Protein AF-A0A2E1X7W5-F1 (afdb_monomer)

Mean predicted aligned error: 24.95 Å

Secondary structure (DSSP, 8-state):
-PPPP-PPP----HHHHHHHHHHHHHHHHHS-TTSSSSS---HHHHHHHHTT------------------------------------------------------S---------TTTHHHHHHHHHHHHHHHHHHHHHTTSS-HHHHHHHHHHHHHHHHHHHHHHHT---S---HHHHHHHHHHHHHHHHHHHHHHHHHHHHTTSS-HHHHHHHHHHHHHHHHHHHHTTTTSS--------HHHHHHHHHHHHHHHHHHHHHHHHHHHHTTSS-HHHHHHHHHHHHHHHHHHHHHT--HHHHHHHHHHHHHHHHHHHHHHHHHHHTTSS-HHHHHHHHHHHHHHHHHHHHHHHHHHHHTS--------HHHHHHHHHHHHHTTSS-HHHHHHHHHHHHHHHSSSHHHHHHHHHHHHHHTTSS-HHHHHHHHHHHHHHHHHHHHHHHHHHHHHHHHHHTT----------HHHHHHHHHHHHHHHHTTSS-HHHHHHHHHHHHHHHS----------HHHHHHHHHHHHHHHHTTSS-HHHHHHHHHHHHHTTT-

Radius of gyration: 40.87 Å; Cα contacts (8 Å, |Δi|>4): 148; chains: 1; bounding box: 85×97×122 Å

Structure (mmCIF, N/CA/C/O backbone):
data_AF-A0A2E1X7W5-F1
#
_entry.id   AF-A0A2E1X7W5-F1
#
loop_
_atom_site.group_PDB
_atom_site.id
_atom_site.type_symbol
_atom_site.label_atom_id
_atom_site.label_alt_id
_atom_site.label_comp_id
_atom_site.label_asym_id
_atom_site.label_entity_id
_atom_site.label_seq_id
_atom_site.pdbx_PDB_ins_code
_atom_site.Cartn_x
_atom_site.Cartn_y
_atom_site.Cartn_z
_atom_site.occupancy
_atom_site.B_iso_or_equiv
_atom_site.auth_seq_id
_atom_site.auth_comp_id
_atom_site.auth_asym_id
_atom_site.auth_atom_id
_atom_site.pdbx_PDB_model_num
ATOM 1 N N . MET A 1 1 ? 15.653 53.684 -25.436 1.00 36.00 1 MET A N 1
ATOM 2 C CA . MET A 1 1 ? 14.495 54.458 -24.941 1.00 36.00 1 MET A CA 1
ATOM 3 C C . MET A 1 1 ? 13.779 53.605 -23.906 1.00 36.00 1 MET A C 1
ATOM 5 O O . MET A 1 1 ? 13.506 52.448 -24.191 1.00 36.00 1 MET A O 1
ATOM 9 N N . LYS A 1 2 ? 13.634 54.139 -22.688 1.00 36.09 2 LYS A N 1
ATOM 10 C CA . LYS A 1 2 ? 13.093 53.491 -21.482 1.00 36.09 2 LYS A CA 1
ATOM 11 C C . LYS A 1 2 ? 11.567 53.636 -21.440 1.00 36.09 2 LYS A C 1
ATOM 13 O O . LYS A 1 2 ? 11.056 54.699 -21.775 1.00 36.09 2 LYS A O 1
ATOM 18 N N . SER A 1 3 ? 10.877 52.593 -20.995 1.00 31.56 3 SER A N 1
ATOM 19 C CA . SER A 1 3 ? 9.451 52.576 -20.649 1.00 31.56 3 SER A CA 1
ATOM 20 C C . SER A 1 3 ? 9.191 53.256 -19.292 1.00 31.56 3 SER A C 1
ATOM 22 O O . SER A 1 3 ? 9.978 53.029 -18.369 1.00 31.56 3 SER A O 1
ATOM 24 N N . PRO A 1 4 ? 8.113 54.050 -19.129 1.00 55.28 4 PRO A N 1
ATOM 25 C CA . PRO A 1 4 ? 7.748 54.625 -17.840 1.00 55.28 4 PRO A CA 1
ATOM 26 C C . PRO A 1 4 ? 6.721 53.762 -17.088 1.00 55.28 4 PRO A C 1
ATOM 28 O O . PRO A 1 4 ? 5.681 53.380 -17.618 1.00 55.28 4 PRO A O 1
ATOM 31 N N . THR A 1 5 ? 7.033 53.496 -15.825 1.00 50.72 5 THR A N 1
ATOM 32 C CA . THR A 1 5 ? 6.144 53.020 -14.757 1.00 50.72 5 THR A CA 1
ATOM 33 C C . THR A 1 5 ? 5.321 54.185 -14.196 1.00 50.72 5 THR A C 1
ATOM 35 O O . THR A 1 5 ? 5.893 55.240 -13.921 1.00 50.72 5 THR A O 1
ATOM 38 N N . LEU A 1 6 ? 4.016 53.995 -13.969 1.00 41.69 6 LEU A N 1
ATOM 39 C CA . LEU A 1 6 ? 3.164 54.935 -13.225 1.00 41.69 6 LEU A CA 1
ATOM 40 C C . LEU A 1 6 ? 2.808 54.363 -11.836 1.00 41.69 6 LEU A C 1
ATOM 42 O O . LEU A 1 6 ? 2.454 53.185 -11.758 1.00 41.69 6 LEU A O 1
ATOM 46 N N . PRO A 1 7 ? 2.892 55.166 -10.757 1.00 52.16 7 PRO A N 1
ATOM 47 C CA . PRO A 1 7 ? 2.520 54.771 -9.400 1.00 52.16 7 PRO A CA 1
ATOM 48 C C . PRO A 1 7 ? 1.020 54.988 -9.127 1.00 52.16 7 PRO A C 1
ATOM 50 O O . PRO A 1 7 ? 0.415 55.924 -9.646 1.00 52.16 7 PRO A O 1
ATOM 53 N N . LEU A 1 8 ? 0.431 54.130 -8.289 1.00 39.38 8 LEU A N 1
ATOM 54 C CA . LEU A 1 8 ? -0.919 54.300 -7.744 1.00 39.38 8 LEU A CA 1
ATOM 55 C C . LEU A 1 8 ? -0.864 55.248 -6.537 1.00 39.38 8 LEU A C 1
ATOM 57 O O . LEU A 1 8 ? -0.186 54.964 -5.552 1.00 39.38 8 LEU A O 1
ATOM 61 N N . ASP A 1 9 ? -1.570 56.370 -6.645 1.00 43.34 9 ASP A N 1
ATOM 62 C CA . ASP A 1 9 ? -1.715 57.395 -5.612 1.00 43.34 9 ASP A CA 1
ATOM 63 C C . ASP A 1 9 ? -2.905 57.054 -4.691 1.00 43.34 9 ASP A C 1
ATOM 65 O O . ASP A 1 9 ? -4.025 56.843 -5.157 1.00 43.34 9 ASP A O 1
ATOM 69 N N . LEU A 1 10 ? -2.657 56.984 -3.379 1.00 53.00 10 LEU A N 1
ATOM 70 C CA . LEU A 1 10 ? -3.618 56.651 -2.313 1.00 53.00 10 LEU A CA 1
ATOM 71 C C . LEU A 1 10 ? -4.340 57.900 -1.765 1.00 53.00 10 LEU A C 1
ATOM 73 O O . LEU A 1 10 ? -4.698 57.972 -0.591 1.00 53.00 10 LEU A O 1
ATOM 77 N N . SER A 1 11 ? -4.576 58.895 -2.616 1.00 50.50 11 SER A N 1
ATOM 78 C CA . SER A 1 11 ? -5.264 60.140 -2.267 1.00 50.50 11 SER A CA 1
ATOM 79 C C . SER A 1 11 ? -6.763 60.070 -2.590 1.00 50.50 11 SER A C 1
ATOM 81 O O . SER A 1 11 ? -7.286 60.809 -3.424 1.00 50.50 11 SER A O 1
ATOM 83 N N . THR A 1 12 ? -7.495 59.168 -1.932 1.00 63.03 12 THR A N 1
ATOM 84 C CA . THR A 1 12 ? -8.964 59.291 -1.870 1.00 63.03 12 THR A CA 1
ATOM 85 C C . THR A 1 12 ? -9.327 60.159 -0.665 1.00 63.03 12 THR A C 1
ATOM 87 O O . THR A 1 12 ? -8.940 59.821 0.455 1.00 63.03 12 THR A O 1
ATOM 90 N N . PRO A 1 13 ? -10.051 61.279 -0.843 1.00 72.38 13 PRO A N 1
ATOM 91 C CA . PRO A 1 13 ? -10.337 62.192 0.254 1.00 72.38 13 PRO A CA 1
ATOM 92 C C . PRO A 1 13 ? -11.199 61.503 1.329 1.00 72.38 13 PRO A C 1
ATOM 94 O O . PRO A 1 13 ? -12.165 60.815 0.985 1.00 72.38 13 PRO A O 1
ATOM 97 N N . PRO A 1 14 ? -10.931 61.731 2.631 1.00 73.12 14 PRO A N 1
ATOM 98 C CA . PRO A 1 14 ? -11.600 61.051 3.751 1.00 73.12 14 PRO A CA 1
ATOM 99 C C . PRO A 1 14 ? -13.125 61.238 3.772 1.00 73.12 14 PRO A C 1
ATOM 101 O O . PRO A 1 14 ? -13.841 60.467 4.402 1.00 73.12 14 PRO A O 1
ATOM 104 N N . ARG A 1 15 ? -13.639 62.228 3.032 1.00 64.19 15 ARG A N 1
ATOM 105 C CA . ARG A 1 15 ? -15.076 62.447 2.835 1.00 64.19 15 ARG A CA 1
ATOM 106 C C . ARG A 1 15 ? -15.753 61.330 2.043 1.00 64.19 15 ARG A C 1
ATOM 108 O O . ARG A 1 15 ? -16.848 60.938 2.412 1.00 64.19 15 ARG A O 1
ATOM 115 N N . VAL A 1 16 ? -15.095 60.779 1.022 1.00 73.19 16 VAL A N 1
ATOM 116 C CA . VAL A 1 16 ? -15.667 59.692 0.203 1.00 73.19 16 VAL A CA 1
ATOM 117 C C . VAL A 1 16 ? -15.750 58.403 1.018 1.00 73.19 16 VAL A C 1
ATOM 119 O O . VAL A 1 16 ? -16.723 57.661 0.921 1.00 73.19 16 VAL A O 1
ATOM 122 N N . PHE A 1 17 ? -14.766 58.169 1.889 1.00 71.44 17 PHE A N 1
ATOM 123 C CA . PHE A 1 17 ? -14.796 57.047 2.822 1.00 71.44 17 PHE A CA 1
ATOM 124 C C . PHE A 1 17 ? -15.880 57.224 3.897 1.00 71.44 17 PHE A C 1
ATOM 126 O O . PHE A 1 17 ? -16.627 56.290 4.175 1.00 71.44 17 PHE A O 1
ATOM 133 N N . ALA A 1 18 ? -16.027 58.433 4.448 1.00 73.25 18 ALA A N 1
ATOM 134 C CA . ALA A 1 18 ? -17.085 58.736 5.410 1.00 73.25 18 ALA A CA 1
ATOM 135 C C . ALA A 1 18 ? -18.492 58.600 4.796 1.00 73.25 18 ALA A C 1
ATOM 137 O O . ALA A 1 18 ? -19.366 58.017 5.429 1.00 73.25 18 ALA A O 1
ATOM 138 N N . GLU A 1 19 ? -18.707 59.063 3.561 1.00 71.75 19 GLU A N 1
ATOM 139 C CA . GLU A 1 19 ? -19.980 58.893 2.841 1.00 71.75 19 GLU A CA 1
ATOM 140 C C . GLU A 1 19 ? -20.270 57.423 2.508 1.00 71.75 19 GLU A C 1
ATOM 142 O O . GLU A 1 19 ? -21.413 56.982 2.632 1.00 71.75 19 GLU A O 1
ATOM 147 N N . ALA A 1 20 ? -19.246 56.636 2.158 1.00 73.31 20 ALA A N 1
ATOM 148 C CA . ALA A 1 20 ? -19.400 55.199 1.942 1.00 73.31 20 ALA A CA 1
ATOM 149 C C . ALA A 1 20 ? -19.819 54.470 3.231 1.00 73.31 20 ALA A C 1
ATOM 151 O O . ALA A 1 20 ? -20.735 53.648 3.196 1.00 73.31 20 ALA A O 1
ATOM 152 N N . LEU A 1 21 ? -19.212 54.809 4.375 1.00 76.38 21 LEU A N 1
ATOM 153 C CA . LEU A 1 21 ? -19.591 54.242 5.672 1.00 76.38 21 LEU A CA 1
ATOM 154 C C . LEU A 1 21 ? -21.008 54.654 6.093 1.00 76.38 21 LEU A C 1
ATOM 156 O O . LEU A 1 21 ? -21.777 53.808 6.540 1.00 76.38 21 LEU A O 1
ATOM 160 N N . LEU A 1 22 ? -21.393 55.915 5.881 1.00 76.62 22 LEU A N 1
ATOM 161 C CA . LEU A 1 22 ? -22.745 56.405 6.182 1.00 76.62 22 LEU A CA 1
ATOM 162 C C . LEU A 1 22 ? -23.814 55.735 5.304 1.00 76.62 22 LEU A C 1
ATOM 164 O O . LEU A 1 22 ? -24.904 55.419 5.780 1.00 76.62 22 LEU A O 1
ATOM 168 N N . SER A 1 23 ? -23.488 55.465 4.037 1.00 72.31 23 SER A N 1
ATOM 169 C CA . SER A 1 23 ? -24.359 54.722 3.122 1.00 72.31 23 SER A CA 1
ATOM 170 C C . SER A 1 23 ? -24.562 53.274 3.587 1.00 72.31 23 SER A C 1
ATOM 172 O O . SER A 1 23 ? -25.703 52.810 3.662 1.00 72.31 23 SER A O 1
ATOM 174 N N . ILE A 1 24 ? -23.484 52.593 4.002 1.00 71.62 24 ILE A N 1
ATOM 175 C CA . ILE A 1 24 ? -23.531 51.227 4.553 1.00 71.62 24 ILE A CA 1
ATOM 176 C C . ILE A 1 24 ? -24.349 51.177 5.854 1.00 71.62 24 ILE A C 1
ATOM 178 O O . ILE A 1 24 ? -25.180 50.280 6.014 1.00 71.62 24 ILE A O 1
ATOM 182 N N . GLU A 1 25 ? -24.182 52.156 6.747 1.00 72.56 25 GLU A N 1
ATOM 183 C CA . GLU A 1 25 ? -24.946 52.243 7.998 1.00 72.56 25 GLU A CA 1
ATOM 184 C C . GLU A 1 25 ? -26.446 52.457 7.719 1.00 72.56 25 GLU A C 1
ATOM 186 O O . GLU A 1 25 ? -27.294 51.810 8.334 1.00 72.56 25 GLU A O 1
ATOM 191 N N . SER A 1 26 ? -26.798 53.284 6.724 1.00 69.56 26 SER A N 1
ATOM 192 C CA . SER A 1 26 ? -28.202 53.503 6.343 1.00 69.56 26 SER A CA 1
ATOM 193 C C . SER A 1 26 ? -28.870 52.236 5.791 1.00 69.56 26 SER A C 1
ATOM 195 O O . SER A 1 26 ? -30.028 51.958 6.112 1.00 69.56 26 SER A O 1
ATOM 197 N N . ILE A 1 27 ? -28.125 51.418 5.036 1.00 68.81 27 ILE A N 1
ATOM 198 C CA . ILE A 1 27 ? -28.610 50.136 4.506 1.00 68.81 27 ILE A CA 1
ATOM 199 C C . ILE A 1 27 ? -28.819 49.138 5.653 1.00 68.81 27 ILE A C 1
ATOM 201 O O . ILE A 1 27 ? -29.809 48.402 5.654 1.00 68.81 27 ILE A O 1
ATOM 205 N N . ARG A 1 28 ? -27.937 49.151 6.661 1.00 67.56 28 ARG A N 1
ATOM 206 C CA . ARG A 1 28 ? -28.042 48.303 7.858 1.00 67.56 28 ARG A CA 1
ATOM 207 C C . ARG A 1 28 ? -29.250 48.663 8.726 1.00 67.56 28 ARG A C 1
ATOM 209 O O . ARG A 1 28 ? -29.911 47.767 9.234 1.00 67.56 28 ARG A O 1
ATOM 216 N N . VAL A 1 29 ? -29.560 49.953 8.865 1.00 65.50 29 VAL A N 1
ATOM 217 C CA . VAL A 1 29 ? -30.697 50.436 9.671 1.00 65.50 29 VAL A CA 1
ATOM 218 C C . VAL A 1 29 ? -32.043 50.236 8.958 1.00 65.50 29 VAL A C 1
ATOM 220 O O . VAL A 1 29 ? -33.053 50.009 9.618 1.00 65.50 29 VAL A O 1
ATOM 223 N N . GLN A 1 30 ? -32.084 50.277 7.620 1.00 56.00 30 GLN A N 1
ATOM 224 C CA . GLN A 1 30 ? -33.335 50.129 6.857 1.00 56.00 30 GLN A CA 1
ATOM 225 C C . GLN A 1 30 ? -33.723 48.680 6.531 1.00 56.00 30 GLN A C 1
ATOM 227 O O . GLN A 1 30 ? -34.889 48.419 6.236 1.00 56.00 30 GLN A O 1
ATOM 232 N N . THR A 1 31 ? -32.794 47.724 6.596 1.00 50.44 31 THR A N 1
ATOM 233 C CA . THR A 1 31 ? -33.099 46.309 6.336 1.00 50.44 31 THR A CA 1
ATOM 234 C C . THR A 1 31 ? -33.280 45.544 7.641 1.00 50.44 31 THR A C 1
ATOM 236 O O . THR A 1 31 ? -32.376 44.894 8.156 1.00 50.44 31 THR A O 1
ATOM 239 N N . SER A 1 32 ? -34.494 45.623 8.188 1.00 46.66 32 SER A N 1
ATOM 240 C CA . SER A 1 32 ? -34.919 44.795 9.313 1.00 46.66 32 SER A CA 1
ATOM 241 C C . SER A 1 32 ? -34.757 43.298 9.005 1.00 46.66 32 SER A C 1
ATOM 243 O O . SER A 1 32 ? -35.015 42.835 7.892 1.00 46.66 32 SER A O 1
ATOM 245 N N . GLU A 1 33 ? -34.321 42.579 10.042 1.00 48.91 33 GLU A N 1
ATOM 246 C CA . GLU A 1 33 ? -33.933 41.170 10.274 1.00 48.91 33 GLU A CA 1
ATOM 247 C C . GLU A 1 33 ? -34.622 40.014 9.500 1.00 48.91 33 GLU A C 1
ATOM 249 O O . GLU A 1 33 ? -34.323 38.845 9.738 1.00 48.91 33 GLU A O 1
ATOM 254 N N . SER A 1 34 ? -35.494 40.278 8.531 1.00 49.25 34 SER A N 1
ATOM 255 C CA . SER A 1 34 ? -36.293 39.266 7.827 1.00 49.25 34 SER A CA 1
ATOM 256 C C . SER A 1 34 ? -35.716 38.767 6.491 1.00 49.25 34 SER A C 1
ATOM 258 O O . SER A 1 34 ? -36.144 37.722 6.006 1.00 49.25 34 SER A O 1
ATOM 260 N N . ILE A 1 35 ? -34.726 39.446 5.893 1.00 47.62 35 ILE A N 1
ATOM 261 C CA . ILE A 1 35 ? -34.196 39.071 4.558 1.00 47.62 35 ILE A CA 1
ATOM 262 C C . ILE A 1 35 ? -32.876 38.272 4.638 1.00 47.62 35 ILE A C 1
ATOM 264 O O . ILE A 1 35 ? -32.520 37.554 3.702 1.00 47.62 35 ILE A O 1
ATOM 268 N N . LEU A 1 36 ? -32.165 38.302 5.772 1.00 49.06 36 LEU A N 1
ATOM 269 C CA . LEU A 1 36 ? -30.865 37.625 5.926 1.00 49.06 36 LEU A CA 1
ATOM 270 C C . LEU A 1 36 ? -30.945 36.175 6.436 1.00 49.06 36 LEU A C 1
ATOM 272 O O . LEU A 1 36 ? -29.942 35.457 6.357 1.00 49.06 36 LEU A O 1
ATOM 276 N N . SER A 1 37 ? -32.110 35.724 6.909 1.00 50.44 37 SER A N 1
ATOM 277 C CA . SER A 1 37 ? -32.320 34.364 7.433 1.00 50.44 37 SER A CA 1
ATOM 278 C C . SER A 1 37 ? -32.884 33.372 6.404 1.00 50.44 37 SER A C 1
ATOM 280 O O . SER A 1 37 ? -32.872 32.169 6.651 1.00 50.44 37 SER A O 1
ATOM 282 N N . ALA A 1 38 ? -33.328 33.830 5.225 1.00 48.75 38 ALA A N 1
ATOM 283 C CA . ALA A 1 38 ? -34.132 32.997 4.323 1.00 48.75 38 ALA A CA 1
ATOM 284 C C . ALA A 1 38 ? -33.378 32.308 3.166 1.00 48.75 38 ALA A C 1
ATOM 286 O O . ALA A 1 38 ? -33.965 31.467 2.487 1.00 48.75 38 ALA A O 1
ATOM 287 N N . GLN A 1 39 ? -32.099 32.598 2.901 1.00 50.03 39 GLN A N 1
ATOM 288 C CA . GLN A 1 39 ? -31.379 31.934 1.802 1.00 50.03 39 GLN A CA 1
ATOM 289 C C . GLN A 1 39 ? -29.927 31.610 2.158 1.00 50.03 39 GLN A C 1
ATOM 291 O O . GLN A 1 39 ? -29.062 32.482 2.214 1.00 50.03 39 GLN A O 1
ATOM 296 N N . GLY A 1 40 ? -29.676 30.315 2.376 1.00 54.12 40 GLY A N 1
ATOM 297 C CA . GLY A 1 40 ? -28.358 29.752 2.649 1.00 54.12 40 GLY A CA 1
ATOM 298 C C . GLY A 1 40 ? -27.321 30.090 1.573 1.00 54.12 40 GLY A C 1
ATOM 299 O O . GLY A 1 40 ? -27.610 30.121 0.377 1.00 54.12 40 GLY A O 1
ATOM 300 N N . GLY A 1 41 ? -26.103 30.350 2.037 1.00 79.06 41 GLY A N 1
ATOM 301 C CA . GLY A 1 41 ? -24.934 30.726 1.246 1.00 79.06 41 GLY A CA 1
ATOM 302 C C . GLY A 1 41 ? -23.896 31.396 2.145 1.00 79.06 41 GLY A C 1
ATOM 303 O O . GLY A 1 41 ? -24.259 32.033 3.146 1.00 79.06 41 GLY A O 1
ATOM 304 N N . SER A 1 42 ? -22.613 31.237 1.815 1.00 80.62 42 SER A N 1
ATOM 305 C CA . SER A 1 42 ? -21.521 31.861 2.572 1.00 80.62 42 SER A CA 1
ATOM 306 C C . SER A 1 42 ? -21.606 33.389 2.481 1.00 80.62 42 SER A C 1
ATOM 308 O O . SER A 1 42 ? -22.159 33.941 1.529 1.00 80.62 42 SER A O 1
ATOM 310 N N . LEU A 1 43 ? -21.072 34.093 3.480 1.00 66.81 43 LEU A N 1
ATOM 311 C CA . LEU A 1 43 ? -21.083 35.560 3.556 1.00 66.81 43 LEU A CA 1
ATOM 312 C C . LEU A 1 43 ? -20.511 36.211 2.279 1.00 66.81 43 LEU A C 1
ATOM 314 O O . LEU A 1 43 ? -21.109 37.133 1.728 1.00 66.81 43 LEU A O 1
ATOM 318 N N . MET A 1 44 ? -19.445 35.627 1.728 1.00 58.59 44 MET A N 1
ATOM 319 C CA . MET A 1 44 ? -18.862 35.979 0.426 1.00 58.59 44 MET A CA 1
ATOM 320 C C . MET A 1 44 ? -19.884 35.948 -0.721 1.00 58.59 44 MET A C 1
ATOM 322 O O . MET A 1 44 ? -19.966 36.892 -1.501 1.00 58.59 44 MET A O 1
ATOM 326 N N . GLN A 1 45 ? -20.718 34.906 -0.811 1.00 66.88 45 GLN A N 1
ATOM 327 C CA . GLN A 1 45 ? -21.741 34.797 -1.862 1.00 66.88 45 GLN A CA 1
ATOM 328 C C . GLN A 1 45 ? -22.847 35.849 -1.731 1.00 66.88 45 GLN A C 1
ATOM 330 O O . GLN A 1 45 ? -23.495 36.178 -2.726 1.00 66.88 45 GLN A O 1
ATOM 335 N N . ARG A 1 46 ? -23.076 36.379 -0.525 1.00 74.62 46 ARG A N 1
ATOM 336 C CA . ARG A 1 46 ? -24.025 37.479 -0.299 1.00 74.62 46 ARG A CA 1
ATOM 337 C C . ARG A 1 46 ? -23.404 38.812 -0.702 1.00 74.62 46 ARG A C 1
ATOM 339 O O . ARG A 1 46 ? -24.050 39.575 -1.411 1.00 74.62 46 ARG A O 1
ATOM 346 N N . ILE A 1 47 ? -22.135 39.033 -0.354 1.00 66.12 47 ILE A N 1
ATOM 347 C CA . ILE A 1 47 ? -21.368 40.227 -0.743 1.00 66.12 47 ILE A CA 1
ATOM 348 C C . ILE A 1 47 ? -21.262 40.329 -2.270 1.00 66.12 47 ILE A C 1
ATOM 350 O O . ILE A 1 47 ? -21.610 41.361 -2.836 1.00 66.12 47 ILE A O 1
ATOM 354 N N . PHE A 1 48 ? -20.907 39.243 -2.963 1.00 68.00 48 PHE A N 1
ATOM 355 C CA . PHE A 1 48 ? -20.848 39.233 -4.431 1.00 68.00 48 PHE A CA 1
ATOM 356 C C . PHE A 1 48 ? -22.196 39.520 -5.100 1.00 68.00 48 PHE A C 1
ATOM 358 O O . PHE A 1 48 ? -22.239 40.104 -6.182 1.00 68.00 48 PHE A O 1
ATOM 365 N N . ARG A 1 49 ? -23.303 39.141 -4.452 1.00 70.94 49 ARG A N 1
ATOM 366 C CA . ARG A 1 49 ? -24.657 39.396 -4.956 1.00 70.94 49 ARG A CA 1
ATOM 367 C C . ARG A 1 49 ? -25.074 40.855 -4.765 1.00 70.94 49 ARG A C 1
ATOM 369 O O . ARG A 1 49 ? -25.706 41.412 -5.653 1.00 70.94 49 ARG A O 1
ATOM 376 N N . ILE A 1 50 ? -24.687 41.468 -3.646 1.00 65.94 50 ILE A N 1
ATOM 377 C CA . ILE A 1 50 ? -24.914 42.895 -3.366 1.00 65.94 50 ILE A CA 1
ATOM 378 C C . ILE A 1 50 ? -24.084 43.774 -4.312 1.00 65.94 50 ILE A C 1
ATOM 380 O O . ILE A 1 50 ? -24.565 44.801 -4.775 1.00 65.94 50 ILE A O 1
ATOM 384 N N . LEU A 1 51 ? -22.872 43.339 -4.663 1.00 72.69 51 LEU A N 1
ATOM 385 C CA . LEU A 1 51 ? -21.974 44.083 -5.550 1.00 72.69 51 LEU A CA 1
ATOM 386 C C . LEU A 1 51 ? -22.329 43.982 -7.046 1.00 72.69 51 LEU A C 1
ATOM 388 O O . LEU A 1 51 ? -21.634 44.569 -7.870 1.00 72.69 51 LEU A O 1
ATOM 392 N N . GLY A 1 52 ? -23.390 43.259 -7.424 1.00 53.06 52 GLY A N 1
ATOM 393 C CA . GLY A 1 52 ? -23.897 43.241 -8.804 1.00 53.06 52 GLY A CA 1
ATOM 394 C C . GLY A 1 52 ? -22.935 42.656 -9.847 1.00 53.06 52 GLY A C 1
ATOM 395 O O . GLY A 1 52 ? -23.151 42.834 -11.045 1.00 53.06 52 GLY A O 1
ATOM 396 N N . ILE A 1 53 ? -21.888 41.941 -9.424 1.00 49.91 53 ILE A N 1
ATOM 397 C CA . ILE A 1 53 ? -20.909 41.332 -10.329 1.00 49.91 53 ILE A CA 1
ATOM 398 C C . ILE A 1 53 ? -21.536 40.064 -10.918 1.00 49.91 53 ILE A C 1
ATOM 400 O O . ILE A 1 53 ? -21.495 38.975 -10.343 1.00 49.91 53 ILE A O 1
ATOM 404 N N . SER A 1 54 ? -22.187 40.225 -12.068 1.00 39.91 54 SER A N 1
ATOM 405 C CA . SER A 1 54 ? -22.817 39.149 -12.825 1.00 39.91 54 SER A CA 1
ATOM 406 C C . SER A 1 54 ? -21.773 38.143 -13.314 1.00 39.91 54 SER A C 1
ATOM 408 O O . SER A 1 54 ? -21.032 38.401 -14.263 1.00 39.91 54 SER A O 1
ATOM 410 N N . GLN A 1 55 ? -21.748 36.965 -12.696 1.00 39.75 55 GLN A N 1
ATOM 411 C CA . GLN A 1 55 ? -20.993 35.813 -13.168 1.00 39.75 55 GLN A CA 1
ATOM 412 C C . GLN A 1 55 ? -21.736 35.191 -14.364 1.00 39.75 55 GLN A C 1
ATOM 414 O O . GLN A 1 55 ? -22.654 34.380 -14.211 1.00 39.75 55 GLN A O 1
ATOM 419 N N . GLN A 1 56 ? -21.354 35.590 -15.581 1.00 38.72 56 GLN A N 1
ATOM 420 C CA . GLN A 1 56 ? -21.562 34.759 -16.764 1.00 38.72 56 GLN A CA 1
ATOM 421 C C . GLN A 1 56 ? -20.746 33.482 -16.569 1.00 38.72 56 GLN A C 1
ATOM 423 O O . GLN A 1 56 ? -19.545 33.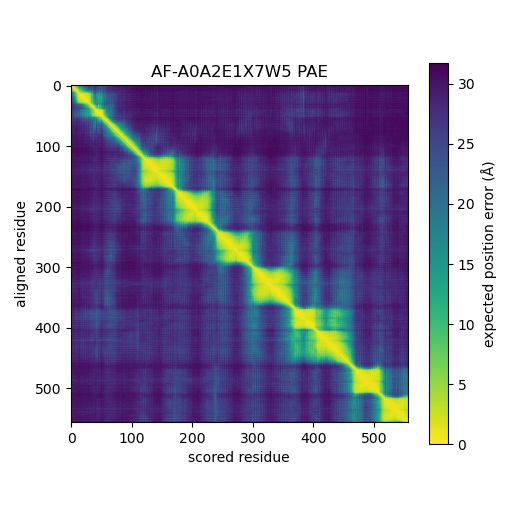498 -16.764 1.00 38.72 56 GLN A O 1
ATOM 428 N N . PHE A 1 57 ? -21.381 32.422 -16.081 1.00 30.84 57 PHE A N 1
ATOM 429 C CA . PHE A 1 57 ? -21.202 31.035 -16.521 1.00 30.84 57 PHE A CA 1
ATOM 430 C C . PHE A 1 57 ? -22.175 30.179 -15.706 1.00 30.84 57 PHE A C 1
ATOM 432 O O . PHE A 1 57 ? -21.843 29.540 -14.711 1.00 30.84 57 PHE A O 1
ATOM 439 N N . ARG A 1 58 ? -23.436 30.185 -16.148 1.00 30.89 58 ARG A N 1
ATOM 440 C CA . ARG A 1 58 ? -24.337 29.061 -15.907 1.00 30.89 58 ARG A CA 1
ATOM 441 C C . ARG A 1 58 ? -24.058 28.002 -16.965 1.00 30.89 58 ARG A C 1
ATOM 443 O O . ARG A 1 58 ? -24.197 28.270 -18.151 1.00 30.89 58 ARG A O 1
ATOM 450 N N . SER A 1 59 ? -23.750 26.796 -16.513 1.00 29.36 59 SER A N 1
ATOM 451 C CA . SER A 1 59 ? -24.425 25.527 -16.838 1.00 29.36 59 SER A CA 1
ATOM 452 C C . SER A 1 59 ? -23.385 24.408 -16.668 1.00 29.36 59 SER A C 1
ATOM 454 O O . SER A 1 59 ? -22.268 24.536 -17.138 1.00 29.36 59 SER A O 1
ATOM 456 N N . ARG A 1 60 ? -23.648 23.310 -15.963 1.00 32.81 60 ARG A N 1
ATOM 457 C CA . ARG A 1 60 ? -24.912 22.586 -15.872 1.00 32.81 60 ARG A CA 1
ATOM 458 C C . ARG A 1 60 ? -25.156 22.047 -14.464 1.00 32.81 60 ARG A C 1
ATOM 460 O O . ARG A 1 60 ? -24.320 21.382 -13.867 1.00 32.81 60 ARG A O 1
ATOM 467 N N . PHE A 1 61 ? -26.357 22.351 -13.992 1.00 29.38 61 PHE A N 1
ATOM 468 C CA . PHE A 1 61 ? -27.091 21.619 -12.974 1.00 29.38 61 PHE A CA 1
ATOM 469 C C . PHE A 1 61 ? -27.307 20.159 -13.393 1.00 29.38 61 PHE A C 1
ATOM 471 O O . PHE A 1 61 ? -27.697 19.919 -14.531 1.00 29.38 61 PHE A O 1
ATOM 478 N N . SER A 1 62 ? -27.232 19.245 -12.430 1.00 32.34 62 SER A N 1
ATOM 479 C CA . SER A 1 62 ? -28.372 18.402 -12.023 1.00 32.34 62 SER A CA 1
ATOM 480 C C . SER A 1 62 ? -27.985 17.725 -10.704 1.00 32.34 62 SER A C 1
ATOM 482 O O . SER A 1 62 ? -27.015 16.984 -10.646 1.00 32.34 62 SER A O 1
ATOM 484 N N . ALA A 1 63 ? -28.533 18.169 -9.575 1.00 33.03 63 ALA A N 1
ATOM 485 C CA . ALA A 1 63 ? -29.786 17.648 -9.028 1.00 33.03 63 ALA A CA 1
ATOM 486 C C . ALA A 1 63 ? -29.639 16.205 -8.513 1.00 33.03 63 ALA A C 1
ATOM 488 O O . ALA A 1 63 ? -29.847 15.253 -9.249 1.00 33.03 63 ALA A O 1
ATOM 489 N N . ASN A 1 64 ? -29.316 16.061 -7.226 1.00 29.67 64 ASN A N 1
ATOM 490 C CA . ASN A 1 64 ? -30.169 15.303 -6.317 1.00 29.67 64 ASN A CA 1
ATOM 491 C C . ASN A 1 64 ? -29.897 15.728 -4.874 1.00 29.67 64 ASN A C 1
ATOM 493 O O . ASN A 1 64 ? -28.762 15.898 -4.437 1.00 29.67 64 ASN A O 1
ATOM 497 N N . ARG A 1 65 ? -30.995 16.005 -4.183 1.00 32.16 65 ARG A N 1
ATOM 498 C CA . ARG A 1 65 ? -31.100 16.590 -2.853 1.00 32.16 65 ARG A CA 1
ATOM 499 C C . ARG A 1 65 ? -31.905 15.591 -2.018 1.00 32.16 65 ARG A C 1
ATOM 501 O O . ARG A 1 65 ? -32.780 14.931 -2.566 1.00 32.16 65 ARG A O 1
ATOM 508 N N . VAL A 1 66 ? -31.689 15.640 -0.704 1.00 33.69 66 VAL A N 1
ATOM 509 C CA . VAL A 1 66 ? -32.545 15.110 0.378 1.00 33.69 66 VAL A CA 1
ATOM 510 C C . VAL A 1 66 ? -32.337 13.633 0.740 1.00 33.69 66 VAL A C 1
ATOM 512 O O . VAL A 1 66 ? -32.818 12.758 0.038 1.00 33.69 66 VAL A O 1
ATOM 515 N N . PHE A 1 67 ? -31.688 13.373 1.885 1.00 28.64 67 PHE A N 1
ATOM 516 C CA . PHE A 1 67 ? -32.261 12.671 3.054 1.00 28.64 67 PHE A CA 1
ATOM 517 C C . PHE A 1 67 ? -31.177 12.446 4.128 1.00 28.64 67 PHE A C 1
ATOM 519 O O . PHE A 1 67 ? -30.172 11.819 3.829 1.00 28.64 67 PHE A O 1
ATOM 526 N N . SER A 1 68 ? -31.417 12.943 5.353 1.00 30.23 68 SER A N 1
ATOM 527 C CA . SER A 1 68 ? -30.990 12.399 6.668 1.00 30.23 68 SER A CA 1
ATOM 528 C C . SER A 1 68 ? -30.573 13.484 7.678 1.00 30.23 68 SER A C 1
ATOM 530 O O . SER A 1 68 ? -29.421 13.576 8.092 1.00 30.23 68 SER A O 1
ATOM 532 N N . CYS A 1 69 ? -31.542 14.286 8.122 1.00 29.69 69 CYS A N 1
ATOM 533 C CA . CYS A 1 69 ? -31.528 14.849 9.473 1.00 29.69 69 CYS A CA 1
ATOM 534 C C . CYS A 1 69 ? -32.526 14.035 10.295 1.00 29.69 69 CYS A C 1
ATOM 536 O O . CYS A 1 69 ? -33.713 14.297 10.178 1.00 29.69 69 CYS A O 1
ATOM 538 N N . PHE A 1 70 ? -32.077 13.041 11.059 1.00 30.33 70 PHE A N 1
ATOM 539 C CA . PHE A 1 70 ? -32.788 12.484 12.217 1.00 30.33 70 PHE A CA 1
ATOM 540 C C . PHE A 1 70 ? -31.789 11.625 13.005 1.00 30.33 70 PHE A C 1
ATOM 542 O O . PHE A 1 70 ? -31.003 10.910 12.394 1.00 30.33 70 PHE A O 1
ATOM 549 N N . PHE A 1 71 ? -31.862 11.701 14.337 1.00 30.08 71 PHE A N 1
ATOM 550 C CA . PHE A 1 71 ? -31.019 11.042 15.351 1.00 30.08 71 PHE A CA 1
ATOM 551 C C . PHE A 1 71 ? -29.699 11.747 15.694 1.00 30.08 71 PHE A C 1
ATOM 553 O O . PHE A 1 71 ? -28.675 11.504 15.077 1.00 30.08 71 PHE A O 1
ATOM 560 N N . PHE A 1 72 ? -29.725 12.607 16.717 1.00 30.66 72 PHE A N 1
ATOM 561 C CA . PHE A 1 72 ? -29.038 12.354 17.995 1.00 30.66 72 PHE A CA 1
ATOM 562 C C . PHE A 1 72 ? -29.352 13.500 18.964 1.00 30.66 72 PHE A C 1
ATOM 564 O O . PHE A 1 72 ? -28.738 14.561 18.946 1.00 30.66 72 PHE A O 1
ATOM 571 N N . GLY A 1 73 ? -30.355 13.274 19.805 1.00 26.83 73 GLY A N 1
ATOM 572 C CA . GLY A 1 73 ? -30.703 14.144 20.916 1.00 26.83 73 GLY A CA 1
ATOM 573 C C . GLY A 1 73 ? -31.366 13.305 21.989 1.00 26.83 73 GLY A C 1
ATOM 574 O O . GLY A 1 73 ? -32.586 13.224 21.987 1.00 26.83 73 GLY A O 1
ATOM 575 N N . LEU A 1 74 ? -30.565 12.639 22.832 1.00 27.45 74 LEU A N 1
ATOM 576 C CA . LEU A 1 74 ? -30.969 12.136 24.152 1.00 27.45 74 LEU A CA 1
ATOM 577 C C . LEU A 1 74 ? -29.765 11.521 24.903 1.00 27.45 74 LEU A C 1
ATOM 579 O O . LEU A 1 74 ? -29.526 10.333 24.740 1.00 27.45 74 LEU A O 1
ATOM 583 N N . LEU A 1 75 ? -29.006 12.297 25.696 1.00 28.52 75 LEU A N 1
ATOM 584 C CA . LEU A 1 75 ? -28.445 11.846 26.993 1.00 28.52 75 LEU A CA 1
ATOM 585 C C . LEU A 1 75 ? -27.701 12.982 27.741 1.00 28.52 75 LEU A C 1
ATOM 587 O O . LEU A 1 75 ? -26.482 12.985 27.871 1.00 28.52 75 LEU A O 1
ATOM 591 N N . VAL A 1 76 ? -28.444 13.957 28.265 1.00 30.66 76 VAL A N 1
ATOM 592 C CA . VAL A 1 76 ? -28.006 14.773 29.411 1.00 30.66 76 VAL A CA 1
ATOM 593 C C . VAL A 1 76 ? -29.131 14.701 30.428 1.00 30.66 76 VAL A C 1
ATOM 595 O O . VAL A 1 76 ? -30.158 15.341 30.234 1.00 30.66 76 VAL A O 1
ATOM 598 N N . ALA A 1 77 ? -28.956 13.861 31.446 1.00 29.41 77 ALA A N 1
ATOM 599 C CA . ALA A 1 77 ? -29.573 13.954 32.771 1.00 29.41 77 ALA A CA 1
ATOM 600 C C . ALA A 1 77 ? -29.289 12.651 33.527 1.00 29.41 77 ALA A C 1
ATOM 602 O O . ALA A 1 77 ? -29.982 11.666 33.301 1.00 29.41 77 ALA A O 1
ATOM 603 N N . LEU A 1 78 ? -28.263 12.648 34.386 1.00 31.11 78 LEU A N 1
ATOM 604 C CA . LEU A 1 78 ? -28.218 11.951 35.682 1.00 31.11 78 LEU A CA 1
ATOM 605 C C . LEU A 1 78 ? -26.788 12.014 36.232 1.00 31.11 78 LEU A C 1
ATOM 607 O O . LEU A 1 78 ? -25.946 11.213 35.845 1.00 31.11 78 LEU A O 1
ATOM 611 N N . LEU A 1 79 ? -26.544 12.993 37.107 1.00 32.88 79 LEU A N 1
ATOM 612 C CA . LEU A 1 79 ? -25.808 12.889 38.380 1.00 32.88 79 LEU A CA 1
ATOM 613 C C . LEU A 1 79 ? -25.317 14.281 38.790 1.00 32.88 79 LEU A C 1
ATOM 615 O O . LEU A 1 79 ? -24.171 14.666 38.583 1.00 32.88 79 LEU A O 1
ATOM 619 N N . GLY A 1 80 ? -26.238 15.043 39.377 1.00 31.27 80 GLY A N 1
ATOM 620 C CA . GLY A 1 80 ? -25.899 16.091 40.324 1.00 31.27 80 GLY A CA 1
ATOM 621 C C . GLY A 1 80 ? -26.245 15.587 41.718 1.00 31.27 80 GLY A C 1
ATOM 622 O O . GLY A 1 80 ? -27.421 15.399 42.015 1.00 31.27 80 GLY A O 1
ATOM 623 N N . THR A 1 81 ? -25.238 15.390 42.563 1.00 37.66 81 THR A N 1
ATOM 624 C CA . THR A 1 81 ? -25.386 15.443 44.021 1.00 37.66 81 THR A CA 1
ATOM 625 C C . THR A 1 81 ? -24.174 16.156 44.596 1.00 37.66 81 THR A C 1
ATOM 627 O O . THR A 1 81 ? -23.048 15.676 44.499 1.00 37.66 81 THR A O 1
ATOM 630 N N . GLN A 1 82 ? -24.442 17.328 45.168 1.00 37.66 82 GLN A N 1
ATOM 631 C CA . GLN A 1 82 ? -23.577 18.041 46.096 1.00 37.66 82 GLN A CA 1
ATOM 632 C C . GLN A 1 82 ? -23.396 17.205 47.372 1.00 37.66 82 GLN A C 1
ATOM 634 O O . GLN A 1 82 ? -24.362 16.614 47.851 1.00 37.66 82 GLN A O 1
ATOM 639 N N . SER A 1 83 ? -22.201 17.225 47.961 1.00 37.00 83 SER A N 1
ATOM 640 C CA . SER A 1 83 ? -22.027 16.983 49.395 1.00 37.00 83 SER A CA 1
ATOM 641 C C . SER A 1 83 ? -20.897 17.860 49.922 1.00 37.00 83 SER A C 1
ATOM 643 O O . SER A 1 83 ? -19.747 17.728 49.519 1.00 37.00 83 SER A O 1
ATOM 645 N N . SER A 1 84 ? -21.278 18.779 50.800 1.00 43.06 84 SER A N 1
ATOM 646 C CA . SER A 1 84 ? -20.454 19.638 51.648 1.00 43.06 84 SER A CA 1
ATOM 647 C C . SER A 1 84 ? -19.906 18.879 52.862 1.00 43.06 84 SER A C 1
ATOM 649 O O . SER A 1 84 ? -20.593 17.997 53.377 1.00 43.06 84 SER A O 1
ATOM 651 N N . GLY A 1 85 ? -18.750 19.297 53.382 1.00 33.09 85 GLY A N 1
ATOM 652 C CA . GLY A 1 85 ? -18.251 18.897 54.700 1.00 33.09 85 GLY A CA 1
ATOM 653 C C . GLY A 1 85 ? -16.900 19.537 55.023 1.00 33.09 85 GLY A C 1
ATOM 654 O O . GLY A 1 85 ? -15.893 19.163 54.436 1.00 33.09 85 GLY A O 1
ATOM 655 N N . ASP A 1 86 ? -16.926 20.515 55.928 1.00 35.03 86 ASP A N 1
ATOM 656 C CA . ASP A 1 86 ? -15.800 21.273 56.483 1.00 35.03 86 ASP A CA 1
ATOM 657 C C . ASP A 1 86 ? -14.991 20.510 57.554 1.00 35.03 86 ASP A C 1
ATOM 659 O O . ASP A 1 86 ? -15.519 19.615 58.213 1.00 35.03 86 ASP A O 1
ATOM 663 N N . ALA A 1 87 ? -13.780 21.040 57.808 1.00 35.59 87 ALA A N 1
ATOM 664 C CA . ALA A 1 87 ? -12.899 20.875 58.981 1.00 35.59 87 ALA A CA 1
ATOM 665 C C . ALA A 1 87 ? -12.190 19.502 59.109 1.00 35.59 87 ALA A C 1
ATOM 667 O O . ALA A 1 87 ? -12.711 18.478 58.708 1.00 35.59 87 ALA A O 1
ATOM 668 N N . GLU A 1 88 ? -10.963 19.374 59.618 1.00 34.03 88 GLU A N 1
ATOM 669 C CA . GLU A 1 88 ? -10.336 20.088 60.728 1.00 34.03 88 GLU A CA 1
ATOM 670 C C . GLU A 1 88 ? -8.804 19.900 60.691 1.00 34.03 88 GLU A C 1
ATOM 672 O O . GLU A 1 88 ? -8.278 18.910 60.182 1.00 34.03 88 GLU A O 1
ATOM 677 N N . ALA A 1 89 ? -8.088 20.880 61.234 1.00 36.59 89 ALA A N 1
ATOM 678 C CA . ALA A 1 89 ? -6.642 20.902 61.377 1.00 36.59 89 ALA A CA 1
ATOM 679 C C . ALA A 1 89 ? -6.136 19.919 62.449 1.00 36.59 89 ALA A C 1
ATOM 681 O O . ALA A 1 89 ? -6.732 19.799 63.514 1.00 36.59 89 ALA A O 1
ATOM 682 N N . ALA A 1 90 ? -4.951 19.340 62.238 1.00 34.88 90 ALA A N 1
ATOM 683 C CA . ALA A 1 90 ? -4.103 18.871 63.331 1.00 34.88 90 ALA A CA 1
ATOM 684 C C . ALA A 1 90 ? -2.626 19.064 62.971 1.00 34.88 90 ALA A C 1
ATOM 686 O O . ALA A 1 90 ? -2.043 18.340 62.168 1.00 34.88 90 ALA A O 1
ATOM 687 N N . ALA A 1 91 ? -2.041 20.089 63.583 1.00 35.22 91 ALA A N 1
ATOM 688 C CA . ALA A 1 91 ? -0.611 20.300 63.673 1.00 35.22 91 ALA A CA 1
ATOM 689 C C . ALA A 1 91 ? -0.005 19.334 64.702 1.00 35.22 91 ALA A C 1
ATOM 691 O O . ALA A 1 91 ? -0.517 19.236 65.816 1.00 35.22 91 ALA A O 1
ATOM 692 N N . VAL A 1 92 ? 1.124 18.702 64.372 1.00 34.44 92 VAL A N 1
ATOM 693 C CA . VAL A 1 92 ? 2.064 18.138 65.352 1.00 34.44 92 VAL A CA 1
ATOM 694 C C . VAL A 1 92 ? 3.486 18.433 64.871 1.00 34.44 92 VAL A C 1
ATOM 696 O O . VAL A 1 92 ? 3.905 17.979 63.810 1.00 34.44 92 VAL A O 1
ATOM 699 N N . SER A 1 93 ? 4.201 19.241 65.655 1.00 33.47 93 SER A N 1
ATOM 700 C CA . SER A 1 93 ? 5.635 19.543 65.522 1.00 33.47 93 SER A CA 1
ATOM 701 C C . SER A 1 93 ? 6.471 18.588 66.425 1.00 33.47 93 SER A C 1
ATOM 703 O O . SER A 1 93 ? 5.920 17.612 66.929 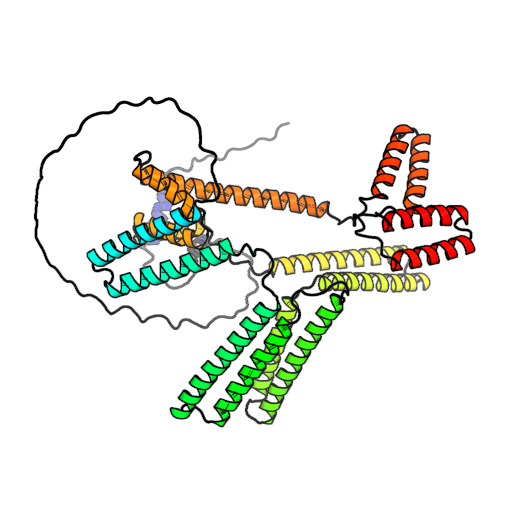1.00 33.47 93 SER A O 1
ATOM 705 N N . PRO A 1 94 ? 7.793 18.775 66.638 1.00 51.78 94 PRO A N 1
ATOM 706 C CA . PRO A 1 94 ? 8.815 17.818 66.213 1.00 51.78 94 PRO A CA 1
ATOM 707 C C . PRO A 1 94 ? 9.574 17.164 67.392 1.00 51.78 94 PRO A C 1
ATOM 709 O O . PRO A 1 94 ? 9.525 17.627 68.529 1.00 51.78 94 PRO A O 1
ATOM 712 N N . THR A 1 95 ? 10.348 16.114 67.122 1.00 37.06 95 THR A N 1
ATOM 713 C CA . THR A 1 95 ? 11.335 15.520 68.054 1.00 37.06 95 THR A CA 1
ATOM 714 C C . THR A 1 95 ? 12.613 15.246 67.249 1.00 37.06 95 THR A C 1
ATOM 716 O O . THR A 1 95 ? 12.558 14.559 66.240 1.00 37.06 95 THR A O 1
ATOM 719 N N . ILE A 1 96 ? 13.651 16.078 67.379 1.00 34.00 96 ILE A N 1
ATOM 720 C CA . ILE A 1 96 ? 14.827 15.980 68.276 1.00 34.00 96 ILE A CA 1
ATOM 721 C C . ILE A 1 96 ? 15.750 14.771 67.987 1.00 34.00 96 ILE A C 1
ATOM 723 O O . ILE A 1 96 ? 15.480 13.664 68.424 1.00 34.00 96 ILE A O 1
ATOM 727 N N . VAL A 1 97 ? 16.838 15.089 67.263 1.00 34.78 97 VAL A N 1
ATOM 728 C CA . VAL A 1 97 ? 18.286 14.792 67.445 1.00 34.78 97 VAL A CA 1
ATOM 729 C C . VAL A 1 97 ? 18.763 13.397 67.889 1.00 34.78 97 VAL A C 1
ATOM 731 O O . VAL A 1 97 ? 18.519 13.008 69.019 1.00 34.78 97 VAL A O 1
ATOM 734 N N . GLU A 1 98 ? 19.648 12.803 67.072 1.00 32.84 98 GLU A N 1
ATOM 735 C CA . GLU A 1 98 ? 20.944 12.165 67.436 1.00 32.84 98 GLU A CA 1
ATOM 736 C C . GLU A 1 98 ? 21.729 11.947 66.118 1.00 32.84 98 GLU A C 1
ATOM 738 O O . GLU A 1 98 ? 21.239 11.285 65.213 1.00 32.84 98 GLU A O 1
ATOM 743 N N . PHE A 1 99 ? 22.767 12.709 65.753 1.00 31.34 99 PHE A N 1
ATOM 744 C CA . PHE A 1 99 ? 24.168 12.762 66.213 1.00 31.34 99 PHE A CA 1
ATOM 745 C C . PHE A 1 99 ? 24.906 11.412 66.302 1.00 31.34 99 PHE A C 1
ATOM 747 O O . PHE A 1 99 ? 24.825 10.719 67.308 1.00 31.34 99 PHE A O 1
ATOM 754 N N . SER A 1 100 ? 25.722 11.113 65.281 1.00 37.22 100 SER A N 1
ATOM 755 C CA . SER A 1 100 ? 26.997 10.367 65.358 1.00 37.22 100 SER A CA 1
ATOM 756 C C . SER A 1 100 ? 27.794 10.657 64.073 1.00 37.22 100 SER A C 1
ATOM 758 O O . SER A 1 100 ? 27.311 10.399 62.980 1.00 37.22 100 SER A O 1
ATOM 760 N N . VAL A 1 101 ? 28.805 11.531 64.132 1.00 38.81 101 VAL A N 1
ATOM 761 C CA . VAL A 1 101 ? 30.250 11.230 64.264 1.00 38.81 101 VAL A CA 1
ATOM 762 C C . VAL A 1 101 ? 30.861 10.552 63.025 1.00 38.81 101 VAL A C 1
ATOM 764 O O . VAL A 1 101 ? 30.827 9.341 62.871 1.00 38.81 101 VAL A O 1
ATOM 767 N N . GLY A 1 102 ? 31.429 11.425 62.185 1.00 35.03 102 GLY A N 1
ATOM 768 C CA . GLY A 1 102 ? 32.682 11.353 61.423 1.00 35.03 102 GLY A CA 1
ATOM 769 C C . GLY A 1 102 ? 33.307 10.017 61.025 1.00 35.03 102 GLY A C 1
ATOM 770 O O . GLY A 1 102 ? 33.767 9.262 61.876 1.00 35.03 102 GLY A O 1
ATOM 771 N N . GLN A 1 103 ? 33.548 9.884 59.719 1.00 37.09 103 GLN A N 1
ATOM 772 C CA . GLN A 1 103 ? 34.807 9.350 59.205 1.00 37.09 103 GLN A CA 1
ATOM 773 C C . GLN A 1 103 ? 35.077 9.905 57.799 1.00 37.09 103 GLN A C 1
ATOM 775 O O . GLN A 1 103 ? 34.320 9.660 56.864 1.00 37.09 103 GLN A O 1
ATOM 780 N N . ASP A 1 104 ? 36.145 10.697 57.694 1.00 42.19 104 ASP A N 1
ATOM 781 C CA . ASP A 1 104 ? 36.731 11.173 56.444 1.00 42.19 104 ASP A CA 1
ATOM 782 C C . ASP A 1 104 ? 37.333 9.994 55.661 1.00 42.19 104 ASP A C 1
ATOM 784 O O . ASP A 1 104 ? 38.128 9.229 56.214 1.00 42.19 104 ASP A O 1
ATOM 788 N N . ALA A 1 105 ? 36.993 9.878 54.375 1.00 39.69 105 ALA A N 1
ATOM 789 C CA . ALA A 1 105 ? 37.726 9.068 53.405 1.00 39.69 105 ALA A CA 1
ATOM 790 C C . ALA A 1 105 ? 37.686 9.730 52.011 1.00 39.69 105 ALA A C 1
ATOM 792 O O . ALA A 1 105 ? 36.621 9.994 51.458 1.00 39.69 105 ALA A O 1
ATOM 793 N N . ASP A 1 106 ? 38.891 10.030 51.527 1.00 43.88 106 ASP A N 1
ATOM 794 C CA . ASP A 1 106 ? 39.370 10.463 50.206 1.00 43.88 106 ASP A CA 1
ATOM 795 C C . ASP A 1 106 ? 38.397 10.526 49.003 1.00 43.88 106 ASP A C 1
ATOM 797 O O . ASP A 1 106 ? 37.844 9.504 48.592 1.00 43.88 106 ASP A O 1
ATOM 801 N N . PRO A 1 107 ? 38.306 11.675 48.295 1.00 48.28 107 PRO A N 1
ATOM 802 C CA . PRO A 1 107 ? 37.679 11.763 46.982 1.00 48.28 107 PRO A CA 1
ATOM 803 C C . PRO A 1 107 ? 38.736 11.662 45.871 1.00 48.28 107 PRO A C 1
ATOM 805 O O . PRO A 1 107 ? 39.016 12.647 45.191 1.00 48.28 107 PRO A O 1
ATOM 808 N N . ASP A 1 108 ? 39.340 10.489 45.674 1.00 48.47 108 ASP A N 1
ATOM 809 C CA . ASP A 1 108 ? 40.091 10.224 44.437 1.00 48.47 108 ASP A CA 1
ATOM 810 C C . ASP A 1 108 ? 40.096 8.732 44.071 1.00 48.47 108 ASP A C 1
ATOM 812 O O . ASP A 1 108 ? 41.033 7.981 44.329 1.00 48.47 108 ASP A O 1
ATOM 816 N N . SER A 1 109 ? 38.993 8.273 43.479 1.00 46.06 109 SER A N 1
ATOM 817 C CA . SER A 1 109 ? 38.956 7.030 42.702 1.00 46.06 109 SER A CA 1
ATOM 818 C C . SER A 1 109 ? 37.920 7.153 41.591 1.00 46.06 109 SER A C 1
ATOM 820 O O . SER A 1 109 ? 36.809 6.635 41.630 1.00 46.06 109 SER A O 1
ATOM 822 N N . ASN A 1 110 ? 38.310 7.880 40.548 1.00 48.44 110 ASN A N 1
ATOM 823 C CA . ASN A 1 110 ? 37.641 7.839 39.258 1.00 48.44 110 ASN A CA 1
ATOM 824 C C . ASN A 1 110 ? 38.019 6.519 38.557 1.00 48.44 110 ASN A C 1
ATOM 826 O O . ASN A 1 110 ? 38.862 6.489 37.662 1.00 48.44 110 ASN A O 1
ATOM 830 N N . GLN A 1 111 ? 37.439 5.412 39.016 1.00 41.28 111 GLN A N 1
ATOM 831 C CA . GLN A 1 111 ? 37.445 4.130 38.319 1.00 41.28 111 GLN A CA 1
ATOM 832 C C . GLN A 1 111 ? 36.005 3.631 38.272 1.00 41.28 111 GLN A C 1
ATOM 834 O O . GLN A 1 111 ? 35.415 3.280 39.288 1.00 41.28 111 GLN A O 1
ATOM 839 N N . ARG A 1 112 ? 35.426 3.660 37.067 1.00 41.25 112 ARG A N 1
ATOM 840 C CA . ARG A 1 112 ? 34.204 2.916 36.762 1.00 41.25 112 ARG A CA 1
ATOM 841 C C . ARG A 1 112 ? 34.486 1.436 37.043 1.00 41.25 112 ARG A C 1
ATOM 843 O O . ARG A 1 112 ? 35.440 0.934 36.442 1.00 41.25 112 ARG A O 1
ATOM 850 N N . PRO A 1 113 ? 33.689 0.749 37.876 1.00 40.19 113 PRO A N 1
ATOM 851 C CA . PRO A 1 113 ? 33.658 -0.699 37.838 1.00 40.19 113 PRO A CA 1
ATOM 852 C C . PRO A 1 113 ? 33.075 -1.092 36.483 1.00 40.19 113 PRO A C 1
ATOM 854 O O . PRO A 1 113 ? 32.085 -0.517 36.018 1.00 40.19 113 PRO A O 1
ATOM 857 N N . VAL A 1 114 ? 33.776 -1.988 35.811 1.00 52.53 114 VAL A N 1
ATOM 858 C CA . VAL A 1 114 ? 33.322 -2.669 34.609 1.00 52.53 114 VAL A CA 1
ATOM 859 C C . VAL A 1 114 ? 33.089 -4.095 35.080 1.00 52.53 114 VAL A C 1
ATOM 861 O O . VAL A 1 114 ? 33.989 -4.905 34.952 1.00 52.53 114 VAL A O 1
ATOM 864 N N . ASP A 1 115 ? 31.935 -4.339 35.686 1.00 43.06 115 ASP A N 1
ATOM 865 C CA . ASP A 1 115 ? 31.482 -5.633 36.208 1.00 43.06 115 ASP A CA 1
ATOM 866 C C . ASP A 1 115 ? 29.959 -5.631 35.985 1.00 43.06 115 ASP A C 1
ATOM 868 O O . ASP A 1 115 ? 29.347 -4.561 36.025 1.00 43.06 115 ASP A O 1
ATOM 872 N N . ASP A 1 116 ? 29.218 -6.705 35.788 1.00 44.06 116 ASP A N 1
ATOM 873 C CA . ASP A 1 116 ? 29.375 -8.083 35.324 1.00 44.06 116 ASP A CA 1
ATOM 874 C C . ASP A 1 116 ? 27.897 -8.538 35.166 1.00 44.06 116 ASP A C 1
ATOM 876 O O . ASP A 1 116 ? 26.980 -7.874 35.658 1.00 44.06 116 ASP A O 1
ATOM 880 N N . ASP A 1 117 ? 27.620 -9.617 34.444 1.00 49.31 117 ASP A N 1
ATOM 881 C CA . ASP A 1 117 ? 26.276 -10.058 34.022 1.00 49.31 117 ASP A CA 1
ATOM 882 C C . ASP A 1 117 ? 25.297 -10.524 35.152 1.00 49.31 117 ASP A C 1
ATOM 884 O O . ASP A 1 117 ? 24.426 -11.356 34.903 1.00 49.31 117 ASP A O 1
ATOM 888 N N . ASP A 1 118 ? 25.366 -9.980 36.377 1.00 52.72 118 ASP A N 1
ATOM 889 C CA . ASP A 1 118 ? 24.654 -10.484 37.574 1.00 52.72 118 ASP A CA 1
ATOM 890 C C . ASP A 1 118 ? 23.448 -9.631 38.072 1.00 52.72 118 ASP A C 1
ATOM 892 O O . ASP A 1 118 ? 22.780 -10.004 39.035 1.00 52.72 118 ASP A O 1
ATOM 896 N N . ASP A 1 119 ? 23.065 -8.530 37.412 1.00 57.81 119 ASP A N 1
ATOM 897 C CA . ASP A 1 119 ? 22.106 -7.552 37.991 1.00 57.81 119 ASP A CA 1
ATOM 898 C C . ASP A 1 119 ? 20.603 -7.781 37.688 1.00 57.81 119 ASP A C 1
ATOM 900 O O . ASP A 1 119 ? 19.747 -6.951 38.032 1.00 57.81 119 ASP A O 1
ATOM 904 N N . VAL A 1 120 ? 20.217 -8.872 37.014 1.00 60.22 120 VAL A N 1
ATOM 905 C CA . VAL A 1 120 ? 18.798 -9.085 36.643 1.00 60.22 120 VAL A CA 1
ATOM 906 C C . VAL A 1 120 ? 17.919 -9.301 37.882 1.00 60.22 120 VAL A C 1
ATOM 908 O O . VAL A 1 120 ? 16.781 -8.819 37.921 1.00 60.22 120 VAL A O 1
ATOM 911 N N . ASP A 1 121 ? 18.452 -9.970 38.903 1.00 69.69 121 ASP A N 1
ATOM 912 C CA . ASP A 1 121 ? 17.724 -10.266 40.139 1.00 69.69 121 ASP A CA 1
ATOM 913 C C . ASP A 1 121 ? 17.520 -9.019 41.010 1.00 69.69 121 ASP A C 1
ATOM 915 O O . ASP A 1 121 ? 16.403 -8.774 41.484 1.00 69.69 121 ASP A O 1
ATOM 919 N N . ASP A 1 122 ? 18.529 -8.154 41.089 1.00 77.88 122 ASP A N 1
ATOM 920 C CA . ASP A 1 122 ? 18.467 -6.893 41.833 1.00 77.88 122 ASP A CA 1
ATOM 921 C C . ASP A 1 122 ? 17.459 -5.904 41.220 1.00 77.88 122 ASP A C 1
ATOM 923 O O . ASP A 1 122 ? 16.760 -5.170 41.930 1.00 77.88 122 ASP A O 1
ATOM 927 N N . GLU A 1 123 ? 17.316 -5.893 39.891 1.00 78.06 123 GLU A N 1
ATOM 928 C CA . GLU A 1 123 ? 16.331 -5.051 39.202 1.00 78.06 123 GLU A CA 1
ATOM 929 C C . GLU A 1 123 ? 14.889 -5.559 39.390 1.00 78.06 123 GLU A C 1
ATOM 931 O O . GLU A 1 123 ? 13.946 -4.763 39.499 1.00 78.06 123 GLU A O 1
ATOM 936 N N . VAL A 1 124 ? 14.684 -6.880 39.432 1.00 81.50 124 VAL A N 1
ATOM 937 C CA . VAL A 1 124 ? 13.365 -7.481 39.693 1.00 81.50 124 VAL A CA 1
ATOM 938 C C . VAL A 1 124 ? 12.919 -7.197 41.126 1.00 81.50 124 VAL A C 1
ATOM 940 O O . VAL A 1 124 ? 11.760 -6.818 41.341 1.00 81.50 124 VAL A O 1
ATOM 943 N N . GLU A 1 125 ? 13.827 -7.315 42.095 1.00 84.06 125 GLU A N 1
ATOM 944 C CA . GLU A 1 125 ? 13.533 -7.032 43.498 1.00 84.06 125 GLU A CA 1
ATOM 945 C C . GLU A 1 125 ? 13.204 -5.549 43.724 1.00 84.06 125 GLU A C 1
ATOM 947 O O . GLU A 1 125 ? 12.183 -5.231 44.346 1.00 84.06 125 GLU A O 1
ATOM 952 N N . ARG A 1 126 ? 13.972 -4.633 43.120 1.00 86.44 126 ARG A N 1
ATOM 953 C CA . ARG A 1 126 ? 13.718 -3.184 43.200 1.00 86.44 126 ARG A CA 1
ATOM 954 C C . ARG A 1 126 ? 12.331 -2.808 42.675 1.00 86.44 126 ARG A C 1
ATOM 956 O O . ARG A 1 126 ? 11.590 -2.073 43.329 1.00 86.44 126 ARG A O 1
ATOM 963 N N . ARG A 1 127 ? 11.921 -3.371 41.533 1.00 84.81 127 ARG A N 1
ATOM 964 C CA . ARG A 1 127 ? 10.588 -3.123 40.948 1.00 84.81 127 ARG A CA 1
ATOM 965 C C . ARG A 1 127 ? 9.449 -3.659 41.806 1.00 84.81 127 ARG A C 1
ATOM 967 O O . ARG A 1 127 ? 8.380 -3.048 41.848 1.00 84.81 127 ARG A O 1
ATOM 974 N N . LEU A 1 128 ? 9.650 -4.792 42.477 1.00 89.75 128 LEU A N 1
ATOM 975 C CA . LEU A 1 128 ? 8.660 -5.340 43.401 1.00 89.75 128 LEU A CA 1
ATOM 976 C C . LEU A 1 128 ? 8.521 -4.482 44.656 1.00 89.75 128 LEU A C 1
ATOM 978 O O . LEU A 1 128 ? 7.394 -4.257 45.099 1.00 89.75 128 LEU A O 1
ATOM 982 N N . GLN A 1 129 ? 9.628 -3.969 45.193 1.00 89.06 129 GLN A N 1
ATOM 983 C CA . GLN A 1 129 ? 9.609 -3.060 46.338 1.00 89.06 129 GLN A CA 1
ATOM 984 C C . GLN A 1 129 ? 8.897 -1.746 45.994 1.00 89.06 129 GLN A C 1
ATOM 986 O O . GLN A 1 129 ? 7.969 -1.357 46.701 1.00 89.06 129 GLN A O 1
ATOM 991 N N . GLU A 1 130 ? 9.223 -1.122 44.858 1.00 92.25 130 GLU A N 1
ATOM 992 C CA . GLU A 1 130 ? 8.542 0.098 44.400 1.00 92.25 130 GLU A CA 1
ATOM 993 C C . GLU A 1 130 ? 7.036 -0.106 44.191 1.00 92.25 130 GLU A C 1
ATOM 995 O O . GLU A 1 130 ? 6.219 0.742 44.562 1.00 92.25 130 GLU A O 1
ATOM 1000 N N . ALA A 1 131 ? 6.648 -1.231 43.585 1.00 91.19 131 ALA A N 1
ATOM 1001 C CA . ALA A 1 131 ? 5.243 -1.561 43.388 1.00 91.19 131 ALA A CA 1
ATOM 1002 C C . ALA A 1 131 ? 4.528 -1.836 44.715 1.00 91.19 131 ALA A C 1
ATOM 1004 O O . ALA A 1 131 ? 3.375 -1.432 44.868 1.00 91.19 131 ALA A O 1
ATOM 1005 N N . SER A 1 132 ? 5.208 -2.471 45.675 1.00 91.69 132 SER A N 1
ATOM 1006 C CA . SER A 1 132 ? 4.682 -2.688 47.024 1.00 91.69 132 SER A CA 1
ATOM 1007 C C . SER A 1 132 ? 4.401 -1.361 47.715 1.00 91.69 132 SER A C 1
ATOM 1009 O O . SER A 1 132 ? 3.283 -1.156 48.178 1.00 91.69 132 SER A O 1
ATOM 1011 N N . SER A 1 133 ? 5.349 -0.420 47.691 1.00 93.56 133 SER A N 1
ATOM 1012 C CA . SER A 1 133 ? 5.167 0.904 48.295 1.00 93.56 133 SER A CA 1
ATOM 1013 C C . SER A 1 133 ? 4.006 1.678 47.664 1.00 93.56 133 SER A C 1
ATOM 1015 O O . SER A 1 133 ? 3.180 2.236 48.379 1.00 93.56 133 SER A O 1
ATOM 1017 N N . LYS A 1 134 ? 3.872 1.650 46.331 1.00 93.50 134 LYS A N 1
ATOM 1018 C CA . LYS A 1 134 ? 2.753 2.308 45.626 1.00 93.50 134 LYS A CA 1
ATOM 1019 C C . LYS A 1 134 ? 1.400 1.665 45.937 1.00 93.50 134 LYS A C 1
ATOM 1021 O O . LYS A 1 134 ? 0.379 2.347 45.987 1.00 93.50 134 LYS A O 1
ATOM 1026 N N . ILE A 1 135 ? 1.371 0.347 46.124 1.00 93.56 135 ILE A N 1
ATOM 1027 C CA . ILE A 1 135 ? 0.155 -0.384 46.493 1.00 93.56 135 ILE A CA 1
ATOM 1028 C C . ILE A 1 135 ? -0.225 -0.095 47.946 1.00 93.56 135 ILE A C 1
ATOM 1030 O O . ILE A 1 135 ? -1.400 0.127 48.220 1.00 93.56 135 ILE A O 1
ATOM 1034 N N . GLU A 1 136 ? 0.741 -0.031 48.859 1.00 91.75 136 GLU A N 1
ATOM 1035 C CA . GLU A 1 136 ? 0.514 0.363 50.252 1.00 91.75 136 GLU A CA 1
ATOM 1036 C C . GLU A 1 136 ? 0.007 1.801 50.365 1.00 91.75 136 GLU A C 1
ATOM 1038 O O . GLU A 1 136 ? -0.959 2.046 51.086 1.00 91.75 136 GLU A O 1
ATOM 1043 N N . GLU A 1 137 ? 0.574 2.730 49.596 1.00 93.81 137 GLU A N 1
ATOM 1044 C CA . GLU A 1 137 ? 0.092 4.110 49.512 1.00 93.81 137 GLU A CA 1
ATOM 1045 C C . GLU A 1 137 ? -1.353 4.168 48.991 1.00 93.81 137 GLU A C 1
ATOM 1047 O O . GLU A 1 137 ? -2.202 4.848 49.567 1.00 93.81 137 GLU A O 1
ATOM 1052 N N . ALA A 1 138 ? -1.678 3.384 47.960 1.00 90.31 138 ALA A N 1
ATOM 1053 C CA . ALA A 1 138 ? -3.035 3.299 47.428 1.00 90.31 138 ALA A CA 1
ATOM 1054 C C . ALA A 1 138 ? -4.030 2.642 48.408 1.00 90.31 138 ALA A C 1
ATOM 1056 O O . ALA A 1 138 ? -5.209 3.003 48.407 1.00 90.31 138 ALA A O 1
ATOM 1057 N N . ILE A 1 139 ? -3.580 1.708 49.256 1.00 93.31 139 ILE A N 1
ATOM 1058 C CA . ILE A 1 139 ? -4.390 1.140 50.347 1.00 93.31 139 ILE A CA 1
ATOM 1059 C C . ILE A 1 139 ? -4.608 2.190 51.442 1.00 93.31 139 ILE A C 1
ATOM 1061 O O . ILE A 1 139 ? -5.735 2.364 51.903 1.00 93.31 139 ILE A O 1
ATOM 1065 N N . ALA A 1 140 ? -3.558 2.916 51.835 1.00 92.06 140 ALA A N 1
ATOM 1066 C CA . ALA A 1 140 ? -3.627 3.972 52.845 1.00 92.06 140 ALA A CA 1
ATOM 1067 C C . ALA A 1 140 ? -4.536 5.131 52.405 1.00 92.06 140 ALA A C 1
ATOM 1069 O O . ALA A 1 140 ? -5.293 5.667 53.212 1.00 92.06 140 ALA A O 1
ATOM 1070 N N . ALA A 1 141 ? -4.526 5.460 51.112 1.00 92.50 141 ALA A N 1
ATOM 1071 C CA . ALA A 1 141 ? -5.430 6.427 50.498 1.00 92.50 141 ALA A CA 1
ATOM 1072 C C . ALA A 1 141 ? -6.868 5.897 50.310 1.00 92.50 141 ALA A C 1
ATOM 1074 O O . ALA A 1 141 ? -7.741 6.639 49.863 1.00 92.50 141 ALA A O 1
ATOM 1075 N N . GLY A 1 142 ? -7.129 4.616 50.601 1.00 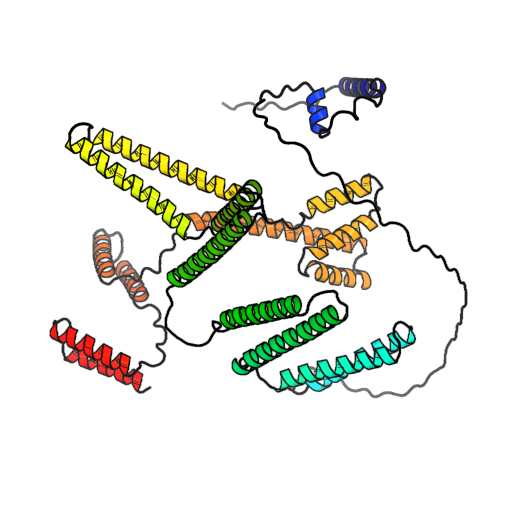90.69 142 GLY A N 1
ATOM 1076 C CA . GLY A 1 142 ? -8.430 3.973 50.398 1.00 90.69 142 GLY A CA 1
ATOM 1077 C C . GLY A 1 142 ? -8.822 3.790 48.926 1.00 90.69 142 GLY A C 1
ATOM 1078 O O . GLY A 1 142 ? -9.974 3.469 48.637 1.00 90.69 142 GLY A O 1
ATOM 1079 N N . ALA A 1 143 ? -7.887 3.983 47.991 1.00 92.81 143 ALA A N 1
ATOM 1080 C CA . ALA A 1 143 ? -8.120 3.842 46.554 1.00 92.81 143 ALA A CA 1
ATOM 1081 C C . ALA A 1 143 ? -8.271 2.373 46.128 1.00 92.81 143 ALA A C 1
ATOM 1083 O O . ALA A 1 143 ? -8.929 2.077 45.129 1.00 92.81 143 ALA A O 1
ATOM 1084 N N . ILE A 1 144 ? -7.665 1.451 46.881 1.00 91.31 144 ILE A N 1
ATOM 1085 C CA . ILE A 1 144 ? -7.805 0.003 46.709 1.00 91.31 144 ILE A CA 1
ATOM 1086 C C . ILE A 1 144 ? -7.916 -0.695 48.063 1.00 91.31 144 ILE A C 1
ATOM 1088 O O . ILE A 1 144 ? -7.417 -0.217 49.079 1.00 91.31 144 ILE A O 1
ATOM 1092 N N . THR A 1 145 ? -8.551 -1.863 48.076 1.00 95.06 145 THR A N 1
ATOM 1093 C CA . THR A 1 145 ? -8.587 -2.719 49.269 1.00 95.06 145 THR A CA 1
ATOM 1094 C C . THR A 1 145 ? -7.273 -3.487 49.441 1.00 95.06 145 THR A C 1
ATOM 1096 O O . THR A 1 145 ? -6.541 -3.727 48.478 1.00 95.06 145 THR A O 1
ATOM 1099 N N . ALA A 1 146 ? -6.984 -3.936 50.666 1.00 90.19 146 ALA A N 1
ATOM 1100 C CA . ALA A 1 146 ? -5.796 -4.744 50.950 1.00 90.19 146 ALA A CA 1
ATOM 1101 C C . ALA A 1 146 ? -5.764 -6.068 50.159 1.00 90.19 146 ALA A C 1
ATOM 1103 O O . ALA A 1 146 ? -4.691 -6.549 49.801 1.00 90.19 146 ALA A O 1
ATOM 1104 N N . GLU A 1 147 ? -6.930 -6.642 49.860 1.00 89.56 147 GLU A N 1
ATOM 1105 C CA . GLU A 1 147 ? -7.060 -7.857 49.050 1.00 89.56 147 GLU A CA 1
ATOM 1106 C C . GLU A 1 147 ? -6.696 -7.592 47.581 1.00 89.56 147 GLU A C 1
ATOM 1108 O O . GLU A 1 147 ? -5.861 -8.294 47.015 1.00 89.56 147 GLU A O 1
ATOM 1113 N N . GLN A 1 148 ? -7.197 -6.493 47.009 1.00 88.12 148 GLN A N 1
ATOM 1114 C CA . GLN A 1 148 ? -6.830 -6.052 45.658 1.00 88.12 148 GLN A CA 1
ATOM 1115 C C . GLN A 1 148 ? -5.347 -5.680 45.542 1.00 88.12 148 GLN A C 1
ATOM 1117 O O . GLN A 1 148 ? -4.729 -5.900 44.502 1.00 88.12 148 GLN A O 1
ATOM 1122 N N . GLY A 1 149 ? -4.757 -5.116 46.599 1.00 93.94 149 GLY A N 1
ATOM 1123 C CA . GLY A 1 149 ? -3.323 -4.836 46.643 1.00 93.94 149 GLY A CA 1
ATOM 1124 C C . GLY A 1 149 ? -2.474 -6.107 46.584 1.00 93.94 149 GLY A C 1
ATOM 1125 O O . GLY A 1 149 ? -1.514 -6.170 45.816 1.00 93.94 149 GLY A O 1
ATOM 1126 N N . ARG A 1 150 ? -2.864 -7.149 47.331 1.00 88.38 150 ARG A N 1
ATOM 1127 C CA . ARG A 1 150 ? -2.191 -8.459 47.313 1.00 88.38 150 ARG A CA 1
ATOM 1128 C C . ARG A 1 150 ? -2.286 -9.131 45.947 1.00 88.38 150 ARG A C 1
ATOM 1130 O O . ARG A 1 150 ? -1.265 -9.573 45.433 1.00 88.38 150 ARG A O 1
ATOM 1137 N N . GLU A 1 151 ? -3.470 -9.131 45.338 1.00 91.94 151 GLU A N 1
ATOM 1138 C CA . GLU A 1 151 ? -3.686 -9.704 44.004 1.00 91.94 151 GLU A CA 1
ATOM 1139 C C . GLU A 1 151 ? -2.822 -9.004 42.939 1.00 91.94 151 GLU A C 1
ATOM 1141 O O . GLU A 1 151 ? -2.199 -9.653 42.099 1.00 91.94 151 GLU A O 1
ATOM 1146 N N . ARG A 1 152 ? -2.703 -7.670 43.009 1.00 89.50 152 ARG A N 1
ATOM 1147 C CA . ARG A 1 152 ? -1.851 -6.890 42.095 1.00 89.50 152 ARG A CA 1
ATOM 1148 C C . ARG A 1 152 ? -0.360 -7.168 42.285 1.00 89.50 152 ARG A C 1
ATOM 1150 O O . ARG A 1 152 ? 0.360 -7.260 41.291 1.00 89.50 152 ARG A O 1
ATOM 1157 N N . LEU A 1 153 ? 0.101 -7.318 43.528 1.00 91.19 153 LEU A N 1
ATOM 1158 C CA . LEU A 1 153 ? 1.487 -7.692 43.832 1.00 91.19 153 LEU A CA 1
ATOM 1159 C C . LEU A 1 153 ? 1.814 -9.109 43.352 1.00 91.19 153 LEU A C 1
ATOM 1161 O O . LEU A 1 153 ? 2.881 -9.337 42.788 1.00 91.19 153 LEU A O 1
ATOM 1165 N N . GLU A 1 154 ? 0.899 -10.056 43.540 1.00 89.75 154 GLU A N 1
ATOM 1166 C CA . GLU A 1 154 ? 1.070 -11.439 43.098 1.00 89.75 154 GLU A CA 1
ATOM 1167 C C . GLU A 1 154 ? 1.072 -11.553 41.567 1.00 89.75 154 GLU A C 1
ATOM 1169 O O . GLU A 1 154 ? 1.954 -12.195 40.991 1.00 89.75 154 GLU A O 1
ATOM 1174 N N . ALA A 1 155 ? 0.166 -10.843 40.889 1.00 89.44 155 ALA A N 1
ATOM 1175 C CA . ALA A 1 155 ? 0.153 -10.754 39.431 1.00 89.44 155 ALA A CA 1
ATOM 1176 C C . ALA A 1 155 ? 1.451 -10.139 38.878 1.00 89.44 155 ALA A C 1
ATOM 1178 O O . ALA A 1 155 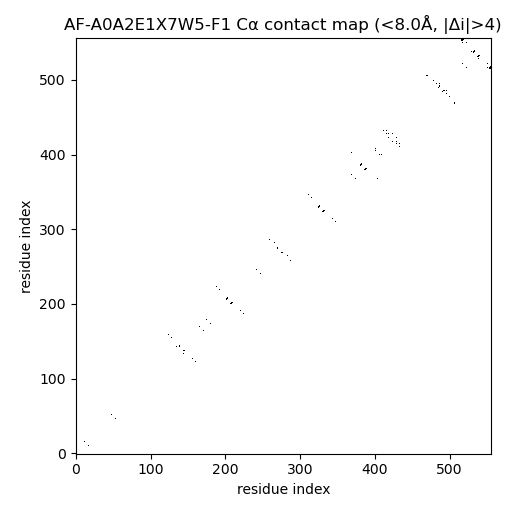? 1.982 -10.604 37.866 1.00 89.44 155 ALA A O 1
ATOM 1179 N N . LEU A 1 156 ? 1.991 -9.118 39.553 1.00 88.25 156 LEU A N 1
ATOM 1180 C CA . LEU A 1 156 ? 3.263 -8.510 39.175 1.00 88.25 156 LEU A CA 1
ATOM 1181 C C . LEU A 1 156 ? 4.440 -9.474 39.378 1.00 88.25 156 LEU A C 1
ATOM 1183 O O . LEU A 1 156 ? 5.266 -9.600 38.475 1.00 88.25 156 LEU A O 1
ATOM 1187 N N . ARG A 1 157 ? 4.490 -10.197 40.507 1.00 88.00 157 ARG A N 1
ATOM 1188 C CA . ARG A 1 157 ? 5.500 -11.242 40.761 1.00 88.00 157 ARG A CA 1
ATOM 1189 C C . ARG A 1 157 ? 5.481 -12.314 39.680 1.00 88.00 157 ARG A C 1
ATOM 1191 O O . ARG A 1 157 ? 6.532 -12.636 39.138 1.00 88.00 157 ARG A O 1
ATOM 1198 N N . LYS A 1 158 ? 4.296 -12.810 39.314 1.00 89.56 158 LYS A N 1
ATOM 1199 C CA . LYS A 1 158 ? 4.147 -13.821 38.262 1.00 89.56 158 LYS A CA 1
ATOM 1200 C C . LYS A 1 158 ? 4.656 -13.323 36.906 1.00 89.56 158 LYS A C 1
ATOM 1202 O O . LYS A 1 158 ? 5.391 -14.030 36.231 1.00 89.56 158 LYS A O 1
ATOM 1207 N N . ARG A 1 159 ? 4.325 -12.085 36.531 1.00 84.94 159 ARG A N 1
ATOM 1208 C CA . ARG A 1 159 ? 4.780 -11.485 35.267 1.00 84.94 159 ARG A CA 1
ATOM 1209 C C . ARG A 1 159 ? 6.295 -11.274 35.225 1.00 84.94 159 ARG A C 1
ATOM 1211 O O . ARG A 1 159 ? 6.899 -11.383 34.161 1.00 84.94 159 ARG A O 1
ATOM 1218 N N . LEU A 1 160 ? 6.899 -10.917 36.358 1.00 84.69 160 LEU A N 1
ATOM 1219 C CA . LEU A 1 160 ? 8.349 -10.760 36.456 1.00 84.69 160 LEU A CA 1
ATOM 1220 C C . LEU A 1 160 ? 9.063 -12.117 36.412 1.00 84.69 160 LEU A C 1
ATOM 1222 O O . LEU A 1 160 ? 10.082 -12.206 35.738 1.00 84.69 160 LEU A O 1
ATOM 1226 N N . ALA A 1 161 ? 8.488 -13.164 37.014 1.00 82.19 161 ALA A N 1
ATOM 1227 C CA . ALA A 1 161 ? 8.977 -14.537 36.884 1.00 82.19 161 ALA A CA 1
ATOM 1228 C C . ALA A 1 161 ? 8.910 -15.036 35.429 1.00 82.19 161 ALA A C 1
ATOM 1230 O O . ALA A 1 161 ? 9.926 -15.442 34.893 1.00 82.19 161 ALA A O 1
ATOM 1231 N N . GLU A 1 162 ? 7.780 -14.869 34.730 1.00 78.12 162 GLU A N 1
ATOM 1232 C CA . GLU A 1 162 ? 7.657 -15.250 33.307 1.00 78.12 162 GLU A CA 1
ATOM 1233 C C . GLU A 1 162 ? 8.653 -14.504 32.401 1.00 78.12 162 GLU A C 1
ATOM 1235 O O . GLU A 1 162 ? 9.128 -15.030 31.395 1.00 78.12 162 GLU A O 1
ATOM 1240 N N . ARG A 1 163 ? 8.973 -13.249 32.741 1.00 77.81 163 ARG A N 1
ATOM 1241 C CA . ARG A 1 163 ? 9.985 -12.471 32.022 1.00 77.81 163 ARG A CA 1
ATOM 1242 C C . ARG A 1 163 ? 11.400 -12.960 32.330 1.00 77.81 163 ARG A C 1
ATOM 1244 O O . ARG A 1 163 ? 12.222 -12.940 31.419 1.00 77.81 163 ARG A O 1
ATOM 1251 N N . LYS A 1 164 ? 11.670 -13.350 33.579 1.00 75.88 164 LYS A N 1
ATOM 1252 C CA . LYS A 1 164 ? 12.941 -13.940 34.004 1.00 75.88 164 LYS A CA 1
ATOM 1253 C C . LYS A 1 164 ? 13.152 -15.287 33.314 1.00 75.88 164 LYS A C 1
ATOM 1255 O O . LYS A 1 164 ? 14.161 -15.437 32.645 1.00 75.88 164 LYS A O 1
ATOM 1260 N N . ASP A 1 165 ? 12.155 -16.168 33.331 1.00 71.69 165 ASP A N 1
ATOM 1261 C CA . ASP A 1 165 ? 12.198 -17.466 32.647 1.00 71.69 165 ASP A CA 1
ATOM 1262 C C . ASP A 1 165 ? 12.484 -17.302 31.144 1.00 71.69 165 ASP A C 1
ATOM 1264 O O . ASP A 1 165 ? 13.278 -18.041 30.578 1.00 71.69 165 ASP A O 1
ATOM 1268 N N . ARG A 1 166 ? 11.897 -16.283 30.499 1.00 63.81 166 ARG A N 1
ATOM 1269 C CA . ARG A 1 166 ? 12.143 -15.958 29.082 1.00 63.81 166 ARG A CA 1
ATOM 1270 C C . ARG A 1 166 ? 13.523 -15.347 28.812 1.00 63.81 166 ARG A C 1
ATOM 1272 O O . ARG A 1 166 ? 14.004 -15.416 27.687 1.00 63.81 166 ARG A O 1
ATOM 1279 N N . ALA A 1 167 ? 14.116 -14.680 29.798 1.00 64.31 167 ALA A N 1
ATOM 1280 C CA . ALA A 1 167 ? 15.456 -14.111 29.685 1.00 64.31 167 ALA A CA 1
ATOM 1281 C C . ALA A 1 167 ? 16.537 -15.169 29.964 1.00 64.31 167 ALA A C 1
ATOM 1283 O O . ALA A 1 167 ? 17.560 -15.177 29.290 1.00 64.31 167 ALA A O 1
ATOM 1284 N N . GLU A 1 168 ? 16.286 -16.074 30.914 1.00 62.72 168 GLU A N 1
ATOM 1285 C CA . GLU A 1 168 ? 17.169 -17.191 31.264 1.00 62.72 168 GLU A CA 1
ATOM 1286 C C . GLU A 1 168 ? 17.115 -18.332 30.247 1.00 62.72 168 GLU A C 1
ATOM 1288 O O . GLU A 1 168 ? 18.115 -19.025 30.071 1.00 62.72 168 GLU A O 1
ATOM 1293 N N . SER A 1 169 ? 15.985 -18.528 29.555 1.00 58.72 169 SER A N 1
ATOM 1294 C CA . SER A 1 169 ? 15.881 -19.594 28.557 1.00 58.72 169 SER A CA 1
ATOM 1295 C C . SER A 1 169 ? 16.740 -19.346 27.318 1.00 58.72 169 SER A C 1
ATOM 1297 O O . SER A 1 169 ? 16.974 -20.287 26.577 1.00 58.72 169 SER A O 1
ATOM 1299 N N . GLY A 1 170 ? 17.247 -18.127 27.084 1.00 51.12 170 GLY A N 1
ATOM 1300 C CA . GLY A 1 170 ? 18.170 -17.840 25.975 1.00 51.12 170 GLY A CA 1
ATOM 1301 C C . GLY A 1 170 ? 17.613 -18.126 24.571 1.00 51.12 170 GLY A C 1
ATOM 1302 O O . GLY A 1 170 ? 18.342 -18.001 23.593 1.00 51.12 170 GLY A O 1
ATOM 1303 N N . ASP A 1 171 ? 16.330 -18.474 24.467 1.00 46.25 171 ASP A N 1
ATOM 1304 C CA . ASP A 1 171 ? 15.667 -18.886 23.236 1.00 46.25 171 ASP A CA 1
ATOM 1305 C C . ASP A 1 171 ? 15.157 -17.645 22.479 1.00 46.25 171 ASP A C 1
ATOM 1307 O O . ASP A 1 171 ? 13.966 -17.319 22.476 1.00 46.25 171 ASP A O 1
ATOM 1311 N N . ASP A 1 172 ? 16.090 -16.927 21.849 1.00 49.69 172 ASP A N 1
ATOM 1312 C CA . ASP A 1 172 ? 15.828 -16.141 20.629 1.00 49.69 172 ASP A CA 1
ATOM 1313 C C . ASP A 1 172 ? 16.105 -16.995 19.372 1.00 49.69 172 ASP A C 1
ATOM 1315 O O . ASP A 1 172 ? 16.408 -16.482 18.299 1.00 49.69 172 ASP A O 1
ATOM 1319 N N . ASP A 1 173 ? 15.996 -18.318 19.514 1.00 45.44 173 ASP A N 1
ATOM 1320 C CA . ASP A 1 173 ? 15.889 -19.272 18.419 1.00 45.44 173 ASP A CA 1
ATOM 1321 C C . ASP A 1 173 ? 14.411 -19.671 18.301 1.00 45.44 173 ASP A C 1
ATOM 1323 O O . ASP A 1 173 ? 13.745 -19.965 19.293 1.00 45.44 173 ASP A O 1
ATOM 1327 N N . GLY A 1 174 ? 13.877 -19.586 17.082 1.00 53.12 174 GLY A N 1
ATOM 1328 C CA . GLY A 1 174 ? 12.448 -19.644 16.770 1.00 53.12 174 GLY A CA 1
ATOM 1329 C C . GLY A 1 174 ? 11.643 -20.680 17.562 1.00 53.12 174 GLY A C 1
ATOM 1330 O O . GLY A 1 174 ? 11.990 -21.855 17.623 1.00 53.12 174 GLY A O 1
ATOM 1331 N N . GLU A 1 175 ? 10.524 -20.219 18.128 1.00 54.12 175 GLU A N 1
ATOM 1332 C CA . GLU A 1 175 ? 9.503 -21.049 18.773 1.00 54.12 175 GLU A CA 1
ATOM 1333 C C . GLU A 1 175 ? 9.173 -22.247 17.859 1.00 54.12 175 GLU A C 1
ATOM 1335 O O . GLU A 1 175 ? 8.732 -22.025 16.729 1.00 54.12 175 GLU A O 1
ATOM 1340 N N . ASP A 1 176 ? 9.417 -23.486 18.323 1.00 61.84 176 ASP A N 1
ATOM 1341 C CA . ASP A 1 176 ? 9.223 -24.717 17.535 1.00 61.84 176 ASP A CA 1
ATOM 1342 C C . ASP A 1 176 ? 7.858 -24.651 16.822 1.00 61.84 176 ASP A C 1
ATOM 1344 O O . ASP A 1 176 ? 6.816 -24.558 17.495 1.00 61.84 176 ASP A O 1
ATOM 1348 N N . PRO A 1 177 ? 7.824 -24.673 15.474 1.00 59.25 177 PRO A N 1
ATOM 1349 C CA . PRO A 1 177 ? 6.587 -24.598 14.708 1.00 59.25 177 PRO A CA 1
ATOM 1350 C C . PRO A 1 177 ? 5.539 -25.610 15.187 1.00 59.25 177 PRO A C 1
ATOM 1352 O O . PRO A 1 177 ? 4.341 -25.304 15.209 1.00 59.25 177 PRO A O 1
ATOM 1355 N N . ALA A 1 178 ? 5.962 -26.785 15.669 1.00 63.38 178 ALA A N 1
ATOM 1356 C CA . ALA A 1 178 ? 5.070 -27.800 16.214 1.00 63.38 178 ALA A CA 1
ATOM 1357 C C . ALA A 1 178 ? 4.348 -27.340 17.494 1.00 63.38 178 ALA A C 1
ATOM 1359 O O . ALA A 1 178 ? 3.166 -27.657 17.683 1.00 63.38 178 ALA A O 1
ATOM 1360 N N . ASP A 1 179 ? 5.009 -26.565 18.352 1.00 68.88 179 ASP A N 1
ATOM 1361 C CA . ASP A 1 179 ? 4.433 -26.034 19.589 1.00 68.88 179 ASP A CA 1
ATOM 1362 C C . ASP A 1 179 ? 3.529 -24.825 19.326 1.00 68.88 179 ASP A C 1
ATOM 1364 O O . ASP A 1 179 ? 2.461 -24.701 19.941 1.00 68.88 179 ASP A O 1
ATOM 1368 N N . VAL A 1 180 ? 3.863 -23.992 18.335 1.00 64.38 180 VAL A N 1
ATOM 1369 C CA . VAL A 1 180 ? 2.975 -22.923 17.845 1.00 64.38 180 VAL A CA 1
ATOM 1370 C C . VAL A 1 180 ? 1.686 -23.515 17.270 1.00 64.38 180 VAL A C 1
ATOM 1372 O O . VAL A 1 180 ? 0.581 -23.047 17.579 1.00 64.38 180 VAL A O 1
ATOM 1375 N N . ILE A 1 181 ? 1.799 -24.573 16.463 1.00 70.44 181 ILE A N 1
ATOM 1376 C CA . ILE A 1 181 ? 0.654 -25.290 15.895 1.00 70.44 181 ILE A CA 1
ATOM 1377 C C . ILE A 1 181 ? -0.171 -25.940 17.012 1.00 70.44 181 ILE A C 1
ATOM 1379 O O . ILE A 1 181 ? -1.395 -25.784 17.029 1.00 70.44 181 ILE A O 1
ATOM 1383 N N . ARG A 1 182 ? 0.468 -26.602 17.986 1.00 75.69 182 ARG A N 1
ATOM 1384 C CA . ARG A 1 182 ? -0.220 -27.229 19.127 1.00 75.69 182 ARG A CA 1
ATOM 1385 C C . ARG A 1 182 ? -1.010 -26.206 19.942 1.00 75.69 182 ARG A C 1
ATOM 1387 O O . ARG A 1 182 ? -2.202 -26.409 20.174 1.00 75.69 182 ARG A O 1
ATOM 1394 N N . ARG A 1 183 ? -0.404 -25.061 20.273 1.00 73.94 183 ARG A N 1
ATOM 1395 C CA . ARG A 1 183 ? -1.055 -23.968 21.015 1.00 73.94 183 ARG A CA 1
ATOM 1396 C C . ARG A 1 183 ? -2.244 -23.383 20.249 1.00 73.94 183 ARG A C 1
ATOM 1398 O O . ARG A 1 183 ? -3.300 -23.139 20.833 1.00 73.94 183 ARG A O 1
ATOM 1405 N N . ARG A 1 184 ? -2.116 -23.205 18.928 1.00 72.06 184 ARG A N 1
ATOM 1406 C CA . ARG A 1 184 ? -3.218 -22.742 18.062 1.00 72.06 184 ARG A CA 1
ATOM 1407 C C . ARG A 1 184 ? -4.367 -23.750 17.995 1.00 72.06 184 ARG A C 1
ATOM 1409 O O . ARG A 1 184 ? -5.530 -23.344 18.012 1.00 72.06 184 ARG A O 1
ATOM 1416 N N . VAL A 1 185 ? -4.064 -25.047 17.933 1.00 75.69 185 VAL A N 1
ATOM 1417 C CA . VAL A 1 185 ? -5.070 -26.123 17.938 1.00 75.69 185 VAL A CA 1
ATOM 1418 C C . VAL A 1 185 ? -5.795 -26.187 19.283 1.00 75.69 185 VAL A C 1
ATOM 1420 O O . VAL A 1 185 ? -7.024 -26.262 19.313 1.00 75.69 185 VAL A O 1
ATOM 1423 N N . GLU A 1 186 ? -5.071 -26.087 20.395 1.00 77.19 186 GLU A N 1
ATOM 1424 C CA . GLU A 1 186 ? -5.659 -26.040 21.737 1.00 77.19 186 GLU A CA 1
ATOM 1425 C C . GLU A 1 186 ? -6.555 -24.810 21.935 1.00 77.19 186 GLU A C 1
ATOM 1427 O O . GLU A 1 186 ? -7.660 -24.925 22.471 1.00 77.19 186 GLU A O 1
ATOM 1432 N N . GLU A 1 187 ? -6.140 -23.638 21.446 1.00 77.81 187 GLU A N 1
ATOM 1433 C CA . GLU A 1 187 ? -6.957 -22.423 21.503 1.00 77.81 187 GLU A CA 1
ATOM 1434 C C . GLU A 1 187 ? -8.225 -22.540 20.638 1.00 77.81 187 GLU A C 1
ATOM 1436 O O . GLU A 1 187 ? -9.312 -22.119 21.047 1.00 77.81 187 GLU A O 1
ATOM 1441 N N . ALA A 1 188 ? -8.120 -23.146 19.452 1.00 73.31 188 ALA A N 1
ATOM 1442 C CA . ALA A 1 188 ? -9.273 -23.416 18.599 1.00 73.31 188 ALA A CA 1
ATOM 1443 C C . ALA A 1 188 ? -10.266 -24.373 19.278 1.00 73.31 188 ALA A C 1
ATOM 1445 O O . ALA A 1 188 ? -11.469 -24.100 19.272 1.00 73.31 188 ALA A O 1
ATOM 1446 N N . ASN A 1 189 ? -9.776 -25.437 19.919 1.00 80.38 189 ASN A N 1
ATOM 1447 C CA . ASN A 1 189 ? -10.612 -26.379 20.664 1.00 80.38 189 ASN A CA 1
ATOM 1448 C C . ASN A 1 189 ? -11.311 -25.703 21.850 1.00 80.38 189 ASN A C 1
ATOM 1450 O O . ASN A 1 189 ? -12.523 -25.847 22.003 1.00 80.38 189 ASN A O 1
ATOM 1454 N N . ARG A 1 190 ? -10.598 -24.861 22.609 1.00 84.19 190 ARG A N 1
ATOM 1455 C CA . ARG A 1 190 ? -11.181 -24.081 23.713 1.00 84.19 190 ARG A CA 1
ATOM 1456 C C . ARG A 1 190 ? -12.329 -23.182 23.242 1.00 84.19 190 ARG A C 1
ATOM 1458 O O . ARG A 1 190 ? -13.386 -23.140 23.865 1.00 84.19 190 ARG A O 1
ATOM 1465 N N . ARG A 1 191 ? -12.168 -22.512 22.096 1.00 79.38 191 ARG A N 1
ATOM 1466 C CA . ARG A 1 191 ? -13.223 -21.669 21.499 1.00 79.38 191 ARG A CA 1
ATOM 1467 C C . ARG A 1 191 ? -14.449 -22.476 21.069 1.00 79.38 191 ARG A C 1
ATOM 1469 O O . ARG A 1 191 ? -15.569 -21.980 21.179 1.00 79.38 191 ARG A O 1
ATOM 1476 N N . VAL A 1 192 ? -14.255 -23.703 20.582 1.00 84.69 192 VAL A N 1
ATOM 1477 C CA . VAL A 1 192 ? -15.363 -24.611 20.239 1.00 84.69 192 VAL A CA 1
ATOM 1478 C C . VAL A 1 192 ? -16.100 -25.067 21.495 1.00 84.69 192 VAL A C 1
ATOM 1480 O O . VAL A 1 192 ? -17.328 -25.074 21.495 1.00 84.69 192 VAL A O 1
ATOM 1483 N N . GLU A 1 193 ? -15.385 -25.399 22.568 1.00 85.25 193 GLU A N 1
ATOM 1484 C CA . GLU A 1 193 ? -15.986 -25.805 23.844 1.00 85.25 193 GLU A CA 1
ATOM 1485 C C . GLU A 1 193 ? -16.782 -24.669 24.497 1.00 85.25 193 GLU A C 1
ATOM 1487 O O . GLU A 1 193 ? -17.921 -24.869 24.925 1.00 85.25 193 GLU A O 1
ATOM 1492 N N . GLU A 1 194 ? -16.235 -23.452 24.515 1.00 88.44 194 GLU A N 1
ATOM 1493 C CA . GLU A 1 194 ? -16.943 -22.270 25.017 1.00 88.44 194 GLU A CA 1
ATOM 1494 C C . GLU A 1 194 ? -18.198 -21.958 24.195 1.00 88.44 194 GLU A C 1
ATOM 1496 O O . GLU A 1 194 ? -19.244 -21.613 24.750 1.00 88.44 194 GLU A O 1
ATOM 1501 N N . ALA A 1 195 ? -18.117 -22.090 22.870 1.00 86.75 195 ALA A N 1
ATOM 1502 C CA . ALA A 1 195 ? -19.272 -21.922 22.000 1.00 86.75 195 ALA A CA 1
ATOM 1503 C C . ALA A 1 195 ? -20.315 -23.027 22.214 1.00 86.75 195 ALA A C 1
ATOM 1505 O O . ALA A 1 195 ? -21.505 -22.717 22.231 1.00 86.75 195 ALA A O 1
ATOM 1506 N N . SER A 1 196 ? -19.890 -24.279 22.433 1.00 88.56 196 SER A N 1
ATOM 1507 C CA . SER A 1 196 ? -20.785 -25.393 22.779 1.00 88.56 196 SER A CA 1
ATOM 1508 C C . SER A 1 196 ? -21.572 -25.081 24.036 1.00 88.56 196 SER A C 1
ATOM 1510 O O . SER A 1 196 ? -22.797 -25.144 24.021 1.00 88.56 196 SER A O 1
ATOM 1512 N N . ARG A 1 197 ? -20.885 -24.630 25.090 1.00 91.25 197 ARG A N 1
ATOM 1513 C CA . ARG A 1 197 ? -21.520 -24.287 26.363 1.00 91.25 197 ARG A CA 1
ATOM 1514 C C . ARG A 1 197 ? -22.553 -23.173 26.206 1.00 91.25 197 ARG A C 1
ATOM 1516 O O . ARG A 1 197 ? -23.675 -23.308 26.674 1.00 91.25 197 ARG A O 1
ATOM 1523 N N . LYS A 1 198 ? -22.218 -22.108 25.472 1.00 90.50 198 LYS A N 1
ATOM 1524 C CA . LYS A 1 198 ? -23.149 -20.995 25.202 1.00 90.50 198 LYS A CA 1
ATOM 1525 C C . LYS A 1 198 ? -24.350 -21.421 24.355 1.00 90.50 198 LYS A C 1
ATOM 1527 O O . LYS A 1 198 ? -25.447 -20.898 24.532 1.00 90.50 198 LYS A O 1
ATOM 1532 N N . ILE A 1 199 ? -24.152 -22.348 23.419 1.00 90.50 199 ILE A N 1
ATOM 1533 C CA . ILE A 1 199 ? -25.233 -22.912 22.606 1.00 90.50 199 ILE A CA 1
ATOM 1534 C C . ILE A 1 199 ? -26.139 -23.792 23.472 1.00 90.50 199 ILE A C 1
ATOM 1536 O O . ILE A 1 199 ? -27.355 -23.658 23.395 1.00 90.50 199 ILE A O 1
ATOM 1540 N N . GLU A 1 200 ? -25.572 -24.637 24.331 1.00 89.50 200 GLU A N 1
ATOM 1541 C CA . GLU A 1 200 ? -26.317 -25.472 25.278 1.00 89.50 200 GLU A CA 1
ATOM 1542 C C . GLU A 1 200 ? -27.118 -24.630 26.277 1.00 89.50 200 GLU A C 1
ATOM 1544 O O . GLU A 1 200 ? -28.300 -24.895 26.483 1.00 89.50 200 GLU A O 1
ATOM 1549 N N . GLU A 1 201 ? -26.526 -23.565 26.822 1.00 91.19 201 GLU A N 1
ATOM 1550 C CA . GLU A 1 201 ? -27.219 -22.593 27.675 1.00 91.19 201 GLU A CA 1
ATOM 1551 C C . GLU A 1 201 ? -28.383 -21.922 26.936 1.00 91.19 201 GLU A C 1
ATOM 1553 O O . GLU A 1 201 ? -29.477 -21.786 27.483 1.00 91.19 201 GLU A O 1
ATOM 1558 N N . ALA A 1 202 ? -28.190 -21.547 25.670 1.00 86.88 202 ALA A N 1
ATOM 1559 C CA . ALA A 1 202 ? -29.242 -20.935 24.870 1.00 86.88 202 ALA A CA 1
ATOM 1560 C C . ALA A 1 202 ? -30.352 -21.924 24.469 1.00 86.88 202 ALA A C 1
ATOM 1562 O O . ALA A 1 202 ? -31.511 -21.520 24.362 1.00 86.88 202 ALA A O 1
ATOM 1563 N N . ILE A 1 203 ? -30.032 -23.210 24.281 1.00 90.94 203 ILE A N 1
ATOM 1564 C CA . ILE A 1 203 ? -31.027 -24.277 24.092 1.00 90.94 203 ILE A CA 1
ATOM 1565 C C . ILE A 1 203 ? -31.814 -24.487 25.389 1.00 90.94 203 ILE A C 1
ATOM 1567 O O . ILE A 1 203 ? -33.042 -24.544 25.356 1.00 90.94 203 ILE A O 1
ATOM 1571 N N . ALA A 1 204 ? -31.129 -24.552 26.534 1.00 88.75 204 ALA A N 1
ATOM 1572 C CA . ALA A 1 204 ? -31.757 -24.706 27.845 1.00 88.75 204 ALA A CA 1
ATOM 1573 C C . ALA A 1 204 ? -32.670 -23.517 28.192 1.00 88.75 204 ALA A C 1
ATOM 1575 O O . ALA A 1 204 ? -33.740 -23.704 28.765 1.00 88.75 204 ALA A O 1
ATOM 1576 N N . ALA A 1 205 ? -32.287 -22.305 27.782 1.00 91.00 205 ALA A N 1
ATOM 1577 C CA . ALA A 1 205 ? -33.101 -21.099 27.906 1.00 91.00 205 ALA A CA 1
ATOM 1578 C C . ALA A 1 205 ? -34.249 -21.011 26.876 1.00 91.00 205 ALA A C 1
ATOM 1580 O O . ALA A 1 205 ? -35.023 -20.056 26.909 1.00 91.00 205 ALA A O 1
ATOM 1581 N N . GLY A 1 206 ? -34.356 -21.964 25.940 1.00 87.31 206 GLY A N 1
ATOM 1582 C CA . GLY A 1 206 ? -35.358 -21.956 24.869 1.00 87.31 206 GLY A CA 1
ATOM 1583 C C . GLY A 1 206 ? -35.147 -20.863 23.813 1.00 87.31 206 GLY A C 1
ATOM 1584 O O . GLY A 1 206 ? -36.038 -20.612 23.007 1.00 87.31 206 GLY A O 1
ATOM 1585 N N . ALA A 1 207 ? -33.981 -20.209 23.799 1.00 89.00 207 ALA A N 1
ATOM 1586 C CA . ALA A 1 207 ? -33.640 -19.151 22.849 1.00 89.00 207 ALA A CA 1
ATOM 1587 C C . ALA A 1 207 ? -33.281 -19.691 21.451 1.00 89.00 207 ALA A C 1
ATOM 1589 O O . ALA A 1 207 ? -33.268 -18.932 20.481 1.00 89.00 207 ALA A O 1
ATOM 1590 N N . MET A 1 208 ? -32.978 -20.988 21.336 1.00 89.00 208 MET A N 1
ATOM 1591 C CA . MET A 1 208 ? -32.781 -21.687 20.063 1.00 89.00 208 MET A CA 1
ATOM 1592 C C . MET A 1 208 ? -33.131 -23.174 20.180 1.00 89.00 208 MET A C 1
ATOM 1594 O O . MET A 1 208 ? -33.135 -23.735 21.275 1.00 89.00 208 MET A O 1
ATOM 1598 N N . THR A 1 209 ? -33.398 -23.831 19.049 1.00 92.44 209 THR A N 1
ATOM 1599 C CA . THR A 1 209 ? -33.620 -25.285 19.020 1.00 92.44 209 THR A CA 1
ATOM 1600 C C . THR A 1 209 ? -32.297 -26.058 19.030 1.00 92.44 209 THR A C 1
ATOM 1602 O O . THR A 1 209 ? -31.246 -25.540 18.647 1.00 92.44 209 THR A O 1
ATOM 1605 N N . ALA A 1 210 ? -32.338 -27.335 19.424 1.00 86.44 210 ALA A N 1
ATOM 1606 C CA . ALA A 1 210 ? -31.160 -28.206 19.397 1.00 86.44 210 ALA A CA 1
ATOM 1607 C C . ALA A 1 210 ? -30.568 -28.373 17.984 1.00 86.44 210 ALA A C 1
ATOM 1609 O O . ALA A 1 210 ? -29.362 -28.548 17.831 1.00 86.44 210 ALA A O 1
ATOM 1610 N N . GLU A 1 211 ? -31.409 -28.293 16.954 1.00 85.81 211 GLU A N 1
ATOM 1611 C CA . GLU A 1 211 ? -30.999 -28.370 15.551 1.00 85.81 211 GLU A CA 1
ATOM 1612 C C . GLU A 1 211 ? -30.251 -27.101 15.117 1.00 85.81 211 GLU A C 1
ATOM 1614 O O . GLU A 1 211 ? -29.143 -27.190 14.591 1.00 85.81 211 GLU A O 1
ATOM 1619 N N . GLN A 1 212 ? -30.768 -25.922 15.480 1.00 84.44 212 GLN A N 1
ATOM 1620 C CA . GLN A 1 212 ? -30.094 -24.637 15.253 1.00 84.44 212 GLN A CA 1
ATOM 1621 C C . GLN A 1 212 ? -28.761 -24.536 16.008 1.00 84.44 212 GLN A C 1
ATOM 1623 O O . GLN A 1 212 ? -27.795 -23.954 15.511 1.00 84.44 212 GLN A O 1
ATOM 1628 N N . GLY A 1 213 ? -28.691 -25.106 17.213 1.00 90.31 213 GLY A N 1
ATOM 1629 C CA . GLY A 1 213 ? -27.451 -25.180 17.980 1.00 90.31 213 GLY A CA 1
ATOM 1630 C C . GLY A 1 213 ? -26.389 -26.047 17.302 1.00 90.31 213 GLY A C 1
ATOM 1631 O O . GLY A 1 213 ? -25.236 -25.629 17.189 1.00 90.31 213 GLY A O 1
ATOM 1632 N N . ARG A 1 214 ? -26.780 -27.221 16.788 1.00 85.50 214 ARG A N 1
ATOM 1633 C CA . ARG A 1 214 ? -25.883 -28.119 16.040 1.00 85.50 214 ARG A CA 1
ATOM 1634 C C . ARG A 1 214 ? -25.344 -27.457 14.777 1.00 85.50 214 ARG A C 1
ATOM 1636 O O . ARG A 1 214 ? -24.134 -27.470 14.572 1.00 85.50 214 ARG A O 1
ATOM 1643 N N . GLU A 1 215 ? -26.208 -26.807 14.002 1.00 88.12 215 GLU A N 1
ATOM 1644 C CA . GLU A 1 215 ? -25.818 -26.107 12.774 1.00 88.12 215 GLU A CA 1
ATOM 1645 C C . GLU A 1 215 ? -24.806 -24.981 13.053 1.00 88.12 215 GLU A C 1
ATOM 1647 O O . GLU A 1 215 ? -23.797 -24.841 12.358 1.00 88.12 215 GLU A O 1
ATOM 1652 N N . ARG A 1 216 ? -25.009 -24.204 14.127 1.00 83.81 216 ARG A N 1
ATOM 1653 C CA . ARG A 1 216 ? -24.075 -23.136 14.530 1.00 83.81 216 ARG A CA 1
ATOM 1654 C C . ARG A 1 216 ? -22.716 -23.670 14.971 1.00 83.81 216 ARG A C 1
ATOM 1656 O O . ARG A 1 216 ? -21.693 -23.052 14.672 1.00 83.81 216 ARG A O 1
ATOM 1663 N N . LEU A 1 217 ? -22.697 -24.799 15.672 1.00 87.75 217 LEU A N 1
ATOM 1664 C CA . LEU A 1 217 ? -21.470 -25.427 16.156 1.00 87.75 217 LEU A CA 1
ATOM 1665 C C . LEU A 1 217 ? -20.687 -26.081 15.010 1.00 87.75 217 LEU A C 1
ATOM 1667 O O . LEU A 1 217 ? -19.463 -25.967 14.946 1.00 87.75 217 LEU A O 1
ATOM 1671 N N . GLU A 1 218 ? -21.388 -26.691 14.057 1.00 86.25 218 GLU A N 1
ATOM 1672 C CA . GLU A 1 218 ? -20.804 -27.236 12.832 1.00 86.25 218 GLU A CA 1
ATOM 1673 C C . GLU A 1 218 ? -20.238 -26.131 11.930 1.00 86.25 218 GLU A C 1
ATOM 1675 O O . GLU A 1 218 ? -19.094 -26.222 11.481 1.00 86.25 218 GLU A O 1
ATOM 1680 N N . ALA A 1 219 ? -20.971 -25.028 11.750 1.00 83.44 219 ALA A N 1
ATOM 1681 C CA . ALA A 1 219 ? -20.481 -23.862 11.021 1.00 83.44 219 ALA A CA 1
ATOM 1682 C C . ALA A 1 219 ? -19.229 -23.248 11.674 1.00 83.44 219 ALA A C 1
ATOM 1684 O O . ALA A 1 219 ? -18.317 -22.801 10.973 1.00 83.44 219 ALA A O 1
ATOM 1685 N N . LEU A 1 220 ? -19.156 -23.239 13.010 1.00 82.06 220 LEU A N 1
ATOM 1686 C CA . LEU A 1 220 ? -17.975 -22.784 13.743 1.00 82.06 220 LEU A CA 1
ATOM 1687 C C . LEU A 1 220 ? -16.783 -23.730 13.545 1.00 82.06 220 LEU A C 1
ATOM 1689 O O . LEU A 1 220 ? -15.686 -23.258 13.247 1.00 82.06 220 LEU A O 1
ATOM 1693 N N . ARG A 1 221 ? -16.995 -25.048 13.656 1.00 83.44 221 ARG A N 1
ATOM 1694 C CA . ARG A 1 221 ? -15.956 -26.060 13.401 1.00 83.44 221 ARG A CA 1
ATOM 1695 C C . ARG A 1 221 ? -15.416 -25.966 11.978 1.00 83.44 221 ARG A C 1
ATOM 1697 O O . ARG A 1 221 ? -14.204 -25.972 11.800 1.00 83.44 221 ARG A O 1
ATOM 1704 N N . LYS A 1 222 ? -16.292 -25.788 10.985 1.00 83.19 222 LYS A N 1
ATOM 1705 C CA . LYS A 1 222 ? -15.896 -25.606 9.583 1.00 83.19 222 LYS A CA 1
ATOM 1706 C C . LYS A 1 222 ? -15.053 -24.346 9.380 1.00 83.19 222 LYS A C 1
ATOM 1708 O O . LYS A 1 222 ? -13.992 -24.422 8.785 1.00 83.19 222 LYS A O 1
ATOM 1713 N N . ARG A 1 223 ? -15.450 -23.206 9.958 1.00 77.00 223 ARG A N 1
ATOM 1714 C CA . ARG A 1 223 ? -14.657 -21.960 9.886 1.00 77.00 223 ARG A CA 1
ATOM 1715 C C . ARG A 1 223 ? -13.279 -22.082 10.533 1.00 77.00 223 ARG A C 1
ATOM 1717 O O . ARG A 1 223 ? -12.344 -21.420 10.095 1.00 77.00 223 ARG A O 1
ATOM 1724 N N . LEU A 1 224 ? -13.163 -22.866 11.603 1.00 76.94 224 LEU A N 1
ATOM 1725 C CA . LEU A 1 224 ? -11.883 -23.110 12.266 1.00 76.94 224 LEU A CA 1
ATOM 1726 C C . LEU A 1 224 ? -11.010 -24.095 11.477 1.00 76.94 224 LEU A C 1
ATOM 1728 O O . LEU A 1 224 ? -9.799 -23.905 11.455 1.00 76.94 224 LEU A O 1
ATOM 1732 N N . ALA A 1 225 ? -11.610 -25.069 10.786 1.00 71.75 225 ALA A N 1
ATOM 1733 C CA . ALA A 1 225 ? -10.915 -25.942 9.839 1.00 71.75 225 ALA A CA 1
ATOM 1734 C C . ALA A 1 225 ? -10.415 -25.164 8.608 1.00 71.75 225 ALA A C 1
ATOM 1736 O O . ALA A 1 225 ? -9.227 -25.197 8.322 1.00 71.75 225 ALA A O 1
ATOM 1737 N N . ASP A 1 226 ? -11.261 -24.335 7.986 1.00 67.56 226 ASP A N 1
ATOM 1738 C CA . ASP A 1 226 ? -10.868 -23.485 6.848 1.00 67.56 226 ASP A CA 1
ATOM 1739 C C . ASP A 1 226 ? -9.736 -22.502 7.227 1.00 67.56 226 ASP A C 1
ATOM 1741 O O . ASP A 1 226 ? -8.929 -22.094 6.396 1.00 67.56 226 ASP A O 1
ATOM 1745 N N . ARG A 1 227 ? -9.659 -22.097 8.504 1.00 58.50 227 ARG A N 1
ATOM 1746 C CA . ARG A 1 227 ? -8.571 -21.259 9.032 1.00 58.50 227 ARG A CA 1
ATOM 1747 C C . ARG A 1 227 ? -7.287 -22.049 9.298 1.00 58.50 227 ARG A C 1
ATOM 1749 O O . ARG A 1 227 ? -6.213 -21.458 9.237 1.00 58.50 227 ARG A O 1
ATOM 1756 N N . LYS A 1 228 ? -7.401 -23.342 9.612 1.00 54.50 228 LYS A N 1
ATOM 1757 C CA . LYS A 1 228 ? -6.270 -24.261 9.778 1.00 54.50 228 LYS A CA 1
ATOM 1758 C C . LYS A 1 228 ? -5.570 -24.484 8.435 1.00 54.50 228 LYS A C 1
ATOM 1760 O O . LYS A 1 228 ? -4.355 -24.350 8.383 1.00 54.50 228 LYS A O 1
ATOM 1765 N N . ASP A 1 229 ? -6.338 -24.655 7.360 1.00 53.97 229 ASP A N 1
ATOM 1766 C CA . ASP A 1 229 ? -5.811 -24.829 5.996 1.00 53.97 229 ASP A CA 1
ATOM 1767 C C . ASP A 1 229 ? -5.120 -23.557 5.458 1.00 53.97 229 ASP A C 1
ATOM 1769 O O . ASP A 1 229 ? -4.224 -23.623 4.624 1.00 53.97 229 ASP A O 1
ATOM 1773 N N . LEU A 1 230 ? -5.491 -22.376 5.969 1.00 45.81 230 LEU A N 1
ATOM 1774 C CA . LEU A 1 230 ? -4.814 -21.103 5.675 1.00 45.81 230 LEU A CA 1
ATOM 1775 C C . LEU A 1 230 ? -3.549 -20.867 6.520 1.00 45.81 230 LEU A C 1
ATOM 1777 O O . LEU A 1 230 ? -2.826 -19.904 6.271 1.00 45.81 230 LEU A O 1
ATOM 1781 N N . GLY A 1 231 ? -3.322 -21.682 7.553 1.00 43.66 231 GLY A N 1
ATOM 1782 C CA . GLY A 1 231 ? -2.171 -21.592 8.453 1.00 43.66 231 GLY A CA 1
ATOM 1783 C C . GLY A 1 231 ? -1.042 -22.569 8.128 1.00 43.66 231 GLY A C 1
ATOM 1784 O O . GLY A 1 231 ? 0.025 -22.435 8.713 1.00 43.66 231 GLY A O 1
ATOM 1785 N N . GLU A 1 232 ? -1.267 -23.517 7.215 1.00 38.84 232 GLU A N 1
ATOM 1786 C CA . GLU A 1 232 ? -0.292 -24.532 6.777 1.00 38.84 232 GLU A CA 1
ATOM 1787 C C . GLU A 1 232 ? 0.555 -24.063 5.574 1.00 38.84 232 GLU A C 1
ATOM 1789 O O . GLU A 1 232 ? 1.347 -24.818 5.032 1.00 38.84 232 GLU A O 1
ATOM 1794 N N . SER A 1 233 ? 0.416 -22.798 5.154 1.00 42.38 233 SER A N 1
ATOM 1795 C CA . SER A 1 233 ? 1.255 -22.176 4.115 1.00 42.38 233 SER A CA 1
ATOM 1796 C C . SER A 1 233 ? 2.242 -21.146 4.678 1.00 42.38 233 SER A C 1
ATOM 1798 O O . SER A 1 233 ? 2.625 -20.215 3.969 1.00 42.38 233 SER A O 1
ATOM 1800 N N . GLY A 1 234 ? 2.547 -21.226 5.973 1.00 43.22 234 GLY A N 1
ATOM 1801 C CA . GLY A 1 234 ? 3.469 -20.324 6.650 1.00 43.22 234 GLY A CA 1
ATOM 1802 C C . GLY A 1 234 ? 4.787 -21.021 6.939 1.00 43.22 234 GLY A C 1
ATOM 1803 O O . GLY A 1 234 ? 4.886 -21.692 7.956 1.00 43.22 234 GLY A O 1
ATOM 1804 N N . ASP A 1 235 ? 5.749 -20.786 6.051 1.00 46.59 235 ASP A N 1
ATOM 1805 C CA . ASP A 1 235 ? 7.177 -20.696 6.363 1.00 46.59 235 ASP A CA 1
ATOM 1806 C C . ASP A 1 235 ? 7.910 -21.957 6.835 1.00 46.59 235 ASP A C 1
ATOM 1808 O O . ASP A 1 235 ? 8.722 -21.867 7.744 1.00 46.59 235 ASP A O 1
ATOM 1812 N N . ASP A 1 236 ? 7.734 -23.081 6.137 1.00 39.56 236 ASP A N 1
ATOM 1813 C CA . ASP A 1 236 ? 8.765 -24.122 6.096 1.00 39.56 236 ASP A CA 1
ATOM 1814 C C . ASP A 1 236 ? 8.929 -24.651 4.657 1.00 39.56 236 ASP A C 1
ATOM 1816 O O . ASP A 1 236 ? 7.950 -24.970 3.981 1.00 39.56 236 ASP A O 1
ATOM 1820 N N . ASP A 1 237 ? 10.190 -24.767 4.240 1.00 38.81 237 ASP A N 1
ATOM 1821 C CA . ASP A 1 237 ? 10.717 -25.547 3.109 1.00 38.81 237 ASP A CA 1
ATOM 1822 C C . ASP A 1 237 ? 10.792 -24.882 1.708 1.00 38.81 237 ASP A C 1
ATOM 1824 O O . ASP A 1 237 ? 9.902 -24.932 0.859 1.00 38.81 237 ASP A O 1
ATOM 1828 N N . ASP A 1 238 ? 11.945 -24.256 1.464 1.00 39.72 238 ASP A N 1
ATOM 1829 C CA . ASP A 1 238 ? 12.882 -24.631 0.403 1.00 39.72 238 ASP A CA 1
ATOM 1830 C C . ASP A 1 238 ? 12.324 -24.887 -1.017 1.00 39.72 238 ASP A C 1
ATOM 1832 O O . ASP A 1 238 ? 11.951 -25.985 -1.422 1.00 39.72 238 ASP A O 1
ATOM 1836 N N . GLY A 1 239 ? 12.477 -23.879 -1.882 1.00 42.12 239 GLY A N 1
ATOM 1837 C CA . GLY A 1 239 ? 13.084 -24.145 -3.191 1.00 42.12 239 GLY A CA 1
ATOM 1838 C C . GLY A 1 239 ? 12.235 -24.793 -4.293 1.00 42.12 239 GLY A C 1
ATOM 1839 O O . GLY A 1 239 ? 12.808 -25.400 -5.196 1.00 42.12 239 GLY A O 1
ATOM 1840 N N . ALA A 1 240 ? 10.917 -24.600 -4.328 1.00 43.12 240 ALA A N 1
ATOM 1841 C CA . ALA A 1 240 ? 10.138 -24.800 -5.555 1.00 43.12 240 ALA A CA 1
ATOM 1842 C C . ALA A 1 240 ? 9.138 -23.654 -5.744 1.00 43.12 240 ALA A C 1
ATOM 1844 O O . ALA A 1 240 ? 8.049 -23.654 -5.182 1.00 43.12 240 ALA A O 1
ATOM 1845 N N . GLY A 1 241 ? 9.530 -22.644 -6.525 1.00 44.16 241 GLY A N 1
ATOM 1846 C CA . GLY A 1 241 ? 8.689 -21.484 -6.801 1.00 44.16 241 GLY A CA 1
ATOM 1847 C C . GLY A 1 241 ? 7.364 -21.880 -7.454 1.00 44.16 241 GLY A C 1
ATOM 1848 O O . GLY A 1 241 ? 7.335 -22.198 -8.642 1.00 44.16 241 GLY A O 1
ATOM 1849 N N . GLU A 1 242 ? 6.264 -21.810 -6.700 1.00 48.78 242 GLU A N 1
ATOM 1850 C CA . GLU A 1 242 ? 4.952 -21.614 -7.311 1.00 48.78 242 GLU A CA 1
ATOM 1851 C C . GLU A 1 242 ? 4.984 -20.261 -8.032 1.00 48.78 242 GLU A C 1
ATOM 1853 O O . GLU A 1 242 ? 5.309 -19.230 -7.435 1.00 48.78 242 GLU A O 1
ATOM 1858 N N . ASP A 1 243 ? 4.682 -20.267 -9.333 1.00 55.53 243 ASP A N 1
ATOM 1859 C CA . ASP A 1 243 ? 4.600 -19.050 -10.134 1.00 55.53 243 ASP A CA 1
ATOM 1860 C C . ASP A 1 243 ? 3.595 -18.096 -9.460 1.00 55.53 243 ASP A C 1
ATOM 1862 O O . ASP A 1 243 ? 2.433 -18.472 -9.253 1.00 55.53 243 ASP A O 1
ATOM 1866 N N . PRO A 1 244 ? 3.990 -16.857 -9.112 1.00 52.94 244 PRO A N 1
ATOM 1867 C CA . PRO A 1 244 ? 3.077 -15.859 -8.564 1.00 52.94 244 PRO A CA 1
ATOM 1868 C C . PRO A 1 244 ? 1.791 -15.698 -9.393 1.00 52.94 244 PRO A C 1
ATOM 1870 O O . PRO A 1 244 ? 0.732 -15.395 -8.836 1.00 52.94 244 PRO A O 1
ATOM 1873 N N . ALA A 1 245 ? 1.847 -15.953 -10.706 1.00 51.81 245 ALA A N 1
ATOM 1874 C CA . ALA A 1 245 ? 0.684 -15.954 -11.585 1.00 51.81 245 ALA A CA 1
ATOM 1875 C C . ALA A 1 245 ? -0.328 -17.067 -11.259 1.00 51.81 245 ALA A C 1
ATOM 1877 O O . ALA A 1 245 ? -1.534 -16.844 -11.387 1.00 51.81 245 ALA A O 1
ATOM 1878 N N . ASP A 1 246 ? 0.123 -18.236 -10.807 1.00 61.78 246 ASP A N 1
ATOM 1879 C CA . ASP A 1 246 ? -0.742 -19.361 -10.443 1.00 61.78 246 ASP A CA 1
ATOM 1880 C C . ASP A 1 246 ? -1.388 -19.155 -9.068 1.00 61.78 246 ASP A C 1
ATOM 1882 O O . ASP A 1 246 ? -2.571 -19.455 -8.894 1.00 61.78 246 ASP A O 1
ATOM 1886 N N . VAL A 1 247 ? -0.681 -18.527 -8.122 1.00 55.81 247 VAL A N 1
ATOM 1887 C CA . VAL A 1 247 ? -1.261 -18.103 -6.832 1.00 55.81 247 VAL A CA 1
ATOM 1888 C C . VAL A 1 247 ? -2.356 -17.053 -7.048 1.00 55.81 247 VAL A C 1
ATOM 1890 O O . VAL A 1 247 ? -3.432 -17.117 -6.442 1.00 55.81 247 VAL A O 1
ATOM 1893 N N . ILE A 1 248 ? -2.120 -16.095 -7.950 1.00 56.75 248 ILE A N 1
ATOM 1894 C CA . ILE A 1 248 ? -3.114 -15.083 -8.329 1.00 56.75 248 ILE A CA 1
ATOM 1895 C C . ILE A 1 248 ? -4.290 -15.736 -9.064 1.00 56.75 248 ILE A C 1
ATOM 1897 O O . ILE A 1 248 ? -5.441 -15.440 -8.738 1.00 56.75 248 ILE A O 1
ATOM 1901 N N . ARG A 1 249 ? -4.036 -16.664 -9.996 1.00 67.19 249 ARG A N 1
ATOM 1902 C CA . ARG A 1 249 ? -5.085 -17.403 -10.716 1.00 67.19 249 ARG A CA 1
ATOM 1903 C C . ARG A 1 249 ? -5.975 -18.187 -9.754 1.00 67.19 249 ARG A C 1
ATOM 1905 O O . ARG A 1 249 ? -7.191 -18.047 -9.826 1.00 67.19 249 ARG A O 1
ATOM 1912 N N . ARG A 1 250 ? -5.382 -18.894 -8.788 1.00 67.06 250 ARG A N 1
ATOM 1913 C CA . ARG A 1 250 ? -6.094 -19.641 -7.738 1.00 67.06 250 ARG A CA 1
ATOM 1914 C C . ARG A 1 250 ? -6.976 -18.719 -6.889 1.00 67.06 250 ARG A C 1
ATOM 1916 O O . ARG A 1 250 ? -8.138 -19.032 -6.645 1.00 67.06 250 ARG A O 1
ATOM 1923 N N . ARG A 1 251 ? -6.474 -17.537 -6.503 1.00 57.66 251 ARG A N 1
ATOM 1924 C CA . ARG A 1 251 ? -7.261 -16.527 -5.763 1.00 57.66 251 ARG A CA 1
ATOM 1925 C C . ARG A 1 251 ? -8.411 -15.941 -6.584 1.00 57.66 251 ARG A C 1
ATOM 1927 O O . ARG A 1 251 ? -9.487 -15.706 -6.036 1.00 57.66 251 ARG A O 1
ATOM 1934 N N . VAL A 1 252 ? -8.205 -15.704 -7.879 1.00 59.75 252 VAL A N 1
ATOM 1935 C CA . VAL A 1 252 ? -9.248 -15.204 -8.791 1.00 59.75 252 VAL A CA 1
ATOM 1936 C C . VAL A 1 252 ? -10.318 -16.270 -9.033 1.00 59.75 252 VAL A C 1
ATOM 1938 O O . VAL A 1 252 ? -11.508 -15.967 -8.971 1.00 59.75 252 VAL A O 1
ATOM 1941 N N . GLU A 1 253 ? -9.921 -17.523 -9.241 1.00 67.50 253 GLU A N 1
ATOM 1942 C CA . GLU A 1 253 ? -10.837 -18.658 -9.381 1.00 67.50 253 GLU A CA 1
ATOM 1943 C C . GLU A 1 253 ? -11.652 -18.891 -8.105 1.00 67.50 253 GLU A C 1
ATOM 1945 O O . GLU A 1 253 ? -12.866 -19.085 -8.171 1.00 67.50 253 GLU A O 1
ATOM 1950 N N . GLU A 1 254 ? -11.032 -18.784 -6.928 1.00 68.38 254 GLU A N 1
ATOM 1951 C CA . GLU A 1 254 ? -11.738 -18.921 -5.655 1.00 68.38 254 GLU A CA 1
ATOM 1952 C C . GLU A 1 254 ? -12.718 -17.764 -5.406 1.00 68.38 254 GLU A C 1
ATOM 1954 O O . GLU A 1 254 ? -13.840 -17.977 -4.933 1.00 68.38 254 GLU A O 1
ATOM 1959 N N . ALA A 1 255 ? -12.334 -16.536 -5.764 1.00 62.12 255 ALA A N 1
ATOM 1960 C CA . ALA A 1 255 ? -13.232 -15.390 -5.725 1.00 62.12 255 ALA A CA 1
ATOM 1961 C C . ALA A 1 255 ? -14.433 -15.595 -6.662 1.00 62.12 255 ALA A C 1
ATOM 1963 O O . ALA A 1 255 ? -15.570 -15.400 -6.233 1.00 62.12 255 ALA A O 1
ATOM 1964 N N . ASN A 1 256 ? -14.207 -16.066 -7.891 1.00 71.31 256 ASN A N 1
ATOM 1965 C CA . ASN A 1 256 ? -15.276 -16.368 -8.846 1.00 71.31 256 ASN A CA 1
ATOM 1966 C C . ASN A 1 256 ? -16.199 -17.486 -8.340 1.00 71.31 256 ASN A C 1
ATOM 1968 O O . ASN A 1 256 ? -17.418 -17.335 -8.398 1.00 71.31 256 ASN A O 1
ATOM 1972 N N . ARG A 1 257 ? -15.655 -18.543 -7.725 1.00 78.94 257 ARG A N 1
ATOM 1973 C CA . ARG A 1 257 ? -16.454 -19.623 -7.121 1.00 78.94 257 ARG A CA 1
ATOM 1974 C C . ARG A 1 257 ? -17.378 -19.108 -6.015 1.00 78.94 257 ARG A C 1
ATOM 1976 O O . ARG A 1 257 ? -18.560 -19.439 -5.981 1.00 78.94 257 ARG A O 1
ATOM 1983 N N . ARG A 1 258 ? -16.873 -18.240 -5.131 1.00 72.69 258 ARG A N 1
ATOM 1984 C CA . ARG A 1 258 ? -17.681 -17.616 -4.060 1.00 72.69 258 ARG A CA 1
ATOM 1985 C C . ARG A 1 258 ? -18.798 -16.733 -4.624 1.00 72.69 258 ARG A C 1
ATOM 1987 O O . ARG A 1 258 ? -19.868 -16.629 -4.024 1.00 72.69 258 ARG A O 1
ATOM 1994 N N . VAL A 1 259 ? -18.561 -16.106 -5.773 1.00 74.69 259 VAL A N 1
ATOM 1995 C CA . VAL A 1 259 ? -19.553 -15.287 -6.479 1.00 74.69 259 VAL A CA 1
ATOM 1996 C C . VAL A 1 259 ? -20.622 -16.149 -7.126 1.00 74.69 259 VAL A C 1
ATOM 1998 O O . VAL A 1 259 ? -21.804 -15.841 -6.988 1.00 74.69 259 VAL A O 1
ATOM 2001 N N . GLU A 1 260 ? -20.239 -17.232 -7.792 1.00 79.00 260 GLU A N 1
ATOM 2002 C CA . GLU A 1 260 ? -21.177 -18.188 -8.379 1.00 79.00 260 GLU A CA 1
ATOM 2003 C C . GLU A 1 260 ? -22.063 -18.823 -7.303 1.00 79.00 260 GLU A C 1
ATOM 2005 O O . GLU A 1 260 ? -23.282 -18.868 -7.458 1.00 79.00 260 GLU A O 1
ATOM 2010 N N . GLU A 1 261 ? -21.488 -19.203 -6.160 1.00 83.19 261 GLU A N 1
ATOM 2011 C CA . GLU A 1 261 ? -22.246 -19.713 -5.014 1.00 83.19 261 GLU A CA 1
ATOM 2012 C C . GLU A 1 261 ? -23.220 -18.673 -4.441 1.00 83.19 261 GLU A C 1
ATOM 2014 O O . GLU A 1 261 ? -24.376 -18.994 -4.164 1.00 83.19 261 GLU A O 1
ATOM 2019 N N . ALA A 1 262 ? -22.789 -17.419 -4.278 1.00 80.62 262 ALA A N 1
ATOM 2020 C CA . ALA A 1 262 ? -23.663 -16.344 -3.809 1.00 80.62 262 ALA A CA 1
ATOM 2021 C C . ALA A 1 262 ? -24.788 -16.040 -4.811 1.00 80.62 262 ALA A C 1
ATOM 2023 O O . ALA A 1 262 ? -25.923 -15.793 -4.407 1.00 80.62 262 ALA A O 1
ATOM 2024 N N . SER A 1 263 ? -24.489 -16.108 -6.108 1.00 82.75 263 SER A N 1
ATOM 2025 C CA . SER A 1 263 ? -25.466 -15.920 -7.183 1.00 82.75 263 SER A CA 1
ATOM 2026 C C . SER A 1 263 ? -26.507 -17.034 -7.180 1.00 82.75 263 SER A C 1
ATOM 2028 O O . SER A 1 263 ? -27.703 -16.761 -7.260 1.00 82.75 263 SER A O 1
ATOM 2030 N N . ARG A 1 264 ? -26.053 -18.282 -7.012 1.00 89.81 264 ARG A N 1
ATOM 2031 C CA . ARG A 1 264 ? -26.915 -19.460 -6.919 1.00 89.81 264 ARG A CA 1
ATOM 2032 C C . ARG A 1 264 ? -27.843 -19.379 -5.711 1.00 89.81 264 ARG A C 1
ATOM 2034 O O . ARG A 1 264 ? -29.036 -19.575 -5.876 1.00 89.81 264 ARG A O 1
ATOM 2041 N N . ARG A 1 265 ? -27.339 -18.978 -4.539 1.00 86.50 265 ARG A N 1
ATOM 2042 C CA . ARG A 1 265 ? -28.170 -18.774 -3.336 1.00 86.50 265 ARG A CA 1
ATOM 2043 C C . ARG A 1 265 ? -29.224 -17.683 -3.514 1.00 86.50 265 ARG A C 1
ATOM 2045 O O . ARG A 1 265 ? -30.322 -17.808 -2.988 1.00 86.50 265 ARG A O 1
ATOM 2052 N N . ILE A 1 266 ? -28.904 -16.605 -4.235 1.00 87.88 266 ILE A N 1
ATOM 2053 C CA . ILE A 1 266 ? -29.894 -15.561 -4.535 1.00 87.88 266 ILE A CA 1
ATOM 2054 C C . ILE A 1 266 ? -30.964 -16.106 -5.487 1.00 87.88 266 ILE A C 1
ATOM 2056 O O . ILE A 1 266 ? -32.136 -15.822 -5.277 1.00 87.88 266 ILE A O 1
ATOM 2060 N N . GLN A 1 267 ? -30.582 -16.911 -6.481 1.00 85.06 267 GLN A N 1
ATOM 2061 C CA . GLN A 1 267 ? -31.532 -17.536 -7.399 1.00 85.06 267 GLN A CA 1
ATOM 2062 C C . GLN A 1 267 ? -32.426 -18.566 -6.695 1.00 85.06 267 GLN A C 1
ATOM 2064 O O . GLN A 1 267 ? -33.639 -18.509 -6.839 1.00 85.06 267 GLN A O 1
ATOM 2069 N N . GLU A 1 268 ? -31.849 -19.430 -5.860 1.00 90.00 268 GLU A N 1
ATOM 2070 C CA . GLU A 1 268 ? -32.587 -20.394 -5.035 1.00 90.00 268 GLU A CA 1
ATOM 2071 C C . GLU A 1 268 ? -33.599 -19.684 -4.114 1.00 90.00 268 GLU A C 1
ATOM 2073 O O . GLU A 1 268 ? -34.728 -20.143 -3.973 1.00 90.00 268 GLU A O 1
ATOM 2078 N N . ALA A 1 269 ? -33.244 -18.523 -3.550 1.00 86.25 269 ALA A N 1
ATOM 2079 C CA . ALA A 1 269 ? -34.150 -17.719 -2.725 1.00 86.25 269 ALA A CA 1
ATOM 2080 C C . ALA A 1 269 ? -35.277 -17.030 -3.527 1.00 86.25 269 ALA A C 1
ATOM 2082 O O . ALA A 1 269 ? -36.352 -16.783 -2.977 1.00 86.25 269 ALA A O 1
ATOM 2083 N N . ILE A 1 270 ? -35.052 -16.723 -4.812 1.00 88.56 270 ILE A N 1
ATOM 2084 C CA . ILE A 1 270 ? -36.106 -16.248 -5.728 1.00 88.56 270 ILE A CA 1
ATOM 2085 C C . ILE A 1 270 ? -37.057 -17.402 -6.050 1.00 88.56 270 ILE A C 1
ATOM 2087 O O . ILE A 1 270 ? -38.272 -17.246 -5.939 1.00 88.56 270 ILE A O 1
ATOM 2091 N N . ASP A 1 271 ? -36.507 -18.567 -6.398 1.00 87.12 271 ASP A N 1
ATOM 2092 C CA . ASP A 1 271 ? -37.279 -19.752 -6.780 1.00 87.12 271 ASP A CA 1
ATOM 2093 C C . ASP A 1 271 ? -38.103 -20.295 -5.594 1.00 87.12 271 ASP A C 1
ATOM 2095 O O . ASP A 1 271 ? -39.227 -20.765 -5.775 1.00 87.12 271 ASP A O 1
ATOM 2099 N N . ALA A 1 272 ? -37.585 -20.168 -4.367 1.00 88.25 272 ALA A N 1
ATOM 2100 C CA . ALA A 1 272 ? -38.292 -20.485 -3.124 1.00 88.25 272 ALA A CA 1
ATOM 2101 C C . ALA A 1 272 ? -39.331 -19.423 -2.708 1.00 88.25 272 ALA A C 1
ATOM 2103 O O . ALA A 1 272 ? -40.096 -19.645 -1.768 1.00 88.25 272 ALA A O 1
ATOM 2104 N N . GLY A 1 273 ? -39.371 -18.266 -3.379 1.00 87.25 273 GLY A N 1
ATOM 2105 C CA . GLY A 1 273 ? -40.265 -17.155 -3.048 1.00 87.25 273 GLY A CA 1
ATOM 2106 C C . GLY A 1 273 ? -39.907 -16.409 -1.756 1.00 87.25 273 GLY A C 1
ATOM 2107 O O . GLY A 1 273 ? -40.701 -15.597 -1.283 1.00 87.25 273 GLY A O 1
ATOM 2108 N N . GLU A 1 274 ? -38.725 -16.654 -1.183 1.00 90.31 274 GLU A N 1
ATOM 2109 C CA . GLU A 1 274 ? -38.220 -15.948 0.006 1.00 90.31 274 GLU A CA 1
ATOM 2110 C C . GLU A 1 274 ? -37.845 -14.493 -0.306 1.00 90.31 274 GLU A C 1
ATOM 2112 O O . GLU A 1 274 ? -37.811 -13.631 0.576 1.00 90.31 274 GLU A O 1
ATOM 2117 N N . VAL A 1 275 ? -37.540 -14.219 -1.574 1.00 87.75 275 VAL A N 1
ATOM 2118 C CA . VAL A 1 275 ? -37.149 -12.911 -2.092 1.00 87.75 275 VAL A CA 1
ATOM 2119 C C . VAL A 1 275 ? -37.886 -12.683 -3.407 1.00 87.75 275 VAL A C 1
ATOM 2121 O O . VAL A 1 275 ? -37.987 -13.586 -4.234 1.00 87.75 275 VAL A O 1
ATOM 2124 N N . THR A 1 276 ? -38.402 -11.474 -3.633 1.00 88.12 276 THR A N 1
ATOM 2125 C CA . THR A 1 276 ? -39.041 -11.162 -4.920 1.00 88.12 276 THR A CA 1
ATOM 2126 C C . THR A 1 276 ? -37.999 -11.119 -6.041 1.00 88.12 276 THR A C 1
ATOM 2128 O O . THR A 1 276 ? -36.831 -10.814 -5.796 1.00 88.12 276 THR A O 1
ATOM 2131 N N . GLU A 1 277 ? -38.401 -11.357 -7.294 1.00 81.38 277 GLU A N 1
ATOM 2132 C CA . GLU A 1 277 ? -37.481 -11.239 -8.439 1.00 81.38 277 GLU A CA 1
ATOM 2133 C C . GLU A 1 277 ? -36.758 -9.885 -8.478 1.00 81.38 277 GLU A C 1
ATOM 2135 O O . GLU A 1 277 ? -35.583 -9.810 -8.828 1.00 81.38 277 GLU A O 1
ATOM 2140 N N . GLU A 1 278 ? -37.449 -8.808 -8.104 1.00 78.44 278 GLU A N 1
ATOM 2141 C CA . GLU A 1 278 ? -36.900 -7.454 -8.093 1.00 78.44 278 GLU A CA 1
ATOM 2142 C C . GLU A 1 278 ? -35.823 -7.284 -7.010 1.00 78.44 278 GLU A C 1
ATOM 2144 O O . GLU A 1 278 ? -34.725 -6.805 -7.293 1.00 78.44 278 GLU A O 1
ATOM 2149 N N . GLN A 1 279 ? -36.074 -7.795 -5.803 1.00 79.50 279 GLN A N 1
ATOM 2150 C CA . GLN A 1 279 ? -35.093 -7.811 -4.716 1.00 79.50 279 GLN A CA 1
ATOM 2151 C C . GLN A 1 279 ? -33.911 -8.747 -5.014 1.00 79.50 279 GLN A C 1
ATOM 2153 O O . GLN A 1 279 ? -32.771 -8.466 -4.641 1.00 79.50 279 GLN A O 1
ATOM 2158 N N . GLY A 1 280 ? -34.159 -9.861 -5.702 1.00 87.50 280 GLY A N 1
ATOM 2159 C CA . GLY A 1 280 ? -33.125 -10.784 -6.152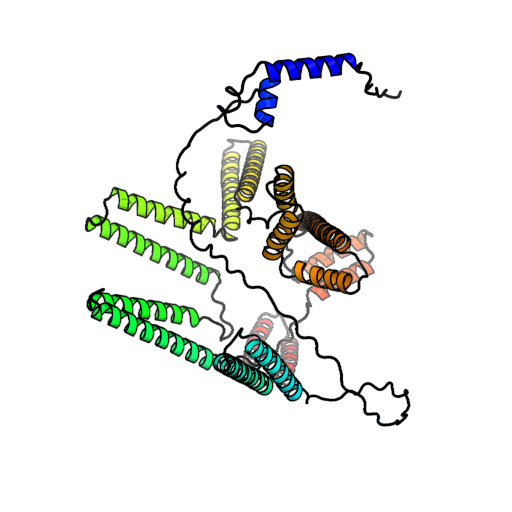 1.00 87.50 280 GLY A CA 1
ATOM 2160 C C . GLY A 1 280 ? -32.202 -10.150 -7.196 1.00 87.50 280 GLY A C 1
ATOM 2161 O O . GLY A 1 280 ? -30.976 -10.223 -7.071 1.00 87.50 280 GLY A O 1
ATOM 2162 N N . ARG A 1 281 ? -32.776 -9.438 -8.175 1.00 78.31 281 ARG A N 1
ATOM 2163 C CA . ARG A 1 281 ? -32.027 -8.659 -9.176 1.00 78.31 281 ARG A CA 1
ATOM 2164 C C . ARG A 1 281 ? -31.191 -7.558 -8.526 1.00 78.31 281 ARG A C 1
ATOM 2166 O O . ARG A 1 281 ? -30.015 -7.433 -8.859 1.00 78.31 281 ARG A O 1
ATOM 2173 N N . GLU A 1 282 ? -31.746 -6.827 -7.561 1.00 84.62 282 GLU A N 1
ATOM 2174 C CA . GLU A 1 282 ? -31.017 -5.789 -6.822 1.00 84.62 282 GLU A CA 1
ATOM 2175 C C . GLU A 1 282 ? -29.830 -6.372 -6.036 1.00 84.62 282 GLU A C 1
ATOM 2177 O O . GLU A 1 282 ? -28.720 -5.835 -6.072 1.00 84.62 282 GLU A O 1
ATOM 2182 N N . ARG A 1 283 ? -30.015 -7.526 -5.379 1.00 83.94 283 ARG A N 1
ATOM 2183 C CA . ARG A 1 283 ? -28.942 -8.222 -4.649 1.00 83.94 283 ARG A CA 1
ATOM 2184 C C . ARG A 1 283 ? -27.840 -8.735 -5.576 1.00 83.94 283 ARG A C 1
ATOM 2186 O O . ARG A 1 283 ? -26.663 -8.606 -5.235 1.00 83.94 283 ARG A O 1
ATOM 2193 N N . LEU A 1 284 ? -28.194 -9.265 -6.748 1.00 82.19 284 LEU A N 1
ATOM 2194 C CA . LEU A 1 284 ? -27.228 -9.682 -7.771 1.00 82.19 284 LEU A CA 1
ATOM 2195 C C . LEU A 1 284 ? -26.471 -8.490 -8.365 1.00 82.19 284 LEU A C 1
ATOM 2197 O O . LEU A 1 284 ? -25.264 -8.572 -8.587 1.00 82.19 284 LEU A O 1
ATOM 2201 N N . GLU A 1 285 ? -27.144 -7.364 -8.598 1.00 78.12 285 GLU A N 1
ATOM 2202 C CA . GLU A 1 285 ? -26.502 -6.147 -9.096 1.00 78.12 285 GLU A CA 1
ATOM 2203 C C . GLU A 1 285 ? -25.565 -5.532 -8.047 1.00 78.12 285 GLU A C 1
ATOM 2205 O O . GLU A 1 285 ? -24.444 -5.136 -8.370 1.00 78.12 285 GLU A O 1
ATOM 2210 N N . ALA A 1 286 ? -25.968 -5.518 -6.776 1.00 79.00 286 ALA A N 1
ATOM 2211 C CA . ALA A 1 286 ? -25.120 -5.089 -5.669 1.00 79.00 286 ALA A CA 1
ATOM 2212 C C . ALA A 1 286 ? -23.891 -5.998 -5.504 1.00 79.00 286 ALA A C 1
ATOM 2214 O O . ALA A 1 286 ? -22.786 -5.502 -5.264 1.00 79.00 286 ALA A O 1
ATOM 2215 N N . LEU A 1 287 ? -24.057 -7.315 -5.674 1.00 80.19 287 LEU A N 1
ATOM 2216 C CA . LEU A 1 287 ? -22.955 -8.278 -5.693 1.00 80.19 287 LEU A CA 1
ATOM 2217 C C . LEU A 1 287 ? -21.992 -7.971 -6.852 1.00 80.19 287 LEU A C 1
ATOM 2219 O O . LEU A 1 287 ? -20.796 -7.809 -6.619 1.00 80.19 287 LEU A O 1
ATOM 2223 N N . ARG A 1 288 ? -22.509 -7.775 -8.073 1.00 72.75 288 ARG A N 1
ATOM 2224 C CA . ARG A 1 288 ? -21.711 -7.387 -9.253 1.00 72.75 288 ARG A CA 1
ATOM 2225 C C . ARG A 1 288 ? -20.974 -6.060 -9.059 1.00 72.75 288 ARG A C 1
ATOM 2227 O O . ARG A 1 288 ? -19.791 -5.981 -9.372 1.00 72.75 288 ARG A O 1
ATOM 2234 N N . LYS A 1 289 ? -21.616 -5.035 -8.488 1.00 72.31 289 LYS A N 1
ATOM 2235 C CA . LYS A 1 289 ? -20.983 -3.734 -8.193 1.00 72.31 289 LYS A CA 1
ATOM 2236 C C . LYS A 1 289 ? -19.882 -3.840 -7.140 1.00 72.31 289 LYS A C 1
ATOM 2238 O O . LYS A 1 289 ? -18.852 -3.186 -7.272 1.00 72.31 289 LYS A O 1
ATOM 2243 N N . ARG A 1 290 ? -20.055 -4.676 -6.111 1.00 66.81 290 ARG A N 1
ATOM 2244 C CA . ARG A 1 290 ? -19.000 -4.939 -5.115 1.00 66.81 290 ARG A CA 1
ATOM 2245 C C . ARG A 1 290 ? -17.785 -5.623 -5.735 1.00 66.81 290 ARG A C 1
ATOM 2247 O O . ARG A 1 290 ? -16.670 -5.332 -5.319 1.00 66.81 290 ARG A O 1
ATOM 2254 N N . LEU A 1 291 ? -17.997 -6.478 -6.731 1.00 62.91 291 LEU A N 1
ATOM 2255 C CA . LEU A 1 291 ? -16.925 -7.154 -7.463 1.00 62.91 291 LEU A CA 1
ATOM 2256 C C . LEU A 1 291 ? -16.222 -6.228 -8.448 1.00 62.91 291 LEU A C 1
ATOM 2258 O O . LEU A 1 291 ? -14.998 -6.222 -8.483 1.00 62.91 291 LEU A O 1
ATOM 2262 N N . ALA A 1 292 ? -16.967 -5.389 -9.170 1.00 56.03 292 ALA A N 1
ATOM 2263 C CA . ALA A 1 292 ? -16.387 -4.333 -9.995 1.00 56.03 292 ALA A CA 1
ATOM 2264 C C . ALA A 1 292 ? -15.543 -3.373 -9.138 1.00 56.03 292 ALA A C 1
ATOM 2266 O O . ALA A 1 292 ? -14.392 -3.114 -9.460 1.00 56.03 292 ALA A O 1
ATOM 2267 N N . GLY A 1 293 ? -16.046 -2.960 -7.970 1.00 45.91 293 GLY A N 1
ATOM 2268 C CA . GLY A 1 293 ? -15.294 -2.125 -7.030 1.00 45.91 293 GLY A CA 1
ATOM 2269 C C . GLY A 1 293 ? -14.115 -2.834 -6.344 1.00 45.91 293 GLY A C 1
ATOM 2270 O O . GLY A 1 293 ? -13.153 -2.178 -5.955 1.00 45.91 293 GLY A O 1
ATOM 2271 N N . ALA A 1 294 ? -14.155 -4.161 -6.180 1.00 41.38 294 ALA A N 1
ATOM 2272 C CA . ALA A 1 294 ? -13.019 -4.949 -5.691 1.00 41.38 294 ALA A CA 1
ATOM 2273 C C . ALA A 1 294 ? -11.951 -5.144 -6.782 1.00 41.38 294 ALA A C 1
ATOM 2275 O O . ALA A 1 294 ? -10.765 -5.067 -6.479 1.00 41.38 294 ALA A O 1
ATOM 2276 N N . SER A 1 295 ? -12.371 -5.300 -8.041 1.00 39.34 295 SER A N 1
ATOM 2277 C CA . SER A 1 295 ? -11.512 -5.309 -9.229 1.00 39.34 295 SER A CA 1
ATOM 2278 C C . SER A 1 295 ? -10.869 -3.940 -9.481 1.00 39.34 295 SER A C 1
ATOM 2280 O O . SER A 1 295 ? -9.701 -3.881 -9.831 1.00 39.34 295 SER A O 1
ATOM 2282 N N . GLU A 1 296 ? -11.580 -2.835 -9.243 1.00 40.38 296 GLU A N 1
ATOM 2283 C CA . GLU A 1 296 ? -11.037 -1.468 -9.338 1.00 40.38 296 GLU A CA 1
ATOM 2284 C C . GLU A 1 296 ? -10.066 -1.135 -8.190 1.00 40.38 296 GLU A C 1
ATOM 2286 O O . GLU A 1 296 ? -9.119 -0.368 -8.374 1.00 40.38 296 GLU A O 1
ATOM 2291 N N . ARG A 1 297 ? -10.265 -1.723 -6.999 1.00 39.91 297 ARG A N 1
ATOM 2292 C CA . ARG A 1 297 ? -9.310 -1.639 -5.874 1.00 39.91 297 ARG A CA 1
ATOM 2293 C C . ARG A 1 297 ? -8.091 -2.535 -6.068 1.00 39.91 297 ARG A C 1
ATOM 2295 O O . ARG A 1 297 ? -7.030 -2.218 -5.539 1.00 39.91 297 ARG A O 1
ATOM 2302 N N . ALA A 1 298 ? -8.234 -3.613 -6.829 1.00 38.16 298 ALA A N 1
ATOM 2303 C CA . ALA A 1 298 ? -7.153 -4.480 -7.270 1.00 38.16 298 ALA A CA 1
ATOM 2304 C C . ALA A 1 298 ? -6.612 -4.026 -8.635 1.00 38.16 298 ALA A C 1
ATOM 2306 O O . ALA A 1 298 ? -6.472 -4.839 -9.541 1.00 38.16 298 ALA A O 1
ATOM 2307 N N . ALA A 1 299 ? -6.297 -2.734 -8.783 1.00 44.50 299 ALA A N 1
ATOM 2308 C CA . ALA A 1 299 ? -5.535 -2.252 -9.931 1.00 44.50 299 ALA A CA 1
ATOM 2309 C C . ALA A 1 299 ? -4.110 -2.834 -9.860 1.00 44.50 299 ALA A C 1
ATOM 2311 O O . ALA A 1 299 ? -3.202 -2.225 -9.287 1.00 44.50 299 ALA A O 1
ATOM 2312 N N . SER A 1 300 ? -3.952 -4.047 -10.389 1.00 44.25 300 SER A N 1
ATOM 2313 C CA . SER A 1 300 ? -2.690 -4.779 -10.486 1.00 44.25 300 SER A CA 1
ATOM 2314 C C . SER A 1 300 ? -1.757 -4.066 -11.477 1.00 44.25 300 SER A C 1
ATOM 2316 O O . SER A 1 300 ? -2.236 -3.426 -12.423 1.00 44.25 300 SER A O 1
ATOM 2318 N N . PRO A 1 301 ? -0.424 -4.199 -11.335 1.00 45.69 301 PRO A N 1
ATOM 2319 C CA . PRO A 1 301 ? 0.538 -3.928 -12.410 1.00 45.69 301 PRO A CA 1
ATOM 2320 C C . PRO A 1 301 ? 0.111 -4.482 -13.787 1.00 45.69 301 PRO A C 1
ATOM 2322 O O . PRO A 1 301 ? 0.434 -3.889 -14.820 1.00 45.69 301 PRO A O 1
ATOM 2325 N N . ASP A 1 302 ? -0.696 -5.548 -13.807 1.00 51.50 302 ASP A N 1
ATOM 2326 C CA . ASP A 1 302 ? -1.247 -6.165 -15.019 1.00 51.50 302 ASP A CA 1
ATOM 2327 C C . ASP A 1 302 ? -2.226 -5.280 -15.802 1.00 51.50 302 ASP A C 1
ATOM 2329 O O . ASP A 1 302 ? -2.313 -5.410 -17.020 1.00 51.50 302 ASP A O 1
ATOM 2333 N N . ASP A 1 303 ? -2.942 -4.349 -15.166 1.00 54.84 303 ASP A N 1
ATOM 2334 C CA . ASP A 1 303 ? -3.879 -3.470 -15.884 1.00 54.84 303 ASP A CA 1
ATOM 2335 C C . ASP A 1 303 ? -3.142 -2.360 -16.641 1.00 54.84 303 ASP A C 1
ATOM 2337 O O . ASP A 1 303 ? -3.566 -1.928 -17.715 1.00 54.84 303 ASP A O 1
ATOM 2341 N N . ALA A 1 304 ? -1.984 -1.935 -16.125 1.00 50.31 304 ALA A N 1
ATOM 2342 C CA . ALA A 1 304 ? -1.076 -1.058 -16.855 1.00 50.31 304 ALA A CA 1
ATOM 2343 C C . ALA A 1 304 ? -0.419 -1.805 -18.026 1.00 50.31 304 ALA A C 1
ATOM 2345 O O . ALA A 1 304 ? -0.298 -1.241 -19.115 1.00 50.31 304 ALA A O 1
ATOM 2346 N N . ALA A 1 305 ? -0.052 -3.076 -17.832 1.00 55.06 305 ALA A N 1
ATOM 2347 C CA . ALA A 1 305 ? 0.480 -3.925 -18.894 1.00 55.06 305 ALA A CA 1
ATOM 2348 C C . ALA A 1 305 ? -0.564 -4.211 -19.990 1.00 55.06 305 ALA A C 1
ATOM 2350 O O . ALA A 1 305 ? -0.235 -4.114 -21.171 1.00 55.06 305 ALA A O 1
ATOM 2351 N N . LYS A 1 306 ? -1.830 -4.468 -19.629 1.00 64.31 306 LYS A N 1
ATOM 2352 C CA . LYS A 1 306 ? -2.945 -4.645 -20.578 1.00 64.31 306 LYS A CA 1
ATOM 2353 C C . LYS A 1 306 ? -3.253 -3.372 -21.358 1.00 64.31 306 LYS A C 1
ATOM 2355 O O . LYS A 1 306 ? -3.321 -3.427 -22.578 1.00 64.31 306 LYS A O 1
ATOM 2360 N N . ALA A 1 307 ? -3.333 -2.216 -20.697 1.00 63.38 307 ALA A N 1
ATOM 2361 C CA . ALA A 1 307 ? -3.539 -0.944 -21.392 1.00 63.38 307 ALA A CA 1
ATOM 2362 C C . ALA A 1 307 ? -2.392 -0.630 -22.372 1.00 63.38 307 ALA A C 1
ATOM 2364 O O . ALA A 1 307 ? -2.620 -0.132 -23.474 1.00 63.38 307 ALA A O 1
ATOM 2365 N N . VAL A 1 308 ? -1.147 -0.957 -22.005 1.00 64.62 308 VAL A N 1
ATOM 2366 C CA . VAL A 1 308 ? 0.003 -0.845 -22.914 1.00 64.62 308 VAL A CA 1
ATOM 2367 C C . VAL A 1 308 ? -0.113 -1.842 -24.073 1.00 64.62 308 VAL A C 1
ATOM 2369 O O . VAL A 1 308 ? 0.057 -1.437 -25.223 1.00 64.62 308 VAL A O 1
ATOM 2372 N N . ALA A 1 309 ? -0.471 -3.099 -23.809 1.00 71.56 309 ALA A N 1
ATOM 2373 C CA . ALA A 1 309 ? -0.654 -4.123 -24.838 1.00 71.56 309 ALA A CA 1
ATOM 2374 C C . ALA A 1 309 ? -1.778 -3.773 -25.832 1.00 71.56 309 ALA A C 1
ATOM 2376 O O . ALA A 1 309 ? -1.604 -3.948 -27.039 1.00 71.56 309 ALA A O 1
ATOM 2377 N N . ASP A 1 310 ? -2.887 -3.205 -25.355 1.00 76.25 310 ASP A N 1
ATOM 2378 C CA . ASP A 1 310 ? -4.015 -2.778 -26.187 1.00 76.25 310 ASP A CA 1
ATOM 2379 C C . ASP A 1 310 ? -3.634 -1.599 -27.092 1.00 76.25 310 ASP A C 1
ATOM 2381 O O . ASP A 1 310 ? -3.922 -1.620 -28.292 1.00 76.25 310 ASP A O 1
ATOM 2385 N N . THR A 1 311 ? -2.896 -0.608 -26.570 1.00 75.31 311 THR A N 1
ATOM 2386 C CA . THR A 1 311 ? -2.375 0.493 -27.404 1.00 75.31 311 THR A CA 1
ATOM 2387 C C . THR A 1 311 ? -1.383 -0.001 -28.459 1.00 75.31 311 THR A C 1
ATOM 2389 O O . THR A 1 311 ? -1.381 0.477 -29.594 1.00 75.31 311 THR A O 1
ATOM 2392 N N . GLU A 1 312 ? -0.556 -0.994 -28.125 1.00 75.00 312 GLU A N 1
ATOM 2393 C CA . GLU A 1 312 ? 0.411 -1.567 -29.057 1.00 75.00 312 GLU A CA 1
ATOM 2394 C C . GLU A 1 312 ? -0.269 -2.421 -30.140 1.00 75.00 312 GLU A C 1
ATOM 2396 O O . GLU A 1 312 ? 0.135 -2.392 -31.304 1.00 75.00 312 GLU A O 1
ATOM 2401 N N . ARG A 1 313 ? -1.341 -3.139 -29.788 1.00 85.12 313 ARG A N 1
ATOM 2402 C CA . ARG A 1 313 ? -2.187 -3.876 -30.734 1.00 85.12 313 ARG A CA 1
ATOM 2403 C C . ARG A 1 313 ? -2.858 -2.930 -31.732 1.00 85.12 313 ARG A C 1
ATOM 2405 O O . ARG A 1 313 ? -2.738 -3.157 -32.933 1.00 85.12 313 ARG A O 1
ATOM 2412 N N . GLN A 1 314 ? -3.468 -1.842 -31.260 1.00 83.38 314 GLN A N 1
ATOM 2413 C CA . GLN A 1 314 ? -4.115 -0.847 -32.125 1.00 83.38 314 GLN A CA 1
ATOM 2414 C C . GLN A 1 314 ? -3.126 -0.191 -33.099 1.00 83.38 314 GLN A C 1
ATOM 2416 O O . GLN A 1 314 ? -3.445 0.015 -34.270 1.00 83.38 314 GLN A O 1
ATOM 2421 N N . LEU A 1 315 ? -1.894 0.082 -32.654 1.00 88.75 315 LEU A N 1
ATOM 2422 C CA . LEU A 1 315 ? -0.836 0.579 -33.536 1.00 88.75 315 LEU A CA 1
ATOM 2423 C C . LEU A 1 315 ? -0.388 -0.475 -34.559 1.00 88.75 315 LEU A C 1
ATOM 2425 O O . LEU A 1 315 ? -0.136 -0.132 -35.713 1.00 88.75 315 LEU A O 1
ATOM 2429 N N . ARG A 1 316 ? -0.298 -1.757 -34.188 1.00 88.25 316 ARG A N 1
ATOM 2430 C CA . ARG A 1 316 ? 0.043 -2.827 -35.143 1.00 88.25 316 ARG A CA 1
ATOM 2431 C C . ARG A 1 316 ? -1.035 -2.996 -36.211 1.00 88.25 316 ARG A C 1
ATOM 2433 O O . ARG A 1 316 ? -0.689 -3.024 -37.390 1.00 88.25 316 ARG A O 1
ATOM 2440 N N . GLU A 1 317 ? -2.301 -3.047 -35.806 1.00 89.56 317 GLU A N 1
ATOM 2441 C CA . GLU A 1 317 ? -3.456 -3.195 -36.701 1.00 89.56 317 GLU A CA 1
ATOM 2442 C C . GLU A 1 317 ? -3.598 -1.993 -37.648 1.00 89.56 317 GLU A C 1
ATOM 2444 O O . GLU A 1 317 ? -3.760 -2.156 -38.857 1.00 89.56 317 GLU A O 1
ATOM 2449 N N . ALA A 1 318 ? -3.437 -0.767 -37.146 1.00 88.25 318 ALA A N 1
ATOM 2450 C CA . ALA A 1 318 ? -3.416 0.417 -38.003 1.00 88.25 318 ALA A CA 1
ATOM 2451 C C . ALA A 1 318 ? -2.207 0.434 -38.954 1.00 88.25 318 ALA A C 1
ATOM 2453 O O . ALA A 1 318 ? -2.299 0.876 -40.097 1.00 88.25 318 ALA A O 1
ATOM 2454 N N . GLY A 1 319 ? -1.055 -0.071 -38.509 1.00 86.81 319 GLY A N 1
ATOM 2455 C CA . GLY A 1 319 ? 0.132 -0.193 -39.350 1.00 86.81 319 GLY A CA 1
ATOM 2456 C C . GLY A 1 319 ? -0.034 -1.220 -40.475 1.00 86.81 319 GLY A C 1
ATOM 2457 O O . GLY A 1 319 ? 0.521 -1.037 -41.559 1.00 86.81 319 GLY A O 1
ATOM 2458 N N . THR A 1 320 ? -0.772 -2.310 -40.250 1.00 89.25 320 THR A N 1
ATOM 2459 C CA . THR A 1 320 ? -1.096 -3.287 -41.303 1.00 89.25 320 THR A CA 1
ATOM 2460 C C . THR A 1 320 ? -2.085 -2.715 -42.308 1.00 89.25 320 THR A C 1
ATOM 2462 O O . THR A 1 320 ? -1.779 -2.732 -43.497 1.00 89.25 320 THR A O 1
ATOM 2465 N N . THR A 1 321 ? -3.176 -2.094 -41.855 1.00 90.69 321 THR A N 1
ATOM 2466 C CA . THR A 1 321 ? -4.185 -1.524 -42.765 1.00 90.69 321 THR A CA 1
ATOM 2467 C C . THR A 1 321 ? -3.627 -0.389 -43.622 1.00 90.69 321 THR A C 1
ATOM 2469 O O . THR A 1 321 ? -3.915 -0.309 -44.813 1.00 90.69 321 THR A O 1
ATOM 2472 N N . LEU A 1 322 ? -2.757 0.462 -43.068 1.00 88.81 322 LEU A N 1
ATOM 2473 C CA . LEU A 1 322 ? -2.106 1.518 -43.847 1.00 88.81 322 LEU A CA 1
ATOM 2474 C C . LEU A 1 322 ? -1.122 0.959 -44.882 1.00 88.81 322 LEU A C 1
ATOM 2476 O O . LEU A 1 322 ? -1.022 1.511 -45.973 1.00 88.81 322 LEU A O 1
ATOM 2480 N N . ARG A 1 323 ? -0.411 -0.138 -44.584 1.00 93.25 323 ARG A N 1
ATOM 2481 C CA . ARG A 1 323 ? 0.471 -0.798 -45.565 1.00 93.25 323 ARG A CA 1
ATOM 2482 C C . ARG A 1 323 ? -0.317 -1.464 -46.687 1.00 93.25 323 ARG A C 1
ATOM 2484 O O . ARG A 1 323 ? 0.101 -1.368 -47.836 1.00 93.25 323 ARG A O 1
ATOM 2491 N N . GLU A 1 324 ? -1.447 -2.084 -46.366 1.00 93.06 324 GLU A N 1
ATOM 2492 C CA . GLU A 1 324 ? -2.362 -2.663 -47.353 1.00 93.06 324 GLU A CA 1
ATOM 2493 C C . GLU A 1 324 ? -2.954 -1.583 -48.265 1.00 93.06 324 GLU A C 1
ATOM 2495 O O . GLU A 1 324 ? -2.894 -1.722 -49.483 1.00 93.06 324 GLU A O 1
ATOM 2500 N N . ALA A 1 325 ? -3.407 -0.459 -47.705 1.00 91.19 325 ALA A N 1
ATOM 2501 C CA . ALA A 1 325 ? -3.925 0.668 -48.481 1.00 91.19 325 ALA A CA 1
ATOM 2502 C C . ALA A 1 325 ? -2.852 1.328 -49.373 1.00 91.19 325 ALA A C 1
ATOM 2504 O O . ALA A 1 325 ? -3.148 1.750 -50.491 1.00 91.19 325 ALA A O 1
ATOM 2505 N N . ILE A 1 326 ? -1.590 1.389 -48.921 1.00 91.81 326 ILE A N 1
ATOM 2506 C CA . ILE A 1 326 ? -0.461 1.845 -49.755 1.00 91.81 326 ILE A CA 1
ATOM 2507 C C . ILE A 1 326 ? -0.190 0.847 -50.889 1.00 91.81 326 ILE A C 1
ATOM 2509 O O . ILE A 1 326 ? 0.016 1.260 -52.028 1.00 91.81 326 ILE A O 1
ATOM 2513 N N . ALA A 1 327 ? -0.196 -0.458 -50.599 1.00 91.38 327 ALA A N 1
ATOM 2514 C CA . ALA A 1 327 ? 0.028 -1.501 -51.600 1.00 91.38 327 ALA A CA 1
ATOM 2515 C C . ALA A 1 327 ? -1.097 -1.556 -52.649 1.00 91.38 327 ALA A C 1
ATOM 2517 O O . ALA A 1 327 ? -0.827 -1.796 -53.824 1.00 91.38 327 ALA A O 1
ATOM 2518 N N . ALA A 1 328 ? -2.335 -1.276 -52.237 1.00 93.62 328 ALA A N 1
ATOM 2519 C CA . ALA A 1 328 ? -3.492 -1.131 -53.116 1.00 93.62 328 ALA A CA 1
ATOM 2520 C C . ALA A 1 328 ? -3.502 0.198 -53.900 1.00 93.62 328 ALA A C 1
ATOM 2522 O O . ALA A 1 328 ? -4.310 0.366 -54.811 1.00 93.62 328 ALA A O 1
ATOM 2523 N N . GLY A 1 329 ? -2.609 1.142 -53.571 1.00 92.56 329 GLY A N 1
ATOM 2524 C CA . GLY A 1 329 ? -2.539 2.463 -54.201 1.00 92.56 329 GLY A CA 1
ATOM 2525 C C . GLY A 1 329 ? -3.664 3.420 -53.790 1.00 92.56 329 GLY A C 1
ATOM 2526 O O . GLY A 1 329 ? -3.832 4.461 -54.421 1.00 92.56 329 GLY A O 1
ATOM 2527 N N . GLU A 1 330 ? -4.427 3.093 -52.745 1.00 95.50 330 GLU A N 1
ATOM 2528 C CA . GLU A 1 330 ? -5.538 3.914 -52.243 1.00 95.50 330 GLU A CA 1
ATOM 2529 C C . GLU A 1 330 ? -5.052 5.180 -51.529 1.00 95.50 330 GLU A C 1
ATOM 2531 O O . GLU A 1 330 ? -5.740 6.202 -51.510 1.00 95.50 330 GLU A O 1
ATOM 2536 N N . ILE A 1 331 ? -3.856 5.119 -50.938 1.00 94.00 331 ILE A N 1
ATOM 2537 C CA . ILE A 1 331 ? -3.191 6.247 -50.284 1.00 94.00 331 ILE A CA 1
ATOM 2538 C C . ILE A 1 331 ? -1.708 6.274 -50.642 1.00 94.00 331 ILE A C 1
ATOM 2540 O O . ILE A 1 331 ? -1.082 5.240 -50.884 1.00 94.00 331 ILE A O 1
ATOM 2544 N N . THR A 1 332 ? -1.109 7.463 -50.627 1.00 95.19 332 THR A N 1
ATOM 2545 C CA . THR A 1 332 ? 0.343 7.587 -50.796 1.00 95.19 332 THR A CA 1
ATOM 2546 C C . THR A 1 332 ? 1.081 7.188 -49.517 1.00 95.19 332 THR A C 1
ATOM 2548 O O . THR A 1 332 ? 0.543 7.254 -48.408 1.00 95.19 332 THR A O 1
ATOM 2551 N N . ALA A 1 333 ? 2.360 6.820 -49.643 1.00 87.69 333 ALA A N 1
ATOM 2552 C CA . ALA A 1 333 ? 3.203 6.505 -48.487 1.00 87.69 333 ALA A CA 1
ATOM 2553 C C . ALA A 1 333 ? 3.303 7.674 -47.486 1.00 87.69 333 ALA A C 1
ATOM 2555 O O . ALA A 1 333 ? 3.410 7.456 -46.280 1.00 87.69 333 ALA A O 1
ATOM 2556 N N . GLU A 1 334 ? 3.239 8.911 -47.976 1.00 87.06 334 GLU A N 1
ATOM 2557 C CA . GLU A 1 334 ? 3.269 10.122 -47.157 1.00 87.06 334 GLU A CA 1
ATOM 2558 C C . GLU A 1 334 ? 1.955 10.320 -46.385 1.00 87.06 334 GLU A C 1
ATOM 2560 O O . GLU A 1 334 ? 1.972 10.570 -45.181 1.00 87.06 334 GLU A O 1
ATOM 2565 N N . GLN A 1 335 ? 0.813 10.076 -47.036 1.00 86.75 335 GLN A N 1
ATOM 2566 C CA . GLN A 1 335 ? -0.501 10.080 -46.385 1.00 86.75 335 GLN A CA 1
ATOM 2567 C C . GLN A 1 335 ? -0.631 8.969 -45.336 1.00 86.75 335 GLN A C 1
ATOM 2569 O O . GLN A 1 335 ? -1.213 9.187 -44.273 1.00 86.75 335 GLN A O 1
ATOM 2574 N N . GLY A 1 336 ? -0.062 7.789 -45.601 1.00 92.31 336 GLY A N 1
ATOM 2575 C CA . GLY A 1 336 ? -0.018 6.696 -44.632 1.00 92.31 336 GLY A CA 1
ATOM 2576 C C . GLY A 1 336 ? 0.793 7.051 -43.383 1.00 92.31 336 GLY A C 1
ATOM 2577 O O . GLY A 1 336 ? 0.331 6.820 -42.267 1.00 92.31 336 GLY A O 1
ATOM 2578 N N . ARG A 1 337 ? 1.963 7.682 -43.550 1.00 85.94 337 ARG A N 1
ATOM 2579 C CA . ARG A 1 337 ? 2.789 8.152 -42.422 1.00 85.94 337 ARG A CA 1
ATOM 2580 C C . ARG A 1 337 ? 2.062 9.195 -41.574 1.00 85.94 337 ARG A C 1
ATOM 2582 O O . ARG A 1 337 ? 2.008 9.034 -40.358 1.00 85.94 337 ARG A O 1
ATOM 2589 N N . ALA A 1 338 ? 1.441 10.191 -42.207 1.00 91.62 338 ALA A N 1
ATOM 2590 C CA . ALA A 1 338 ? 0.693 11.231 -41.501 1.00 91.62 338 ALA A CA 1
ATOM 2591 C C . ALA A 1 338 ? -0.460 10.650 -40.660 1.00 91.62 338 ALA A C 1
ATOM 2593 O O . ALA A 1 338 ? -0.601 10.972 -39.482 1.00 91.62 338 ALA A O 1
ATOM 2594 N N . ARG A 1 339 ? -1.242 9.718 -41.225 1.00 89.56 339 ARG A N 1
ATOM 2595 C CA . ARG A 1 339 ? -2.347 9.056 -40.504 1.00 89.56 339 ARG A CA 1
ATOM 2596 C C . ARG A 1 339 ? -1.865 8.204 -39.329 1.00 89.56 339 ARG A C 1
ATOM 2598 O O . ARG A 1 339 ? -2.527 8.157 -38.293 1.00 89.56 339 ARG A O 1
ATOM 2605 N N . PHE A 1 340 ? -0.718 7.543 -39.474 1.00 90.31 340 PHE A N 1
ATOM 2606 C CA . PHE A 1 340 ? -0.127 6.742 -38.403 1.00 90.31 340 PHE A CA 1
ATOM 2607 C C . PHE A 1 340 ? 0.374 7.609 -37.238 1.00 90.31 340 PHE A C 1
ATOM 2609 O O . PHE A 1 340 ? 0.166 7.270 -36.071 1.00 90.31 340 PHE A O 1
ATOM 2616 N N . GLU A 1 341 ? 0.998 8.750 -37.537 1.00 88.56 341 GLU A N 1
ATOM 2617 C CA . GLU A 1 341 ? 1.453 9.705 -36.521 1.00 88.56 341 GLU A CA 1
ATOM 2618 C C . GLU A 1 341 ? 0.289 10.363 -35.774 1.00 88.56 341 GLU A C 1
ATOM 2620 O O . GLU A 1 341 ? 0.330 10.471 -34.545 1.00 88.56 341 GLU A O 1
ATOM 2625 N N . GLU A 1 342 ? -0.782 10.737 -36.477 1.00 90.94 342 GLU A N 1
ATOM 2626 C CA . GLU A 1 342 ? -1.994 11.265 -35.846 1.00 90.94 342 GLU A CA 1
ATOM 2627 C C . GLU A 1 342 ? -2.634 10.257 -34.887 1.00 90.94 342 GLU A C 1
ATOM 2629 O O . GLU A 1 342 ? -3.027 10.622 -33.776 1.00 90.94 342 GLU A O 1
ATOM 2634 N N . LEU A 1 343 ? -2.719 8.984 -35.286 1.00 88.50 343 LEU A N 1
ATOM 2635 C CA . LEU A 1 343 ? -3.239 7.924 -34.425 1.00 88.50 343 LEU A CA 1
ATOM 2636 C C . LEU A 1 343 ? -2.373 7.755 -33.172 1.00 88.50 343 LEU A C 1
ATOM 2638 O O . LEU A 1 343 ? -2.894 7.701 -32.059 1.00 88.50 343 LEU A O 1
ATOM 2642 N N . ARG A 1 344 ? -1.046 7.744 -33.337 1.00 87.56 344 ARG A N 1
ATOM 2643 C CA . ARG A 1 344 ? -0.102 7.653 -32.217 1.00 87.56 344 ARG A CA 1
ATOM 2644 C C . ARG A 1 344 ? -0.267 8.813 -31.234 1.00 87.56 344 ARG A C 1
ATOM 2646 O O . ARG A 1 344 ? -0.196 8.594 -30.026 1.00 87.56 344 ARG A O 1
ATOM 2653 N N . LYS A 1 345 ? -0.509 10.028 -31.734 1.00 90.62 345 LYS A N 1
ATOM 2654 C CA . LYS A 1 345 ? -0.750 11.209 -30.898 1.00 90.62 345 LYS A CA 1
ATOM 2655 C C . LYS A 1 345 ? -2.059 11.096 -30.110 1.00 90.62 345 LYS A C 1
ATOM 2657 O O . LYS A 1 345 ? -2.055 11.334 -28.908 1.00 90.62 345 LYS A O 1
ATOM 2662 N N . LYS A 1 346 ? -3.149 10.650 -30.746 1.00 88.56 346 LYS A N 1
ATOM 2663 C CA . LYS A 1 346 ? -4.448 10.451 -30.074 1.00 88.56 346 LYS A CA 1
ATOM 2664 C C . LYS A 1 346 ? -4.367 9.443 -28.927 1.00 88.56 346 LYS A C 1
ATOM 2666 O O . LYS A 1 346 ? -4.856 9.728 -27.840 1.00 88.56 346 LYS A O 1
ATOM 2671 N N . LEU A 1 347 ? -3.696 8.312 -29.146 1.00 86.06 347 LEU A N 1
ATOM 2672 C CA . LEU A 1 347 ? -3.528 7.285 -28.113 1.00 86.06 347 LEU A CA 1
ATOM 2673 C C . LEU A 1 347 ? -2.661 7.770 -26.941 1.00 86.06 347 LEU A C 1
ATOM 2675 O O . LEU A 1 347 ? -2.899 7.394 -25.794 1.00 86.06 347 LEU A O 1
ATOM 2679 N N . ALA A 1 348 ? -1.677 8.636 -27.201 1.00 81.38 348 ALA A N 1
ATOM 2680 C CA . ALA A 1 348 ? -0.889 9.268 -26.145 1.00 81.38 348 ALA A CA 1
ATOM 2681 C C . ALA A 1 348 ? -1.728 10.253 -25.308 1.00 81.38 348 ALA A C 1
ATOM 2683 O O . ALA A 1 348 ? -1.644 10.229 -24.079 1.00 81.38 348 ALA A O 1
ATOM 2684 N N . ASP A 1 349 ? -2.571 11.064 -25.953 1.00 82.62 349 ASP A N 1
ATOM 2685 C CA . ASP A 1 349 ? -3.457 12.019 -25.276 1.00 82.62 349 ASP A CA 1
ATOM 2686 C C . ASP A 1 349 ? -4.537 11.308 -24.436 1.00 82.62 349 ASP A C 1
ATOM 2688 O O . ASP A 1 349 ? -4.851 11.732 -23.322 1.00 82.62 349 ASP A O 1
ATOM 2692 N N . GLU A 1 350 ? -5.095 10.199 -24.929 1.00 77.31 350 GLU A N 1
ATOM 2693 C CA . GLU A 1 350 ? -6.039 9.364 -24.171 1.00 77.31 350 GLU A CA 1
ATOM 2694 C C . GLU A 1 350 ? -5.380 8.714 -22.954 1.00 77.31 350 GLU A C 1
ATOM 2696 O O . GLU A 1 350 ? -5.951 8.729 -21.861 1.00 77.31 350 GLU A O 1
ATOM 2701 N N . LYS A 1 351 ? -4.144 8.225 -23.109 1.00 79.81 351 LYS A N 1
ATOM 2702 C CA . LYS A 1 351 ? -3.355 7.687 -21.997 1.00 79.81 351 LYS A CA 1
ATOM 2703 C C . LYS A 1 351 ? -3.079 8.745 -20.925 1.00 79.81 351 LYS A C 1
ATOM 2705 O O . LYS A 1 351 ? -3.180 8.434 -19.740 1.00 79.81 351 LYS A O 1
ATOM 2710 N N . ALA A 1 352 ? -2.768 9.980 -21.322 1.00 75.44 352 ALA A N 1
ATOM 2711 C CA . ALA A 1 352 ? -2.568 11.088 -20.388 1.00 75.44 352 ALA A CA 1
ATOM 2712 C C . ALA A 1 352 ? -3.856 11.410 -19.609 1.00 75.44 352 ALA A C 1
ATOM 2714 O O . ALA A 1 352 ? -3.844 11.448 -18.383 1.00 75.44 352 ALA A O 1
ATOM 2715 N N . ARG A 1 353 ? -5.003 11.508 -20.294 1.00 75.44 353 ARG A N 1
ATOM 2716 C CA . ARG A 1 353 ? -6.303 11.747 -19.636 1.00 75.44 353 ARG A CA 1
ATOM 2717 C C . ARG A 1 353 ? -6.707 10.626 -18.680 1.00 75.44 353 ARG A C 1
ATOM 2719 O O . ARG A 1 353 ? -7.305 10.900 -17.641 1.00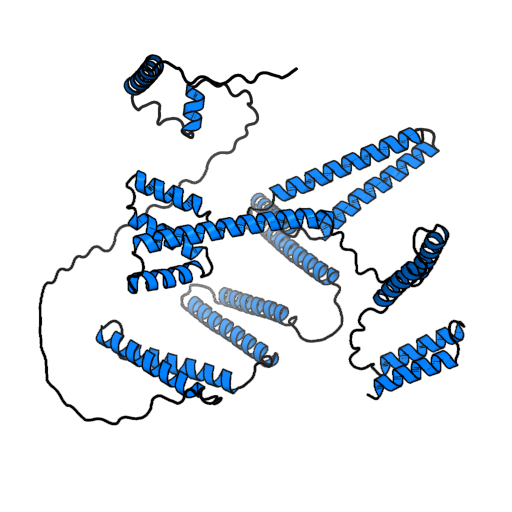 75.44 353 ARG A O 1
ATOM 2726 N N . ALA A 1 354 ? -6.409 9.375 -19.026 1.00 71.62 354 ALA A N 1
ATOM 2727 C CA . ALA A 1 354 ? -6.668 8.232 -18.157 1.00 71.62 354 ALA A CA 1
ATOM 2728 C C . ALA A 1 354 ? -5.798 8.272 -16.887 1.00 71.62 354 ALA A C 1
ATOM 2730 O O . ALA A 1 354 ? -6.276 7.921 -15.808 1.00 71.62 354 ALA A O 1
ATOM 2731 N N . ALA A 1 355 ? -4.548 8.735 -16.994 1.00 67.62 355 ALA A N 1
ATOM 2732 C CA . ALA A 1 355 ? -3.674 8.943 -15.841 1.00 67.62 355 ALA A CA 1
ATOM 2733 C C . ALA A 1 355 ? -4.211 10.051 -14.915 1.00 67.62 355 ALA A C 1
ATOM 2735 O O . ALA A 1 355 ? -4.353 9.809 -13.715 1.00 67.62 355 ALA A O 1
ATOM 2736 N N . ASP A 1 356 ? -4.618 11.195 -15.476 1.00 70.50 356 ASP A N 1
ATOM 2737 C CA . ASP A 1 356 ? -5.173 12.326 -14.716 1.00 70.50 356 ASP A CA 1
ATOM 2738 C C . ASP A 1 356 ? -6.469 11.951 -13.976 1.00 70.50 356 ASP A C 1
ATOM 2740 O O . ASP A 1 356 ? -6.666 12.294 -12.809 1.00 70.50 356 ASP A O 1
ATOM 2744 N N . GLN A 1 357 ? -7.364 11.200 -14.629 1.00 65.94 357 GLN A N 1
ATOM 2745 C CA . GLN A 1 357 ? -8.600 10.712 -14.003 1.00 65.94 357 GLN A CA 1
ATOM 2746 C C . GLN A 1 357 ? -8.316 9.724 -12.867 1.00 65.94 357 GLN A C 1
ATOM 2748 O O . GLN A 1 357 ? -8.989 9.756 -11.837 1.00 65.94 357 GLN A O 1
ATOM 2753 N N . LYS A 1 358 ? -7.296 8.870 -13.019 1.00 61.50 358 LYS A N 1
ATOM 2754 C CA . LYS A 1 358 ? -6.882 7.920 -11.979 1.00 61.50 358 LYS A CA 1
ATOM 2755 C C . LYS A 1 358 ? -6.250 8.631 -10.781 1.00 61.50 358 LYS A C 1
ATOM 2757 O O . LYS A 1 358 ? -6.410 8.174 -9.652 1.00 61.50 358 LYS A O 1
ATOM 2762 N N . GLU A 1 359 ? -5.568 9.751 -11.003 1.00 56.22 359 GLU A N 1
ATOM 2763 C CA . GLU A 1 359 ? -5.021 10.592 -9.938 1.00 56.22 359 GLU A CA 1
ATOM 2764 C C . GLU A 1 359 ? -6.123 11.317 -9.151 1.00 56.22 359 GLU A C 1
ATOM 2766 O O . GLU A 1 359 ? -6.096 11.320 -7.920 1.00 56.22 359 GLU A O 1
ATOM 2771 N N . GLN A 1 360 ? -7.151 11.817 -9.841 1.00 54.94 360 GLN A N 1
ATOM 2772 C CA . GLN A 1 360 ? -8.330 12.438 -9.222 1.00 54.94 360 GLN A CA 1
ATOM 2773 C C . GLN A 1 360 ? -9.239 11.432 -8.491 1.00 54.94 360 GLN A C 1
ATOM 2775 O O . GLN A 1 360 ? -9.943 11.810 -7.556 1.00 54.94 360 GLN A O 1
ATOM 2780 N N . ALA A 1 361 ? -9.217 10.155 -8.890 1.00 50.12 361 ALA A N 1
ATOM 2781 C CA . ALA A 1 361 ? -10.021 9.082 -8.300 1.00 50.12 361 ALA A CA 1
ATOM 2782 C C . ALA A 1 361 ? -9.367 8.382 -7.092 1.00 50.12 361 ALA A C 1
ATOM 2784 O O . ALA A 1 361 ? -10.011 7.545 -6.452 1.00 50.12 361 ALA A O 1
ATOM 2785 N N . LYS A 1 362 ? -8.111 8.697 -6.738 1.00 46.94 362 LYS A N 1
ATOM 2786 C CA . LYS A 1 362 ? -7.518 8.179 -5.494 1.00 46.94 362 LYS A CA 1
ATOM 2787 C C . LYS A 1 362 ? -8.295 8.765 -4.306 1.00 46.94 362 LYS A C 1
ATOM 2789 O O . LYS A 1 362 ? -8.376 9.989 -4.199 1.00 46.94 362 LYS A O 1
ATOM 2794 N N . PRO A 1 363 ? -8.846 7.945 -3.387 1.00 43.06 363 PRO A N 1
ATOM 2795 C CA . PRO A 1 363 ? -9.439 8.480 -2.171 1.00 43.06 363 PRO A CA 1
ATOM 2796 C C . PRO A 1 363 ? -8.346 9.259 -1.445 1.00 43.06 363 PRO A C 1
ATOM 2798 O O . PRO A 1 363 ? -7.296 8.694 -1.126 1.00 43.06 363 PRO A O 1
ATOM 2801 N N . GLN A 1 364 ? -8.566 10.558 -1.223 1.00 44.41 364 GLN A N 1
ATOM 2802 C CA . GLN A 1 364 ? -7.693 11.337 -0.357 1.00 44.41 364 GLN A CA 1
ATOM 2803 C C . GLN A 1 364 ? -7.609 10.566 0.961 1.00 44.41 364 GLN A C 1
ATOM 2805 O O . GLN A 1 364 ? -8.618 10.413 1.656 1.00 44.41 364 GLN A O 1
ATOM 2810 N N . LYS A 1 365 ? -6.430 10.000 1.269 1.00 43.72 365 LYS A N 1
ATOM 2811 C CA . LYS A 1 365 ? -6.139 9.485 2.610 1.00 43.72 365 LYS A CA 1
ATOM 2812 C C . LYS A 1 365 ? -6.614 10.578 3.556 1.00 43.72 365 LYS A C 1
ATOM 2814 O O . LYS A 1 365 ? -6.245 11.728 3.324 1.00 43.72 365 LYS A O 1
ATOM 2819 N N . LYS A 1 366 ? -7.469 10.245 4.532 1.00 43.59 366 LYS A N 1
ATOM 2820 C CA . LYS A 1 366 ? -7.865 11.184 5.586 1.00 43.59 366 LYS A CA 1
ATOM 2821 C C . LYS A 1 366 ? -6.569 11.794 6.103 1.00 43.59 366 LYS A C 1
ATOM 2823 O O . LYS A 1 366 ? -5.791 11.093 6.745 1.00 43.59 366 LYS A O 1
ATOM 2828 N N . ARG A 1 367 ? -6.282 13.026 5.685 1.00 46.56 367 ARG A N 1
ATOM 2829 C CA . ARG A 1 367 ? -5.129 13.760 6.174 1.00 46.56 367 ARG A CA 1
ATOM 2830 C C . ARG A 1 367 ? -5.370 13.871 7.670 1.00 46.56 367 ARG A C 1
ATOM 2832 O O . ARG A 1 367 ? -6.490 14.196 8.075 1.00 46.56 367 ARG A O 1
ATOM 2839 N N . SER A 1 368 ? -4.361 13.490 8.448 1.00 51.41 368 SER A N 1
ATOM 2840 C CA . SER A 1 368 ? -4.250 13.902 9.843 1.00 51.41 368 SER A CA 1
ATOM 2841 C C . SER A 1 368 ? -4.656 15.366 9.921 1.00 51.41 368 SER A C 1
ATOM 2843 O O . SER A 1 368 ? -4.380 16.138 9.000 1.00 51.41 368 SER A O 1
ATOM 2845 N N . SER A 1 369 ? -5.421 15.704 10.942 1.00 57.69 369 SER A N 1
ATOM 2846 C CA . SER A 1 369 ? -6.013 17.021 11.112 1.00 57.69 369 SER A CA 1
ATOM 2847 C C . SER A 1 369 ? -4.961 18.107 10.862 1.00 57.69 369 SER A C 1
ATOM 2849 O O . SER A 1 369 ? -4.001 18.188 11.620 1.00 57.69 369 SER A O 1
ATOM 2851 N N . ASP A 1 370 ? -5.098 18.932 9.815 1.00 68.56 370 ASP A N 1
ATOM 2852 C CA . ASP A 1 370 ? -4.174 20.058 9.623 1.00 68.56 370 ASP A CA 1
ATOM 2853 C C . ASP A 1 370 ? -4.236 20.925 10.892 1.00 68.56 370 ASP A C 1
ATOM 2855 O O . ASP A 1 370 ? -5.295 21.471 11.220 1.00 68.56 370 ASP A O 1
ATOM 2859 N N . GLY A 1 371 ? -3.123 21.045 11.625 1.00 71.88 371 GLY A N 1
ATOM 2860 C CA . GLY A 1 371 ? -3.072 21.778 12.901 1.00 71.88 371 GLY A CA 1
ATOM 2861 C C . GLY A 1 371 ? -3.554 23.229 12.762 1.00 71.88 371 GLY A C 1
ATOM 2862 O O . GLY A 1 371 ? -4.207 23.775 13.652 1.00 71.88 371 GLY A O 1
ATOM 2863 N N . ALA A 1 372 ? -3.352 23.827 11.583 1.00 71.31 372 ALA A N 1
ATOM 2864 C CA . ALA A 1 372 ? -3.900 25.130 11.211 1.00 71.31 372 ALA A CA 1
ATOM 2865 C C . ALA A 1 372 ? -5.443 25.168 11.208 1.00 71.31 372 ALA A C 1
ATOM 2867 O O . ALA A 1 372 ? -6.048 26.129 11.681 1.00 71.31 372 ALA A O 1
ATOM 2868 N N . ALA A 1 373 ? -6.102 24.112 10.724 1.00 77.12 373 ALA A N 1
ATOM 2869 C CA . ALA A 1 373 ? -7.559 24.029 10.699 1.00 77.12 373 ALA A CA 1
ATOM 2870 C C . ALA A 1 373 ? -8.156 23.815 12.099 1.00 77.12 373 ALA A C 1
ATOM 2872 O O . ALA A 1 373 ? -9.268 24.276 12.365 1.00 77.12 373 ALA A O 1
ATOM 2873 N N . ILE A 1 374 ? -7.438 23.129 12.997 1.00 81.12 374 ILE A N 1
ATOM 2874 C CA . ILE A 1 374 ? -7.845 23.006 14.404 1.00 81.12 374 ILE A CA 1
ATOM 2875 C C . ILE A 1 374 ? -7.732 24.368 15.100 1.00 81.12 374 ILE A C 1
ATOM 2877 O O . ILE A 1 374 ? -8.695 24.784 15.743 1.00 81.12 374 ILE A O 1
ATOM 2881 N N . ARG A 1 375 ? -6.623 25.099 14.915 1.00 80.19 375 ARG A N 1
ATOM 2882 C CA . ARG A 1 375 ? -6.433 26.440 15.498 1.00 80.19 375 ARG A CA 1
ATOM 2883 C C . ARG A 1 375 ? -7.513 27.423 15.090 1.00 80.19 375 ARG A C 1
ATOM 2885 O O . ARG A 1 375 ? -8.175 27.968 15.962 1.00 80.19 375 ARG A O 1
ATOM 2892 N N . ALA A 1 376 ? -7.802 27.531 13.795 1.00 83.12 376 ALA A N 1
ATOM 2893 C CA . ALA A 1 376 ? -8.855 28.421 13.307 1.00 83.12 376 ALA A CA 1
ATOM 2894 C C . ALA A 1 376 ? -10.236 28.117 13.927 1.00 83.12 376 ALA A C 1
ATOM 2896 O O . ALA A 1 376 ? -11.051 29.016 14.125 1.00 83.12 376 ALA A O 1
ATOM 2897 N N . ARG A 1 377 ? -10.523 26.848 14.257 1.00 87.81 377 ARG A N 1
ATOM 2898 C CA . ARG A 1 377 ? -11.774 26.466 14.938 1.00 87.81 377 ARG A CA 1
ATOM 2899 C C . ARG A 1 377 ? -11.774 26.840 16.417 1.00 87.81 377 ARG A C 1
ATOM 2901 O O . ARG A 1 377 ? -12.827 27.193 16.939 1.00 87.81 377 ARG A O 1
ATOM 2908 N N . LEU A 1 378 ? -10.630 26.722 17.083 1.00 88.44 378 LEU A N 1
ATOM 2909 C CA . LEU A 1 378 ? -10.484 27.056 18.497 1.00 88.44 378 LEU A CA 1
ATOM 2910 C C . LEU A 1 378 ? -10.458 28.572 18.715 1.00 88.44 378 LEU A C 1
ATOM 2912 O O . LEU A 1 378 ? -11.162 29.058 19.591 1.00 88.44 378 LEU A O 1
ATOM 2916 N N . GLU A 1 379 ? -9.756 29.319 17.865 1.00 86.50 379 GLU A N 1
ATOM 2917 C CA . GLU A 1 379 ? -9.776 30.787 17.846 1.00 86.50 379 GLU A CA 1
ATOM 2918 C C . GLU A 1 379 ? -11.188 31.316 17.606 1.00 86.50 379 GLU A C 1
ATOM 2920 O O . GLU A 1 379 ? -11.670 32.144 18.373 1.00 86.50 379 GLU A O 1
ATOM 2925 N N . ALA A 1 380 ? -11.914 30.757 16.631 1.00 91.56 380 ALA A N 1
ATOM 2926 C CA . ALA A 1 380 ? -13.319 31.099 16.440 1.00 91.56 380 ALA A CA 1
ATOM 2927 C C . ALA A 1 380 ? -14.158 30.775 17.691 1.00 91.56 380 ALA A C 1
ATOM 2929 O O . ALA A 1 380 ? -15.012 31.556 18.082 1.00 91.56 380 ALA A O 1
ATOM 2930 N N . ALA A 1 381 ? -13.925 29.655 18.376 1.00 91.50 381 ALA A N 1
ATOM 2931 C CA . ALA A 1 381 ? -14.653 29.359 19.610 1.00 91.50 381 ALA A CA 1
ATOM 2932 C C . ALA A 1 381 ? -14.338 30.360 20.742 1.00 91.50 381 ALA A C 1
ATOM 2934 O O . ALA A 1 381 ? -15.241 30.697 21.509 1.00 91.50 381 ALA A O 1
ATOM 2935 N N . ILE A 1 382 ? -13.106 30.871 20.817 1.00 91.19 382 ILE A N 1
ATOM 2936 C CA . ILE A 1 382 ? -12.712 31.928 21.759 1.00 91.19 382 ILE A CA 1
ATOM 2937 C C . ILE A 1 382 ? -13.381 33.257 21.402 1.00 91.19 382 ILE A C 1
ATOM 2939 O O . ILE A 1 382 ? -13.989 33.889 22.264 1.00 91.19 382 ILE A O 1
ATOM 2943 N N . GLU A 1 383 ? -13.324 33.669 20.134 1.00 89.75 383 GLU A N 1
ATOM 2944 C CA . GLU A 1 383 ? -13.944 34.913 19.655 1.00 89.75 383 GLU A CA 1
ATOM 2945 C C . GLU A 1 383 ? -15.454 34.936 19.901 1.00 89.75 383 GLU A C 1
ATOM 2947 O O . GLU A 1 383 ? -16.035 35.977 20.204 1.00 89.75 383 GLU A O 1
ATOM 2952 N N . TRP A 1 384 ? -16.095 33.772 19.804 1.00 90.56 384 TRP A N 1
ATOM 2953 C CA . TRP A 1 384 ? -17.524 33.614 20.054 1.00 90.56 384 TRP A CA 1
ATOM 2954 C C . TRP A 1 384 ? -17.858 33.447 21.544 1.00 90.56 384 TRP A C 1
ATOM 2956 O O . TRP A 1 384 ? -19.025 33.267 21.890 1.00 90.56 384 TRP A O 1
ATOM 2966 N N . GLY A 1 385 ? -16.855 33.487 22.428 1.00 91.62 385 GLY A N 1
ATOM 2967 C CA . GLY A 1 385 ? -17.009 33.285 23.869 1.00 91.62 385 GLY A CA 1
ATOM 2968 C C . GLY A 1 385 ? -17.487 31.880 24.246 1.00 91.62 385 GLY A C 1
ATOM 2969 O O . GLY A 1 385 ? -17.966 31.672 25.358 1.00 91.62 385 GLY A O 1
ATOM 2970 N N . ALA A 1 386 ? -17.394 30.918 23.324 1.00 91.50 386 ALA A N 1
ATOM 2971 C CA . ALA A 1 386 ? -17.811 29.536 23.537 1.00 91.50 386 ALA A CA 1
ATOM 2972 C C . ALA A 1 386 ? -16.798 28.747 24.377 1.00 91.50 386 ALA A C 1
ATOM 2974 O O . ALA A 1 386 ? -17.152 27.718 24.953 1.00 91.50 386 ALA A O 1
ATOM 2975 N N . MET A 1 387 ? -15.548 29.212 24.437 1.00 92.12 387 MET A N 1
ATOM 2976 C CA . MET A 1 387 ? -14.524 28.671 25.322 1.00 92.12 387 MET A CA 1
ATOM 2977 C C . MET A 1 387 ? -13.479 29.725 25.692 1.00 92.12 387 MET A C 1
ATOM 2979 O O . MET A 1 387 ? -13.302 30.709 24.976 1.00 92.12 387 MET A O 1
ATOM 2983 N N . THR A 1 388 ? -12.780 29.520 26.806 1.00 92.31 388 THR A N 1
ATOM 2984 C CA . THR A 1 388 ? -11.644 30.365 27.201 1.00 92.31 388 THR A CA 1
ATOM 2985 C C . THR A 1 388 ? -10.368 29.963 26.458 1.00 92.31 388 THR A C 1
ATOM 2987 O O . THR A 1 388 ? -10.275 28.868 25.899 1.00 92.31 388 THR A O 1
ATOM 2990 N N . TRP A 1 389 ? -9.356 30.835 26.481 1.00 75.62 389 TRP A N 1
ATOM 2991 C CA . TRP A 1 389 ? -8.026 30.537 25.937 1.00 75.62 389 TRP A CA 1
ATOM 2992 C C . TRP A 1 389 ? -7.406 29.267 26.540 1.00 75.62 389 TRP A C 1
ATOM 2994 O O . TRP A 1 389 ? -6.841 28.458 25.810 1.00 75.62 389 TRP A O 1
ATOM 3004 N N . GLU A 1 390 ? -7.578 29.041 27.844 1.00 78.19 390 GLU A N 1
ATOM 3005 C CA . GLU A 1 390 ? -7.097 27.836 28.537 1.00 78.19 390 GLU A CA 1
ATOM 3006 C C . GLU A 1 390 ? -7.817 26.569 28.052 1.00 78.19 390 GLU A C 1
ATOM 3008 O O . GLU A 1 390 ? -7.183 25.571 27.723 1.00 78.19 390 GLU A O 1
ATOM 3013 N N . GLN A 1 391 ? -9.142 26.626 27.893 1.00 83.69 391 GLN A N 1
ATOM 3014 C CA . GLN A 1 391 ? -9.915 25.496 27.370 1.00 83.69 391 GLN A CA 1
ATOM 3015 C C . GLN A 1 391 ? -9.564 25.186 25.910 1.00 83.69 391 GLN A C 1
ATOM 3017 O O . GLN A 1 391 ? -9.569 24.027 25.493 1.00 83.69 391 GLN A O 1
ATOM 3022 N N . ALA A 1 392 ? -9.299 26.219 25.107 1.00 82.25 392 ALA A N 1
ATOM 3023 C CA . ALA A 1 392 ? -8.853 26.056 23.731 1.00 82.25 392 ALA A CA 1
ATOM 3024 C C . ALA A 1 392 ? -7.466 25.407 23.676 1.00 82.25 392 ALA A C 1
ATOM 3026 O O . ALA A 1 392 ? -7.255 24.500 22.872 1.00 82.25 392 ALA A O 1
ATOM 3027 N N . ARG A 1 393 ? -6.558 25.814 24.570 1.00 79.50 393 ARG A N 1
ATOM 3028 C CA . ARG A 1 393 ? -5.219 25.237 24.728 1.00 79.50 393 ARG A CA 1
ATOM 3029 C C . ARG A 1 393 ? -5.286 23.744 25.041 1.00 79.50 393 ARG A C 1
ATOM 3031 O O . ARG A 1 393 ? -4.707 22.950 24.302 1.00 79.50 393 ARG A O 1
ATOM 3038 N N . ASP A 1 394 ? -6.044 23.348 26.057 1.00 80.81 394 ASP A N 1
ATOM 3039 C CA . ASP A 1 394 ? -6.149 21.938 26.458 1.00 80.81 394 ASP A CA 1
ATOM 3040 C C . ASP A 1 394 ? -6.763 21.079 25.347 1.00 80.81 394 ASP A C 1
ATOM 3042 O O . ASP A 1 394 ? -6.301 19.974 25.063 1.00 80.81 394 ASP A O 1
ATOM 3046 N N . LYS A 1 395 ? -7.755 21.625 24.637 1.00 83.06 395 LYS A N 1
ATOM 3047 C CA . LYS A 1 395 ? -8.415 20.944 23.521 1.00 83.06 395 LYS A CA 1
ATOM 3048 C C . LYS A 1 395 ? -7.529 20.832 22.280 1.00 83.06 395 LYS A C 1
ATOM 3050 O O . LYS A 1 395 ? -7.621 19.842 21.559 1.00 83.06 395 LYS A O 1
ATOM 3055 N N . TYR A 1 396 ? -6.678 21.825 22.017 1.00 81.19 396 TYR A N 1
ATOM 3056 C CA . TYR A 1 396 ? -5.671 21.754 20.956 1.00 81.19 396 TYR A CA 1
ATOM 3057 C C . TYR A 1 396 ? -4.675 20.630 21.234 1.00 81.19 396 TYR A C 1
ATOM 3059 O O . TYR A 1 396 ? -4.403 19.810 20.360 1.00 81.19 396 TYR A O 1
ATOM 3067 N N . ILE A 1 397 ? -4.189 20.559 22.472 1.00 75.50 397 ILE A N 1
ATOM 3068 C CA . ILE A 1 397 ? -3.247 19.539 22.929 1.00 75.50 397 ILE A CA 1
ATOM 3069 C C . ILE A 1 397 ? -3.879 18.147 22.828 1.00 75.50 397 ILE A C 1
ATOM 3071 O O . ILE A 1 397 ? -3.288 17.266 22.212 1.00 75.50 397 ILE A O 1
ATOM 3075 N N . GLU A 1 398 ? -5.093 17.958 23.349 1.00 80.19 398 GLU A N 1
ATOM 3076 C CA . GLU A 1 398 ? -5.802 16.671 23.294 1.00 80.19 398 GLU A CA 1
ATOM 3077 C C . GLU A 1 398 ? -6.008 16.182 21.847 1.00 80.19 398 GLU A C 1
ATOM 3079 O O . GLU A 1 398 ? -5.922 14.987 21.556 1.00 80.19 398 GLU A O 1
ATOM 3084 N N . LEU A 1 399 ? -6.297 17.105 20.922 1.00 77.25 399 LEU A N 1
ATOM 3085 C CA . LEU A 1 399 ? -6.480 16.781 19.508 1.00 77.25 399 LEU A CA 1
ATOM 3086 C C . LEU A 1 399 ? -5.159 16.427 18.818 1.00 77.25 399 LEU A C 1
ATOM 3088 O O . LEU A 1 399 ? -5.146 15.518 17.992 1.00 77.25 399 LEU A O 1
ATOM 3092 N N . MET A 1 400 ? -4.062 17.097 19.171 1.00 71.69 400 MET A N 1
ATOM 3093 C CA . MET A 1 400 ? -2.739 16.828 18.600 1.00 71.69 400 MET A CA 1
ATOM 3094 C C . MET A 1 400 ? -2.096 15.551 19.171 1.00 71.69 400 MET A C 1
ATOM 3096 O O . MET A 1 400 ? -1.452 14.809 18.432 1.00 71.69 400 MET A O 1
ATOM 3100 N N . GLU A 1 401 ? -2.320 15.224 20.449 1.00 69.31 401 GLU A N 1
ATOM 3101 C CA . GLU A 1 401 ? -1.832 13.981 21.076 1.00 69.31 401 GLU A CA 1
ATOM 3102 C C . GLU A 1 401 ? -2.449 12.714 20.459 1.00 69.31 401 GLU A C 1
ATOM 3104 O O . GLU A 1 401 ? -1.845 11.642 20.498 1.00 69.31 401 GLU A O 1
ATOM 3109 N N . LYS A 1 402 ? -3.642 12.823 19.861 1.00 67.69 402 LYS A N 1
ATOM 3110 C CA . LYS A 1 402 ? -4.312 11.702 19.184 1.00 67.69 402 LYS A CA 1
ATOM 3111 C C . LYS A 1 402 ? -3.735 11.389 17.803 1.00 67.69 402 LYS A C 1
ATOM 3113 O O . LYS A 1 402 ? -3.835 10.239 17.374 1.00 67.69 402 LYS A O 1
ATOM 3118 N N . ASP A 1 403 ? -3.149 12.376 17.126 1.00 63.28 403 ASP A N 1
ATOM 3119 C CA . ASP A 1 403 ? -2.670 12.234 15.746 1.00 63.28 403 ASP A CA 1
ATOM 3120 C C . ASP A 1 403 ? -1.161 11.920 15.668 1.00 63.28 403 ASP A C 1
ATOM 3122 O O . ASP A 1 403 ? -0.741 11.178 14.772 1.00 63.28 403 ASP A O 1
ATOM 3126 N N . ASP A 1 404 ? -0.349 12.377 16.632 1.00 56.00 404 ASP A N 1
ATOM 3127 C CA . ASP A 1 404 ? 1.109 12.226 16.573 1.00 56.00 404 ASP A CA 1
ATOM 3128 C C . ASP A 1 404 ? 1.666 11.155 17.523 1.00 56.00 404 ASP A C 1
ATOM 3130 O O . ASP A 1 404 ? 1.538 11.204 18.744 1.00 56.00 404 ASP A O 1
ATOM 3134 N N . ARG A 1 405 ? 2.373 10.187 16.927 1.00 55.69 405 ARG A N 1
ATOM 3135 C CA . ARG A 1 405 ? 3.028 9.018 17.544 1.00 55.69 405 ARG A CA 1
ATOM 3136 C C . ARG A 1 405 ? 4.120 9.401 18.563 1.00 55.69 405 ARG A C 1
ATOM 3138 O O . ARG A 1 405 ? 5.309 9.251 18.291 1.00 55.69 405 ARG A O 1
ATOM 3145 N N . GLY A 1 406 ? 3.743 9.911 19.732 1.00 54.47 406 GLY A N 1
ATOM 3146 C CA . GLY A 1 406 ? 4.610 10.054 20.910 1.00 54.47 406 GLY A CA 1
ATOM 3147 C C . GLY A 1 406 ? 5.613 11.218 20.910 1.00 54.47 406 GLY A C 1
ATOM 3148 O O . GLY A 1 406 ? 6.200 11.491 21.955 1.00 54.47 406 GLY A O 1
ATOM 3149 N N . ARG A 1 407 ? 5.801 11.954 19.803 1.00 63.66 407 ARG A N 1
ATOM 3150 C CA . ARG A 1 407 ? 6.716 13.119 19.780 1.00 63.66 407 ARG A CA 1
ATOM 3151 C C . ARG A 1 407 ? 6.204 14.298 20.612 1.00 63.66 407 ARG A C 1
ATOM 3153 O O . ARG A 1 407 ? 6.995 14.886 21.344 1.00 63.66 407 ARG A O 1
ATOM 3160 N N . GLY A 1 408 ? 4.902 14.596 20.564 1.00 68.75 408 GLY A N 1
ATOM 3161 C CA . GLY A 1 408 ? 4.302 15.673 21.368 1.00 68.75 408 GLY A CA 1
ATOM 3162 C C . GLY A 1 408 ? 4.478 15.454 22.876 1.00 68.75 408 GLY A C 1
ATOM 3163 O O . GLY A 1 408 ? 4.832 16.380 23.603 1.00 68.75 408 GLY A O 1
ATOM 3164 N N . ALA A 1 409 ? 4.360 14.201 23.328 1.00 68.88 409 ALA A N 1
ATOM 3165 C CA . ALA A 1 409 ? 4.554 13.825 24.729 1.00 68.88 409 ALA A CA 1
ATOM 3166 C C . ALA A 1 409 ? 5.998 14.056 25.218 1.00 68.88 409 ALA A C 1
ATOM 3168 O O . ALA A 1 409 ? 6.204 14.543 26.328 1.00 68.88 409 ALA A O 1
ATOM 3169 N N . LEU A 1 410 ? 7.005 13.763 24.384 1.00 70.62 410 LEU A N 1
ATOM 3170 C CA . LEU A 1 410 ? 8.416 13.963 24.737 1.00 70.62 410 LEU A CA 1
ATOM 3171 C C . LEU A 1 410 ? 8.776 15.454 24.856 1.00 70.62 410 LEU A C 1
ATOM 3173 O O . LEU A 1 410 ? 9.519 15.851 25.754 1.00 70.62 410 LEU A O 1
ATOM 3177 N N . ILE A 1 411 ? 8.242 16.283 23.954 1.00 77.31 411 ILE A N 1
ATOM 3178 C CA . ILE A 1 411 ? 8.462 17.735 23.974 1.00 77.31 411 ILE A CA 1
ATOM 3179 C C . ILE A 1 411 ? 7.792 18.340 25.216 1.00 77.31 411 ILE A C 1
ATOM 3181 O O . ILE A 1 411 ? 8.412 19.144 25.910 1.00 77.31 411 ILE A O 1
ATOM 3185 N N . ARG A 1 412 ? 6.576 17.891 25.558 1.00 73.62 412 ARG A N 1
ATOM 3186 C CA . ARG A 1 412 ? 5.863 18.305 26.774 1.00 73.62 412 ARG A CA 1
ATOM 3187 C C . ARG A 1 412 ? 6.648 17.983 28.044 1.00 73.62 412 ARG A C 1
ATOM 3189 O O . ARG A 1 412 ? 6.892 18.896 28.821 1.00 73.62 412 ARG A O 1
ATOM 3196 N N . ALA A 1 413 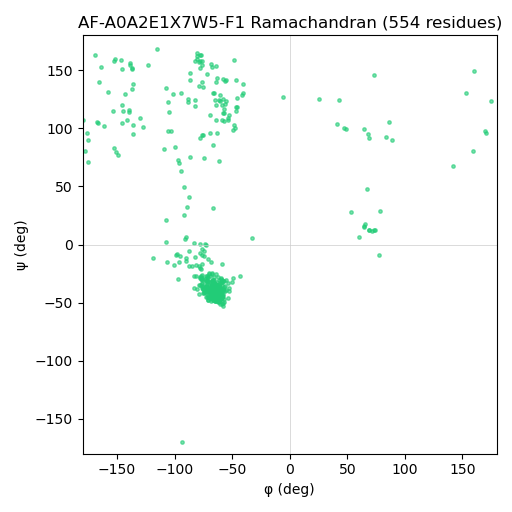? 7.115 16.745 28.212 1.00 77.12 413 ALA A N 1
ATOM 3197 C CA . ALA A 1 413 ? 7.884 16.352 29.397 1.00 77.12 413 ALA A CA 1
ATOM 3198 C C . ALA A 1 413 ? 9.143 17.220 29.592 1.00 77.12 413 ALA A C 1
ATOM 3200 O O . ALA A 1 413 ? 9.501 17.589 30.709 1.00 77.12 413 ALA A O 1
ATOM 3201 N N . ARG A 1 414 ? 9.802 17.603 28.492 1.00 80.44 414 ARG A N 1
ATOM 3202 C CA . ARG A 1 414 ? 10.988 18.469 28.526 1.00 80.44 414 ARG A CA 1
ATOM 3203 C C . ARG A 1 414 ? 10.663 19.915 28.906 1.00 80.44 414 ARG A C 1
ATOM 3205 O O . ARG A 1 414 ? 11.455 20.558 29.593 1.00 80.44 414 ARG A O 1
ATOM 3212 N N . LEU A 1 415 ? 9.532 20.434 28.439 1.00 81.88 415 LEU A N 1
ATOM 3213 C CA . LEU A 1 415 ? 9.079 21.785 28.761 1.00 81.88 415 LEU A CA 1
ATOM 3214 C C . LEU A 1 415 ? 8.554 21.870 30.197 1.00 81.88 415 LEU A C 1
ATOM 3216 O O . LEU A 1 415 ? 8.892 22.811 30.907 1.00 81.88 415 LEU A O 1
ATOM 3220 N N . GLU A 1 416 ? 7.830 20.850 30.650 1.00 83.94 416 GLU A N 1
ATOM 3221 C CA . GLU A 1 416 ? 7.354 20.706 32.028 1.00 83.94 416 GLU A CA 1
ATOM 3222 C C . GLU A 1 416 ? 8.528 20.661 33.014 1.00 83.94 416 GLU A C 1
ATOM 3224 O O . GLU A 1 416 ? 8.571 21.454 33.950 1.00 83.94 416 GLU A O 1
ATOM 3229 N N . GLN A 1 417 ? 9.578 19.889 32.710 1.00 84.88 417 GLN A N 1
ATOM 3230 C CA . GLN A 1 417 ? 10.825 19.904 33.483 1.00 84.88 417 GLN A CA 1
ATOM 3231 C C . GLN A 1 417 ? 11.489 21.298 33.515 1.00 84.88 417 GLN A C 1
ATOM 3233 O O . GLN A 1 417 ? 12.139 21.672 34.494 1.00 84.88 417 GLN A O 1
ATOM 3238 N N . GLY A 1 418 ? 11.344 22.089 32.448 1.00 84.88 418 GLY A N 1
ATOM 3239 C CA . GLY A 1 418 ? 11.822 23.472 32.384 1.00 84.88 418 GLY A CA 1
ATOM 3240 C C . GLY A 1 418 ? 11.031 24.425 33.285 1.00 84.88 418 GLY A C 1
ATOM 3241 O O . GLY A 1 418 ? 11.634 25.290 33.929 1.00 84.88 418 GLY A O 1
ATOM 3242 N N . VAL A 1 419 ? 9.710 24.245 33.352 1.00 85.19 419 VAL A N 1
ATOM 3243 C CA . VAL A 1 419 ? 8.801 25.013 34.217 1.00 85.19 419 VAL A CA 1
ATOM 3244 C C . VAL A 1 419 ? 9.010 24.643 35.685 1.00 85.19 419 VAL A C 1
ATOM 3246 O O . VAL A 1 419 ? 9.183 25.531 36.520 1.00 85.19 419 VAL A O 1
ATOM 3249 N N . GLU A 1 420 ? 9.102 23.350 36.003 1.00 86.75 420 GLU A N 1
ATOM 3250 C CA . GLU A 1 420 ? 9.401 22.856 37.353 1.00 86.75 420 GLU A CA 1
ATOM 3251 C C . GLU A 1 420 ? 10.754 23.366 37.858 1.00 86.75 420 GLU A C 1
ATOM 3253 O O . GLU A 1 420 ? 10.879 23.828 38.993 1.00 86.75 420 GLU A O 1
ATOM 3258 N N . ALA A 1 421 ? 11.765 23.382 36.984 1.00 89.38 421 ALA A N 1
ATOM 3259 C CA . ALA A 1 421 ? 13.071 23.959 37.286 1.00 89.38 421 ALA A CA 1
ATOM 3260 C C . ALA A 1 421 ? 13.071 25.503 37.339 1.00 89.38 421 ALA A C 1
ATOM 3262 O O . ALA A 1 421 ? 14.130 26.095 37.562 1.00 89.38 421 ALA A O 1
ATOM 3263 N N . ARG A 1 422 ? 11.920 26.161 37.110 1.00 88.56 422 ARG A N 1
ATOM 3264 C CA . ARG A 1 422 ? 11.736 27.622 36.999 1.00 88.56 422 ARG A CA 1
ATOM 3265 C C . ARG A 1 422 ? 12.673 28.289 35.986 1.00 88.56 422 ARG A C 1
ATOM 3267 O O . ARG A 1 422 ? 13.037 29.454 36.142 1.00 88.56 422 ARG A O 1
ATOM 3274 N N . LYS A 1 423 ? 13.092 27.546 34.959 1.00 87.06 423 LYS A N 1
ATOM 3275 C CA . LYS A 1 423 ? 13.968 28.038 33.882 1.00 87.06 423 LYS A CA 1
ATOM 3276 C C . LYS A 1 423 ? 13.185 28.766 32.795 1.00 87.06 423 LYS A C 1
ATOM 3278 O O . LYS A 1 423 ? 13.747 29.627 32.127 1.00 87.06 423 LYS A O 1
ATOM 3283 N N . ILE A 1 424 ? 11.916 28.409 32.635 1.00 84.38 424 ILE A N 1
ATOM 3284 C CA . ILE A 1 424 ? 10.954 29.033 31.727 1.00 84.38 424 ILE A CA 1
ATOM 3285 C C . ILE A 1 424 ? 9.621 29.184 32.462 1.00 84.38 424 ILE A C 1
ATOM 3287 O O . ILE A 1 424 ? 9.326 28.411 33.376 1.00 84.38 424 ILE A O 1
ATOM 3291 N N . THR A 1 425 ? 8.829 30.189 32.102 1.00 88.56 425 THR A N 1
ATOM 3292 C CA . THR A 1 425 ? 7.451 30.309 32.597 1.00 88.56 425 THR A CA 1
ATOM 3293 C C . THR A 1 425 ? 6.523 29.353 31.850 1.00 88.56 425 THR A C 1
ATOM 3295 O O . THR A 1 425 ? 6.859 28.854 30.775 1.00 88.56 425 THR A O 1
ATOM 3298 N N . GLU A 1 426 ? 5.339 29.100 32.408 1.00 73.12 426 GLU A N 1
ATOM 3299 C CA . GLU A 1 426 ? 4.327 28.255 31.763 1.00 73.12 426 GLU A CA 1
ATOM 3300 C C . GLU A 1 426 ? 3.906 28.822 30.393 1.00 73.12 426 GLU A C 1
ATOM 3302 O O . GLU A 1 426 ? 3.820 28.081 29.416 1.00 73.12 426 GLU A O 1
ATOM 3307 N N . ASP A 1 427 ? 3.777 30.147 30.284 1.00 74.06 427 ASP A N 1
ATOM 3308 C CA . ASP A 1 427 ? 3.478 30.828 29.018 1.00 74.06 427 ASP A CA 1
ATOM 3309 C C . ASP A 1 427 ? 4.599 30.649 27.978 1.00 74.06 427 ASP A C 1
ATOM 3311 O O . ASP A 1 427 ? 4.331 30.371 26.810 1.00 74.06 427 ASP A O 1
ATOM 3315 N N . GLN A 1 428 ? 5.865 30.728 28.406 1.00 76.19 428 GLN A N 1
ATOM 3316 C CA . GLN A 1 428 ? 7.023 30.511 27.529 1.00 76.19 428 GLN A CA 1
ATOM 3317 C C . GLN A 1 428 ? 7.120 29.061 27.052 1.00 76.19 428 GLN A C 1
ATOM 3319 O O . GLN A 1 428 ? 7.474 28.808 25.904 1.00 76.19 428 GLN A O 1
ATOM 3324 N N . ALA A 1 429 ? 6.796 28.098 27.916 1.00 74.38 429 ALA A N 1
ATOM 3325 C CA . ALA A 1 429 ? 6.761 26.691 27.541 1.00 74.38 429 ALA A CA 1
ATOM 3326 C C . ALA A 1 429 ? 5.744 26.430 26.418 1.00 74.38 429 ALA A C 1
ATOM 3328 O O . ALA A 1 429 ? 6.034 25.689 25.480 1.00 74.38 429 ALA A O 1
ATOM 3329 N N . VAL A 1 430 ? 4.575 27.071 26.483 1.00 75.25 430 VAL A N 1
ATOM 3330 C CA . VAL A 1 430 ? 3.533 26.954 25.455 1.00 75.25 430 VAL A CA 1
ATOM 3331 C C . VAL A 1 430 ? 3.981 27.571 24.131 1.00 75.25 430 VAL A C 1
ATOM 3333 O O . VAL A 1 430 ? 3.797 26.950 23.085 1.00 75.25 430 VAL A O 1
ATOM 3336 N N . GLU A 1 431 ? 4.597 28.752 24.162 1.00 76.69 431 GLU A N 1
ATOM 3337 C CA . GLU A 1 431 ? 5.100 29.421 22.956 1.00 76.69 431 GLU A CA 1
ATOM 3338 C C . GLU A 1 431 ? 6.178 28.577 22.254 1.00 76.69 431 GLU A C 1
ATOM 3340 O O . GLU A 1 431 ? 6.069 28.305 21.058 1.00 76.69 431 GLU A O 1
ATOM 3345 N N . ILE A 1 432 ? 7.130 28.030 23.022 1.00 76.88 432 ILE A N 1
ATOM 3346 C CA . ILE A 1 432 ? 8.176 27.130 22.510 1.00 76.88 432 ILE A CA 1
ATOM 3347 C C . ILE A 1 432 ? 7.572 25.842 21.927 1.00 76.88 432 ILE A C 1
ATOM 3349 O O . ILE A 1 432 ? 8.024 25.356 20.890 1.00 76.88 432 ILE A O 1
ATOM 3353 N N . TYR A 1 433 ? 6.541 25.274 22.564 1.00 79.75 433 TYR A N 1
ATOM 3354 C CA . TYR A 1 433 ? 5.863 24.078 22.053 1.00 79.75 433 TYR A CA 1
ATOM 3355 C C . TYR A 1 433 ? 5.204 24.331 20.693 1.00 79.75 433 TYR A C 1
ATOM 3357 O O . TYR A 1 433 ? 5.302 23.502 19.787 1.00 79.75 433 TYR A O 1
ATOM 3365 N N . ILE A 1 434 ? 4.531 25.475 20.548 1.00 78.19 434 ILE A N 1
ATOM 3366 C CA . ILE A 1 434 ? 3.857 25.860 19.306 1.00 78.19 434 ILE A CA 1
ATOM 3367 C C . ILE A 1 434 ? 4.883 26.063 18.189 1.00 78.19 434 ILE A C 1
ATOM 3369 O O . ILE A 1 434 ? 4.716 25.482 17.115 1.00 78.19 434 ILE A O 1
ATOM 3373 N N . GLU A 1 435 ? 5.955 26.811 18.455 1.00 79.12 435 GLU A N 1
ATOM 3374 C CA . GLU A 1 435 ? 7.023 27.078 17.486 1.00 79.12 435 GLU A CA 1
ATOM 3375 C C . GLU A 1 435 ? 7.686 25.775 17.009 1.00 79.12 435 GLU A C 1
ATOM 3377 O O . GLU A 1 435 ? 7.778 25.523 15.807 1.00 79.12 435 GLU A O 1
ATOM 3382 N N . MET A 1 436 ? 8.024 24.864 17.931 1.00 75.50 436 MET A N 1
ATOM 3383 C CA . MET A 1 436 ? 8.611 23.562 17.587 1.00 75.50 436 MET A CA 1
ATOM 3384 C C . MET A 1 436 ? 7.697 22.686 16.714 1.00 75.50 436 MET A C 1
ATOM 3386 O O . MET A 1 436 ? 8.176 21.955 15.837 1.00 75.50 436 MET A O 1
ATOM 3390 N N . MET A 1 437 ? 6.383 22.717 16.954 1.00 75.31 437 MET A N 1
ATOM 3391 C CA . MET A 1 437 ? 5.422 21.941 16.164 1.00 75.31 437 MET A CA 1
ATOM 3392 C C . MET A 1 437 ? 5.232 22.531 14.762 1.00 75.31 437 MET A C 1
ATOM 3394 O O . MET A 1 437 ? 5.112 21.777 13.795 1.00 75.31 437 MET A O 1
ATOM 3398 N N . GLU A 1 438 ? 5.253 23.857 14.629 1.00 73.56 438 GLU A N 1
ATOM 3399 C CA . GLU A 1 438 ? 5.185 24.539 13.333 1.00 73.56 438 GLU A CA 1
ATOM 3400 C C . GLU A 1 438 ? 6.445 24.330 12.497 1.00 73.56 438 GLU A C 1
ATOM 3402 O O . GLU A 1 438 ? 6.340 24.017 11.311 1.00 73.56 438 GLU A O 1
ATOM 3407 N N . GLU A 1 439 ? 7.627 24.417 13.108 1.00 75.88 439 GLU A N 1
ATOM 3408 C CA . GLU A 1 439 ? 8.888 24.100 12.435 1.00 75.88 439 GLU A CA 1
ATOM 3409 C C . GLU A 1 439 ? 8.926 22.644 11.976 1.00 75.88 439 GLU A C 1
ATOM 3411 O O . GLU A 1 439 ? 9.356 22.357 10.862 1.00 75.88 439 GLU A O 1
ATOM 3416 N N . SER A 1 440 ? 8.419 21.714 12.789 1.00 71.50 440 SER A N 1
ATOM 3417 C CA . SER A 1 440 ? 8.348 20.299 12.411 1.00 71.50 440 SER A CA 1
ATOM 3418 C C . SER A 1 440 ? 7.423 20.070 11.213 1.00 71.50 440 SER A C 1
ATOM 3420 O O . SER A 1 440 ? 7.766 19.300 10.314 1.00 71.50 440 SER A O 1
ATOM 3422 N N . GLN A 1 441 ? 6.273 20.751 11.162 1.00 68.69 441 GLN A N 1
ATOM 3423 C CA . GLN A 1 441 ? 5.373 20.687 10.008 1.00 68.69 441 GLN A CA 1
ATOM 3424 C C . GLN A 1 441 ? 6.016 21.307 8.772 1.00 68.69 441 GLN A C 1
ATOM 3426 O O . GLN A 1 441 ? 6.043 20.665 7.724 1.00 68.69 441 GLN A O 1
ATOM 3431 N N . LYS A 1 442 ? 6.608 22.495 8.905 1.00 73.62 442 LYS A N 1
ATOM 3432 C CA . LYS A 1 442 ? 7.283 23.188 7.809 1.00 73.62 442 LYS A CA 1
ATOM 3433 C C . LYS A 1 442 ? 8.453 22.377 7.253 1.00 73.62 442 LYS A C 1
ATOM 3435 O O . LYS A 1 442 ? 8.540 22.215 6.043 1.00 73.62 442 LYS A O 1
ATOM 3440 N N . ASN A 1 443 ? 9.278 21.787 8.116 1.00 72.31 443 ASN A N 1
ATOM 3441 C CA . ASN A 1 443 ? 10.362 20.897 7.707 1.00 72.31 443 ASN A CA 1
ATOM 3442 C C . ASN A 1 443 ? 9.816 19.644 7.023 1.00 72.31 443 ASN A C 1
ATOM 3444 O O . ASN A 1 443 ? 10.352 19.236 6.005 1.00 72.31 443 ASN A O 1
ATOM 3448 N N . SER A 1 444 ? 8.714 19.064 7.512 1.00 68.50 444 SER A N 1
ATOM 3449 C CA . SER A 1 444 ? 8.092 17.914 6.846 1.00 68.50 444 SER A CA 1
ATOM 3450 C C . SER A 1 444 ? 7.487 18.271 5.483 1.00 68.50 444 SER A C 1
ATOM 3452 O O . SER A 1 444 ? 7.485 17.445 4.573 1.00 68.50 444 SER A O 1
ATOM 3454 N N . GLU A 1 445 ? 6.968 19.487 5.309 1.00 67.81 445 GLU A N 1
ATOM 3455 C CA . GLU A 1 445 ? 6.450 19.983 4.033 1.00 67.81 445 GLU A CA 1
ATOM 3456 C C . GLU A 1 445 ? 7.581 20.321 3.062 1.00 67.81 445 GLU A C 1
ATOM 3458 O O . GLU A 1 445 ? 7.483 19.977 1.885 1.00 67.81 445 GLU A O 1
ATOM 3463 N N . GLU A 1 446 ? 8.663 20.933 3.548 1.00 70.44 446 GLU A N 1
ATOM 3464 C CA . GLU A 1 446 ? 9.880 21.201 2.785 1.00 70.44 446 GLU A CA 1
ATOM 3465 C C . GLU A 1 446 ? 10.553 19.891 2.364 1.00 70.44 446 GLU A C 1
ATOM 3467 O O . GLU A 1 446 ? 10.765 19.707 1.167 1.00 70.44 446 GLU A O 1
ATOM 3472 N N . GLU A 1 447 ? 10.747 18.932 3.275 1.00 64.94 447 GLU A N 1
ATOM 3473 C CA . GLU A 1 447 ? 11.244 17.582 2.975 1.00 64.94 447 GLU A CA 1
ATOM 3474 C C . GLU A 1 447 ? 10.335 16.862 1.981 1.00 64.94 447 GLU A C 1
ATOM 3476 O O . GLU A 1 447 ? 10.830 16.330 0.998 1.00 64.94 447 GLU A O 1
ATOM 3481 N N . ASN A 1 448 ? 9.008 16.905 2.142 1.00 61.19 448 ASN A N 1
ATOM 3482 C CA . ASN A 1 448 ? 8.093 16.314 1.160 1.00 61.19 448 ASN A CA 1
ATOM 3483 C C . ASN A 1 448 ? 8.122 17.053 -0.189 1.00 61.19 448 ASN A C 1
ATOM 3485 O O . ASN A 1 448 ? 7.864 16.444 -1.228 1.00 61.19 448 ASN A O 1
ATOM 3489 N N . SER A 1 449 ? 8.387 18.361 -0.207 1.00 63.34 449 SER A N 1
ATOM 3490 C CA . SER A 1 449 ? 8.491 19.152 -1.436 1.00 63.34 449 SER A CA 1
ATOM 3491 C C . SER A 1 449 ? 9.809 18.892 -2.165 1.00 63.34 449 SER A C 1
ATOM 3493 O O . SER A 1 449 ? 9.814 18.775 -3.390 1.00 63.34 449 SER A O 1
ATOM 3495 N N . GLU A 1 450 ? 10.909 18.733 -1.429 1.00 62.03 450 GLU A N 1
ATOM 3496 C CA . GLU A 1 450 ? 12.217 18.363 -1.953 1.00 62.03 450 GLU A CA 1
ATOM 3497 C C . GLU A 1 450 ? 12.243 16.899 -2.362 1.00 62.03 450 GLU A C 1
ATOM 3499 O O . GLU A 1 450 ? 12.768 16.584 -3.427 1.00 62.03 450 GLU A O 1
ATOM 3504 N N . GLU A 1 451 ? 11.602 16.020 -1.596 1.00 53.72 451 GLU A N 1
ATOM 3505 C CA . GLU A 1 451 ? 11.425 14.616 -1.930 1.00 53.72 451 GLU A CA 1
ATOM 3506 C C . GLU A 1 451 ? 10.573 14.497 -3.190 1.00 53.72 451 GLU A C 1
ATOM 3508 O O . GLU A 1 451 ? 11.053 13.895 -4.142 1.00 53.72 451 GLU A O 1
ATOM 3513 N N . LYS A 1 452 ? 9.434 15.198 -3.306 1.00 56.34 452 LYS A N 1
ATOM 3514 C CA . LYS A 1 452 ? 8.653 15.273 -4.558 1.00 56.34 452 LYS A CA 1
ATOM 3515 C C . LYS A 1 452 ? 9.427 15.867 -5.723 1.00 56.34 452 LYS A C 1
ATOM 3517 O O . LYS A 1 452 ? 9.315 15.357 -6.828 1.00 56.34 452 LYS A O 1
ATOM 3522 N N . LYS A 1 453 ? 10.233 16.909 -5.516 1.00 56.09 453 LYS A N 1
ATOM 3523 C CA . LYS A 1 453 ? 11.064 17.508 -6.575 1.00 56.09 453 LYS A CA 1
ATOM 3524 C C . LYS A 1 453 ? 12.219 16.584 -6.967 1.00 56.09 453 LYS A C 1
ATOM 3526 O O . LYS A 1 453 ? 12.620 16.546 -8.128 1.00 56.09 453 LYS A O 1
ATOM 3531 N N . SER A 1 454 ? 12.737 15.802 -6.022 1.00 50.16 454 SER A N 1
ATOM 3532 C CA . SER A 1 454 ? 13.736 14.760 -6.249 1.00 50.16 454 SER A CA 1
ATOM 3533 C C . SER A 1 454 ? 13.122 13.512 -6.881 1.00 50.16 454 SER A C 1
ATOM 3535 O O . SER A 1 454 ? 13.801 12.839 -7.645 1.00 50.16 454 SER A O 1
ATOM 3537 N N . GLU A 1 455 ? 11.847 13.225 -6.625 1.00 44.56 455 GLU A N 1
ATOM 3538 C CA . GLU A 1 455 ? 11.073 12.112 -7.166 1.00 44.56 455 GLU A CA 1
ATOM 3539 C C . GLU A 1 455 ? 10.573 12.445 -8.578 1.00 44.56 455 GLU A C 1
ATOM 3541 O O . GLU A 1 455 ? 10.699 11.630 -9.480 1.00 44.56 455 GLU A O 1
ATOM 3546 N N . GLU A 1 456 ? 10.169 13.686 -8.844 1.00 44.41 456 GLU A N 1
ATOM 3547 C CA . GLU A 1 456 ? 9.899 14.224 -10.182 1.00 44.41 456 GLU A CA 1
ATOM 3548 C C . GLU A 1 456 ? 11.183 14.257 -11.034 1.00 44.41 456 GLU A C 1
ATOM 3550 O O . GLU A 1 456 ? 11.182 13.845 -12.191 1.00 44.41 456 GLU A O 1
ATOM 3555 N N . LYS A 1 457 ? 12.332 14.603 -10.436 1.00 46.38 457 LYS A N 1
ATOM 3556 C CA . LYS A 1 457 ? 13.646 14.509 -11.099 1.00 46.38 457 LYS A CA 1
ATOM 3557 C C . LYS A 1 457 ? 14.153 13.062 -11.233 1.00 46.38 457 LYS A C 1
ATOM 3559 O O . LYS A 1 457 ? 14.845 12.737 -12.194 1.00 46.38 457 LYS A O 1
ATOM 3564 N N . ARG A 1 458 ? 13.790 12.160 -10.310 1.00 40.69 458 ARG A N 1
ATOM 3565 C CA . ARG A 1 458 ? 14.087 10.716 -10.388 1.00 40.69 458 ARG A CA 1
ATOM 3566 C C . ARG A 1 458 ? 13.157 9.989 -11.352 1.00 40.69 458 ARG A C 1
ATOM 3568 O O . ARG A 1 458 ? 13.596 9.004 -11.919 1.00 40.69 458 ARG A O 1
ATOM 3575 N N . THR A 1 459 ? 11.928 10.431 -11.587 1.00 37.47 459 THR A N 1
ATOM 3576 C CA . THR A 1 459 ? 10.995 9.793 -12.537 1.00 37.47 459 THR A CA 1
ATOM 3577 C C . THR A 1 459 ? 11.305 10.157 -13.988 1.00 37.47 459 THR A C 1
ATOM 3579 O O . THR A 1 459 ? 10.960 9.392 -14.887 1.00 37.47 459 THR A O 1
ATOM 3582 N N . THR A 1 460 ? 12.057 11.236 -14.235 1.00 38.94 460 THR A N 1
ATOM 3583 C CA . THR A 1 460 ? 12.655 11.506 -15.553 1.00 38.94 460 THR A CA 1
ATOM 3584 C C . THR A 1 460 ? 13.956 10.736 -15.818 1.00 38.94 460 THR A C 1
ATOM 3586 O O . THR A 1 460 ? 14.301 10.563 -16.984 1.00 38.94 460 THR A O 1
ATOM 3589 N N . ASP A 1 461 ? 14.631 10.204 -14.785 1.00 40.62 461 ASP A N 1
ATOM 3590 C CA . ASP A 1 461 ? 15.920 9.488 -14.919 1.00 40.62 461 ASP A CA 1
ATOM 3591 C C . ASP A 1 461 ? 15.919 8.011 -14.459 1.00 40.62 461 ASP A C 1
ATOM 3593 O O . ASP A 1 461 ? 16.835 7.259 -14.792 1.00 40.62 461 ASP A O 1
ATOM 3597 N N . LYS A 1 462 ? 14.882 7.520 -13.771 1.00 37.81 462 LYS A N 1
ATOM 3598 C CA . LYS A 1 462 ? 14.683 6.094 -13.458 1.00 37.81 462 LYS A CA 1
ATOM 3599 C C . LYS A 1 462 ? 13.742 5.459 -14.476 1.00 37.81 462 LYS A C 1
ATOM 3601 O O . LYS A 1 462 ? 12.635 5.030 -14.166 1.00 37.81 462 LYS A O 1
ATOM 3606 N N . LYS A 1 463 ? 14.257 5.264 -15.690 1.00 38.22 463 LYS A N 1
ATOM 3607 C CA . LYS A 1 463 ? 14.111 3.922 -16.257 1.00 38.22 463 LYS A CA 1
ATOM 3608 C C . LYS A 1 463 ? 14.914 3.018 -15.339 1.00 38.22 463 LYS A C 1
ATOM 3610 O O . LYS A 1 463 ? 16.116 3.223 -15.197 1.00 38.22 463 LYS A O 1
ATOM 3615 N N . GLU A 1 464 ? 14.263 2.040 -14.726 1.00 37.78 464 GLU A N 1
ATOM 3616 C CA . GLU A 1 464 ? 14.949 0.833 -14.291 1.00 37.78 464 GLU A CA 1
ATOM 3617 C C . GLU A 1 464 ? 15.799 0.358 -15.472 1.00 37.78 464 GLU A C 1
ATOM 3619 O O . GLU A 1 464 ? 15.303 -0.193 -16.454 1.00 37.78 464 GLU A O 1
ATOM 3624 N N . THR A 1 465 ? 17.097 0.645 -15.443 1.00 36.53 465 THR A N 1
ATOM 3625 C CA . THR A 1 465 ? 18.018 -0.220 -16.147 1.00 36.53 465 THR A CA 1
ATOM 3626 C C . THR A 1 465 ? 17.991 -1.498 -15.325 1.00 36.53 465 THR A C 1
ATOM 3628 O O . THR A 1 465 ? 18.483 -1.456 -14.191 1.00 36.53 465 THR A O 1
ATOM 3631 N N . PRO A 1 466 ? 17.447 -2.622 -15.836 1.00 39.22 466 PRO A N 1
ATOM 3632 C CA . PRO A 1 466 ? 17.839 -3.910 -15.280 1.00 39.22 466 PRO A CA 1
ATOM 3633 C C . PRO A 1 466 ? 19.363 -3.882 -15.182 1.00 39.22 466 PRO A C 1
ATOM 3635 O O . PRO A 1 466 ? 19.996 -3.280 -16.061 1.00 39.22 466 PRO A O 1
ATOM 3638 N N . ARG A 1 467 ? 19.959 -4.450 -14.124 1.00 46.75 467 ARG A N 1
ATOM 3639 C CA . ARG A 1 467 ? 21.408 -4.697 -14.099 1.00 46.75 467 ARG A CA 1
ATOM 3640 C C . ARG A 1 467 ? 21.736 -5.391 -15.419 1.00 46.75 467 ARG A C 1
ATOM 3642 O O . ARG A 1 467 ? 21.438 -6.567 -15.594 1.00 46.75 467 ARG A O 1
ATOM 3649 N N . ARG A 1 468 ? 22.217 -4.623 -16.399 1.00 53.81 468 ARG A N 1
ATOM 3650 C CA . ARG A 1 468 ? 22.484 -5.113 -17.743 1.00 53.81 468 ARG A CA 1
ATOM 3651 C C . ARG A 1 468 ? 23.756 -5.906 -17.577 1.00 53.81 468 ARG A C 1
ATOM 3653 O O . ARG A 1 468 ? 24.839 -5.336 -17.573 1.00 53.81 468 ARG A O 1
ATOM 3660 N N . THR A 1 469 ? 23.605 -7.204 -17.362 1.00 60.03 469 THR A N 1
ATOM 3661 C CA . THR A 1 469 ? 24.696 -8.152 -17.513 1.00 60.03 469 THR A CA 1
ATOM 3662 C C . THR A 1 469 ? 25.186 -7.993 -18.945 1.00 60.03 469 THR A C 1
ATOM 3664 O O . THR A 1 469 ? 24.467 -8.326 -19.892 1.00 60.03 469 THR A O 1
ATOM 3667 N N . PHE A 1 470 ? 26.350 -7.367 -19.111 1.00 75.38 470 PHE A N 1
ATOM 3668 C CA . PHE A 1 470 ? 26.950 -7.201 -20.424 1.00 75.38 470 PHE A CA 1
ATOM 3669 C C . PHE A 1 470 ? 27.202 -8.591 -21.002 1.00 75.38 470 PHE A C 1
ATOM 3671 O O . PHE A 1 470 ? 27.849 -9.430 -20.380 1.00 75.38 470 PHE A O 1
ATOM 3678 N N . THR A 1 471 ? 26.647 -8.858 -22.177 1.00 84.12 471 THR A N 1
ATOM 3679 C CA . THR A 1 471 ? 26.916 -10.111 -22.886 1.00 84.12 471 THR A CA 1
ATOM 3680 C C . THR A 1 471 ? 28.309 -10.056 -23.527 1.00 84.12 471 THR A C 1
ATOM 3682 O O . THR A 1 471 ? 28.781 -8.967 -23.872 1.00 84.12 471 THR A O 1
ATOM 3685 N N . PRO A 1 472 ? 28.970 -11.202 -23.773 1.00 85.25 472 PRO A N 1
ATOM 3686 C CA . PRO A 1 472 ? 30.243 -11.235 -24.499 1.00 85.25 472 PRO A CA 1
ATOM 3687 C C . PRO A 1 472 ? 30.190 -10.539 -25.870 1.00 85.25 472 PRO A C 1
ATOM 3689 O O . PRO A 1 472 ? 31.155 -9.900 -26.281 1.00 85.25 472 PRO A O 1
ATOM 3692 N N . GLN A 1 473 ? 29.042 -10.593 -26.556 1.00 82.44 473 GLN A N 1
ATOM 3693 C CA . GLN A 1 473 ? 28.825 -9.880 -27.821 1.00 82.44 473 GLN A CA 1
ATOM 3694 C C . GLN A 1 473 ? 28.834 -8.357 -27.635 1.00 82.44 473 GLN A C 1
ATOM 3696 O O . GLN A 1 473 ? 29.482 -7.645 -28.397 1.00 82.44 473 GLN A O 1
ATOM 3701 N N . GLN A 1 474 ? 28.193 -7.851 -26.579 1.00 88.31 474 GLN A N 1
ATOM 3702 C CA . GLN A 1 474 ? 28.200 -6.421 -26.258 1.00 88.31 474 GLN A CA 1
ATOM 3703 C C . GLN A 1 474 ? 29.594 -5.912 -25.880 1.00 88.31 474 GLN A C 1
ATOM 3705 O O . GLN A 1 474 ? 29.910 -4.757 -26.156 1.00 88.31 474 GLN A O 1
ATOM 3710 N N . TYR A 1 475 ? 30.436 -6.761 -25.286 1.00 92.62 475 TYR A N 1
ATOM 3711 C CA . TYR A 1 475 ? 31.836 -6.434 -25.017 1.00 92.62 475 TYR A CA 1
ATOM 3712 C C . TYR A 1 475 ? 32.642 -6.285 -26.316 1.00 92.62 475 TYR A C 1
ATOM 3714 O O . TYR A 1 475 ? 33.334 -5.284 -26.496 1.00 92.62 475 TYR A O 1
ATOM 3722 N N . ALA A 1 476 ? 32.496 -7.229 -27.253 1.00 91.69 476 ALA A N 1
ATOM 3723 C CA . ALA A 1 476 ? 33.165 -7.170 -28.554 1.00 91.69 476 ALA A CA 1
ATOM 3724 C C . ALA A 1 476 ? 32.734 -5.938 -29.374 1.00 91.69 476 ALA A C 1
ATOM 3726 O O . ALA A 1 476 ? 33.569 -5.240 -29.949 1.00 91.69 476 ALA A O 1
ATOM 3727 N N . GLU A 1 477 ? 31.437 -5.615 -29.377 1.00 92.44 477 GLU A N 1
ATOM 3728 C CA . GLU A 1 477 ? 30.924 -4.406 -30.033 1.00 92.44 477 GLU A CA 1
ATOM 3729 C C . GLU A 1 477 ? 31.430 -3.116 -29.372 1.00 92.44 477 GLU A C 1
ATOM 3731 O O . GLU A 1 477 ? 31.748 -2.140 -30.060 1.00 92.44 477 GLU A O 1
ATOM 3736 N N . ALA A 1 478 ? 31.515 -3.091 -28.039 1.00 94.25 478 ALA A N 1
ATOM 3737 C CA . ALA A 1 478 ? 32.039 -1.949 -27.302 1.00 94.25 478 ALA A CA 1
ATOM 3738 C C . ALA A 1 478 ? 33.532 -1.730 -27.582 1.00 94.25 478 ALA A C 1
ATOM 3740 O O . ALA A 1 478 ? 33.943 -0.585 -27.772 1.00 94.25 478 ALA A O 1
ATOM 3741 N N . GLN A 1 479 ? 34.318 -2.806 -27.678 1.00 95.81 479 GLN A N 1
ATOM 3742 C CA . GLN A 1 479 ? 35.729 -2.743 -28.054 1.00 95.81 479 GLN A CA 1
ATOM 3743 C C . GLN A 1 479 ? 35.907 -2.141 -29.452 1.00 95.81 479 GLN A C 1
ATOM 3745 O O . GLN A 1 479 ? 36.612 -1.144 -29.592 1.00 95.81 479 GLN A O 1
ATOM 3750 N N . ALA A 1 480 ? 35.194 -2.655 -30.459 1.00 96.00 480 ALA A N 1
ATOM 3751 C CA . ALA A 1 480 ? 35.284 -2.141 -31.829 1.00 96.00 480 ALA A CA 1
ATOM 3752 C C . ALA A 1 480 ? 34.906 -0.649 -31.925 1.00 96.00 480 ALA A C 1
ATOM 3754 O O . ALA A 1 480 ? 35.550 0.131 -32.628 1.00 96.00 480 ALA A O 1
ATOM 3755 N N . ARG A 1 481 ? 33.880 -0.213 -31.179 1.00 95.06 481 ARG A N 1
ATOM 3756 C CA . ARG A 1 481 ? 33.497 1.209 -31.117 1.00 95.06 481 ARG A CA 1
ATOM 3757 C C . ARG A 1 481 ? 34.550 2.073 -30.434 1.00 95.06 481 ARG A C 1
ATOM 3759 O O . ARG A 1 481 ? 34.749 3.216 -30.841 1.00 95.06 481 ARG A O 1
ATOM 3766 N N . MET A 1 482 ? 35.194 1.573 -29.384 1.00 96.12 482 MET A N 1
ATOM 3767 C CA . MET A 1 482 ? 36.237 2.325 -28.691 1.00 96.12 482 MET A CA 1
ATOM 3768 C C . MET A 1 482 ? 37.522 2.414 -29.514 1.00 96.12 482 MET A C 1
ATOM 3770 O O . MET A 1 482 ? 38.109 3.491 -29.559 1.00 96.12 482 MET A O 1
ATOM 3774 N N . GLU A 1 483 ? 37.884 1.370 -30.259 1.00 96.25 483 GLU A N 1
ATOM 3775 C CA . GLU A 1 483 ? 38.995 1.409 -31.219 1.00 96.25 483 GLU A CA 1
ATOM 3776 C C . GLU A 1 483 ? 38.783 2.496 -32.285 1.00 96.25 483 GLU A C 1
ATOM 3778 O O . GLU A 1 483 ? 39.678 3.309 -32.515 1.00 96.25 483 GLU A O 1
ATOM 3783 N N . GLN A 1 484 ? 37.570 2.616 -32.840 1.00 95.00 484 GLN A N 1
ATOM 3784 C CA . GLN A 1 484 ? 37.232 3.706 -33.769 1.00 95.00 484 GLN A CA 1
ATOM 3785 C C . GLN A 1 484 ? 37.356 5.096 -33.127 1.00 95.00 484 GLN A C 1
ATOM 3787 O O . GLN A 1 484 ? 37.740 6.063 -33.784 1.00 95.00 484 GLN A O 1
ATOM 3792 N N . MET A 1 485 ? 37.034 5.230 -31.836 1.00 96.25 485 MET A N 1
ATOM 3793 C CA . MET A 1 485 ? 37.189 6.499 -31.118 1.00 96.25 485 MET A CA 1
ATOM 3794 C C . MET A 1 485 ? 38.655 6.833 -30.822 1.00 96.25 485 MET A C 1
ATOM 3796 O O . MET A 1 485 ? 38.998 8.016 -30.816 1.00 96.25 485 MET A O 1
ATOM 3800 N N . VAL A 1 486 ? 39.507 5.827 -30.610 1.00 97.19 486 VAL A N 1
ATOM 3801 C CA . VAL A 1 486 ? 40.963 5.998 -30.490 1.00 97.19 486 VAL A CA 1
ATOM 3802 C C . VAL A 1 486 ? 41.555 6.441 -31.825 1.00 97.19 486 VAL A C 1
ATOM 3804 O O . VAL A 1 486 ? 42.321 7.399 -31.867 1.00 97.19 486 VAL A O 1
ATOM 3807 N N . GLU A 1 487 ? 41.168 5.790 -32.923 1.00 93.88 487 GLU A N 1
ATOM 3808 C CA . GLU A 1 487 ? 41.625 6.140 -34.273 1.00 93.88 487 GLU A CA 1
ATOM 3809 C C . GLU A 1 487 ? 41.186 7.556 -34.675 1.00 93.88 487 GLU A C 1
ATOM 3811 O O . GLU A 1 487 ? 41.967 8.325 -35.232 1.00 93.88 487 GLU A O 1
ATOM 3816 N N . ALA A 1 488 ? 39.969 7.952 -34.293 1.00 95.44 488 ALA A N 1
ATOM 3817 C CA . ALA A 1 488 ? 39.465 9.310 -34.476 1.00 95.44 488 ALA A CA 1
ATOM 3818 C C . ALA A 1 488 ? 40.079 10.348 -33.510 1.00 95.44 488 ALA A C 1
ATOM 3820 O O . ALA A 1 488 ? 39.669 11.511 -33.538 1.00 95.44 488 ALA A O 1
ATOM 3821 N N . GLY A 1 489 ? 40.997 9.950 -32.620 1.00 94.62 489 GLY A N 1
ATOM 3822 C CA . GLY A 1 489 ? 41.640 10.828 -31.636 1.00 94.62 489 GLY A CA 1
ATOM 3823 C C . GLY A 1 489 ? 40.693 11.393 -30.571 1.00 94.62 489 GLY A C 1
ATOM 3824 O O . GLY A 1 489 ? 41.014 12.390 -29.929 1.00 94.62 489 GLY A O 1
ATOM 3825 N N . ARG A 1 490 ? 39.508 10.794 -30.391 1.00 94.12 490 ARG A N 1
ATOM 3826 C CA . ARG A 1 490 ? 38.497 11.243 -29.416 1.00 94.12 490 ARG A CA 1
ATOM 3827 C C . ARG A 1 490 ? 38.779 10.751 -28.002 1.00 94.12 490 ARG A C 1
ATOM 3829 O O . ARG A 1 490 ? 38.335 11.385 -27.050 1.00 94.12 490 ARG A O 1
ATOM 3836 N N . ILE A 1 491 ? 39.470 9.622 -27.878 1.00 95.06 491 ILE A N 1
ATOM 3837 C CA . ILE A 1 491 ? 39.940 9.056 -26.611 1.00 95.06 491 ILE A CA 1
ATOM 3838 C C . ILE A 1 491 ? 41.362 8.523 -26.789 1.00 95.06 491 ILE A C 1
ATOM 3840 O O . ILE A 1 491 ? 41.770 8.185 -27.901 1.00 95.06 491 ILE A O 1
ATOM 3844 N N . THR A 1 492 ? 42.121 8.429 -25.703 1.00 96.75 492 THR A N 1
ATOM 3845 C CA . THR A 1 492 ? 43.429 7.758 -25.717 1.00 96.75 492 THR A CA 1
ATOM 3846 C C . THR A 1 492 ? 43.260 6.238 -25.617 1.00 96.75 492 THR A C 1
ATOM 3848 O O . THR A 1 492 ? 42.212 5.742 -25.197 1.00 96.75 492 THR A O 1
ATOM 3851 N N . ARG A 1 493 ? 44.300 5.471 -25.980 1.00 95.06 493 ARG A N 1
ATOM 3852 C CA . ARG A 1 493 ? 44.303 4.005 -25.785 1.00 95.06 493 ARG A CA 1
ATOM 3853 C C . ARG A 1 493 ? 44.095 3.622 -24.318 1.00 95.06 493 ARG A C 1
ATOM 3855 O O . ARG A 1 493 ? 43.315 2.724 -24.037 1.00 95.06 493 ARG A O 1
ATOM 3862 N N . GLU A 1 494 ? 44.704 4.364 -23.399 1.00 93.62 494 GLU A N 1
ATOM 3863 C CA . GLU A 1 494 ? 44.558 4.151 -21.953 1.00 93.62 494 GLU A CA 1
ATOM 3864 C C . GLU A 1 494 ? 43.101 4.324 -21.491 1.00 93.62 494 GLU A C 1
ATOM 3866 O O . GLU A 1 494 ? 42.580 3.499 -20.746 1.00 93.62 494 GLU A O 1
ATOM 3871 N N . GLN A 1 495 ? 42.391 5.334 -22.008 1.00 91.25 495 GLN A N 1
ATOM 3872 C CA . GLN A 1 495 ? 40.972 5.550 -21.699 1.00 91.25 495 GLN A CA 1
ATOM 3873 C C . GLN A 1 495 ? 40.062 4.447 -22.255 1.00 91.25 495 GLN A C 1
ATOM 3875 O O . GLN A 1 495 ? 39.016 4.150 -21.674 1.00 91.25 495 GLN A O 1
ATOM 3880 N N . MET A 1 496 ? 40.426 3.849 -23.392 1.00 96.94 496 MET A N 1
ATOM 3881 C CA . MET A 1 496 ? 39.732 2.673 -23.920 1.00 96.94 496 MET A CA 1
ATOM 3882 C C . MET A 1 496 ? 39.942 1.462 -23.003 1.00 96.94 496 MET A C 1
ATOM 3884 O O . MET A 1 496 ? 38.971 0.792 -22.654 1.00 96.94 496 MET A O 1
ATOM 3888 N N . GLU A 1 497 ? 41.183 1.196 -22.595 1.00 93.38 497 GLU A N 1
ATOM 3889 C CA . GLU A 1 497 ? 41.524 0.069 -21.719 1.00 93.38 497 GLU A CA 1
ATOM 3890 C C . GLU A 1 497 ? 40.832 0.174 -20.355 1.00 93.38 497 GLU A C 1
ATOM 3892 O O . GLU A 1 497 ? 40.246 -0.803 -19.889 1.00 93.38 497 GLU A O 1
ATOM 3897 N N . GLU A 1 498 ? 40.796 1.366 -19.757 1.00 95.19 498 GLU A N 1
ATOM 3898 C CA . GLU A 1 498 ? 40.102 1.617 -18.489 1.00 95.19 498 GLU A CA 1
ATOM 3899 C C . GLU A 1 498 ? 38.595 1.317 -18.589 1.00 95.19 498 GLU A C 1
ATOM 3901 O O . GLU A 1 498 ? 38.012 0.647 -17.729 1.00 95.19 498 GLU A O 1
ATOM 3906 N N . ARG A 1 499 ? 37.954 1.744 -19.684 1.00 93.94 499 ARG A N 1
ATOM 3907 C CA . ARG A 1 499 ? 36.525 1.489 -19.929 1.00 93.94 499 ARG A CA 1
ATOM 3908 C C . ARG A 1 499 ? 36.234 0.012 -20.177 1.00 93.94 499 ARG A C 1
ATOM 3910 O O . ARG A 1 499 ? 35.244 -0.506 -19.660 1.00 93.94 499 ARG A O 1
ATOM 3917 N N . LEU A 1 500 ? 37.093 -0.678 -20.924 1.00 94.19 500 LEU A N 1
ATOM 3918 C CA . LEU A 1 500 ? 36.975 -2.119 -21.150 1.00 94.19 500 LEU A CA 1
ATOM 3919 C C . LEU A 1 500 ? 37.217 -2.922 -19.864 1.00 94.19 500 LEU A C 1
ATOM 3921 O O . LEU A 1 500 ? 36.532 -3.920 -19.635 1.00 94.19 500 LEU A O 1
ATOM 3925 N N . ALA A 1 501 ? 38.125 -2.483 -18.990 1.00 91.25 501 ALA A N 1
ATOM 3926 C CA . ALA A 1 501 ? 38.352 -3.098 -17.683 1.00 91.25 501 ALA A CA 1
ATOM 3927 C C . ALA A 1 501 ? 37.139 -2.932 -16.753 1.00 91.25 501 ALA A C 1
ATOM 3929 O O . ALA A 1 501 ? 36.729 -3.889 -16.093 1.00 91.25 501 ALA A O 1
ATOM 3930 N N . ALA A 1 502 ? 36.507 -1.754 -16.748 1.00 88.44 502 ALA A N 1
ATOM 3931 C CA . ALA A 1 502 ? 35.267 -1.524 -16.008 1.00 88.44 502 ALA A CA 1
ATOM 3932 C C . ALA A 1 502 ? 34.109 -2.397 -16.533 1.00 88.44 502 ALA A C 1
ATOM 3934 O O . ALA A 1 502 ? 33.369 -2.993 -15.744 1.00 88.44 502 ALA A O 1
ATOM 3935 N N . MET A 1 503 ? 33.981 -2.541 -17.860 1.00 89.94 503 MET A N 1
ATOM 3936 C CA . MET A 1 503 ? 33.006 -3.463 -18.458 1.00 89.94 503 MET A CA 1
ATOM 3937 C C . MET A 1 503 ? 33.287 -4.917 -18.060 1.00 89.94 503 MET A C 1
ATOM 3939 O O . MET A 1 503 ? 32.364 -5.602 -17.634 1.00 89.94 503 MET A O 1
ATOM 3943 N N . ARG A 1 504 ? 34.546 -5.374 -18.077 1.00 87.69 504 ARG A N 1
ATOM 3944 C CA . ARG A 1 504 ? 34.904 -6.722 -17.599 1.00 87.69 504 ARG A CA 1
ATOM 3945 C C . ARG A 1 504 ? 34.539 -6.926 -16.121 1.00 87.69 504 ARG A C 1
ATOM 3947 O O . ARG A 1 504 ? 33.887 -7.905 -15.791 1.00 87.69 504 ARG A O 1
ATOM 3954 N N . LYS A 1 505 ? 34.837 -5.961 -15.246 1.00 84.38 505 LYS A N 1
ATOM 3955 C CA . LYS A 1 505 ? 34.515 -6.034 -13.807 1.00 84.38 505 LYS A CA 1
ATOM 3956 C C . LYS A 1 505 ? 33.009 -6.113 -13.512 1.00 84.38 505 LYS A C 1
ATOM 3958 O O . LYS A 1 505 ? 32.608 -6.646 -12.486 1.00 84.38 505 LYS A O 1
ATOM 3963 N N . SER A 1 506 ? 32.177 -5.565 -14.397 1.00 80.75 506 SER A N 1
ATOM 3964 C CA . SER A 1 506 ? 30.711 -5.666 -14.300 1.00 80.75 506 SER A CA 1
ATOM 3965 C C . SER A 1 506 ? 30.141 -6.944 -14.920 1.00 80.75 506 SER A C 1
ATOM 3967 O O . SER A 1 506 ? 29.020 -7.318 -14.581 1.00 80.75 506 SER A O 1
ATOM 3969 N N . MET A 1 507 ? 30.901 -7.623 -15.786 1.00 80.50 507 MET A N 1
ATOM 3970 C CA . MET A 1 507 ? 30.611 -9.001 -16.199 1.00 80.50 507 MET A CA 1
ATOM 3971 C C . MET A 1 507 ? 30.975 -9.989 -15.085 1.00 80.50 507 MET A C 1
ATOM 3973 O O . MET A 1 507 ? 30.208 -10.907 -14.819 1.00 80.50 507 MET A O 1
ATOM 3977 N N . ASP A 1 508 ? 32.080 -9.736 -14.382 1.00 74.38 508 ASP A N 1
ATOM 3978 C CA . ASP A 1 508 ? 32.573 -10.527 -13.247 1.00 74.38 508 ASP A CA 1
ATOM 3979 C C . ASP A 1 508 ? 31.962 -10.067 -11.907 1.00 74.38 508 ASP A C 1
ATOM 3981 O O . ASP A 1 508 ? 32.673 -9.940 -10.910 1.00 74.38 508 ASP A O 1
ATOM 3985 N N . GLY A 1 509 ? 30.660 -9.742 -11.880 1.00 59.16 509 GLY A N 1
ATOM 3986 C CA . GLY A 1 509 ? 29.962 -9.270 -10.672 1.00 59.16 509 GLY A CA 1
ATOM 3987 C C . GLY A 1 509 ? 30.233 -10.156 -9.441 1.00 59.16 509 GLY A C 1
ATOM 3988 O O . GLY A 1 509 ? 30.637 -11.305 -9.615 1.00 59.16 509 GLY A O 1
ATOM 3989 N N . PRO A 1 510 ? 30.038 -9.646 -8.203 1.00 44.88 510 PRO A N 1
ATOM 3990 C CA . PRO A 1 510 ? 30.388 -10.377 -6.989 1.00 44.88 510 PRO A CA 1
ATOM 3991 C C . PRO A 1 510 ? 29.722 -11.745 -7.047 1.00 44.88 510 PRO A C 1
ATOM 3993 O O . PRO A 1 510 ? 28.498 -11.833 -6.989 1.00 44.88 510 PRO A O 1
ATOM 3996 N N . SER A 1 511 ? 30.528 -12.791 -7.235 1.00 50.06 511 SER A N 1
ATOM 3997 C CA . SER A 1 511 ? 30.048 -14.152 -7.109 1.00 50.06 511 SER A CA 1
ATOM 3998 C C . SER A 1 511 ? 29.495 -14.240 -5.697 1.00 50.06 511 SER A C 1
ATOM 4000 O O . SER A 1 511 ? 30.260 -14.096 -4.735 1.00 50.06 511 SER A O 1
ATOM 4002 N N . GLU A 1 512 ? 28.180 -14.413 -5.568 1.00 42.84 512 GLU A N 1
ATOM 4003 C CA . GLU A 1 512 ? 27.610 -15.001 -4.364 1.00 42.84 512 GLU A CA 1
ATOM 4004 C C . GLU A 1 512 ? 28.532 -16.151 -3.976 1.00 42.84 512 GLU A C 1
ATOM 4006 O O . GLU A 1 512 ? 28.940 -16.942 -4.834 1.00 42.84 512 GLU A O 1
ATOM 4011 N N . LYS A 1 513 ? 28.966 -16.167 -2.714 1.00 47.00 513 LYS A N 1
ATOM 4012 C CA . LYS A 1 513 ? 29.649 -17.330 -2.169 1.00 47.00 513 LYS A CA 1
ATOM 4013 C C . LYS A 1 513 ? 28.703 -18.493 -2.441 1.00 47.00 513 LYS A C 1
ATOM 4015 O O . LYS A 1 513 ? 27.615 -18.534 -1.882 1.00 47.00 513 LYS A O 1
ATOM 4020 N N . ILE A 1 514 ? 29.063 -19.341 -3.400 1.00 47.12 514 ILE A N 1
ATOM 4021 C CA . ILE A 1 514 ? 28.340 -20.576 -3.650 1.00 47.12 514 ILE A CA 1
ATOM 4022 C C . ILE A 1 514 ? 28.664 -21.415 -2.427 1.00 47.12 514 ILE A C 1
ATOM 4024 O O . ILE A 1 514 ? 29.750 -21.989 -2.340 1.00 47.12 514 ILE A O 1
ATOM 4028 N N . ASP A 1 515 ? 27.764 -21.384 -1.453 1.00 51.44 515 ASP A N 1
ATOM 4029 C CA . ASP A 1 515 ? 27.793 -22.299 -0.330 1.00 51.44 515 ASP A CA 1
ATOM 4030 C C . ASP A 1 515 ? 27.752 -23.716 -0.913 1.00 51.44 515 ASP A C 1
ATOM 4032 O O . ASP A 1 515 ? 26.801 -24.103 -1.586 1.00 51.44 515 ASP A O 1
ATOM 4036 N N . SER A 1 516 ? 28.864 -24.436 -0.739 1.00 59.22 516 SER A N 1
ATOM 4037 C CA . SER A 1 516 ? 29.110 -25.834 -1.115 1.00 59.22 516 SER A CA 1
ATOM 4038 C C . SER A 1 516 ? 28.567 -26.284 -2.484 1.00 59.22 516 SER A C 1
ATOM 4040 O O . SER A 1 516 ? 27.397 -26.624 -2.651 1.00 59.22 516 SER A O 1
ATOM 4042 N N . LEU A 1 517 ? 29.460 -26.407 -3.469 1.00 73.25 517 LEU A N 1
ATOM 4043 C CA . LEU A 1 517 ? 29.154 -27.089 -4.728 1.00 73.25 517 LEU A CA 1
ATOM 4044 C C . LEU A 1 517 ? 28.684 -28.526 -4.423 1.00 73.25 517 LEU A C 1
ATOM 4046 O O . LEU A 1 517 ? 29.431 -29.299 -3.824 1.00 73.25 517 LEU A O 1
ATOM 4050 N N . THR A 1 518 ? 27.472 -28.920 -4.819 1.00 83.38 518 THR A N 1
ATOM 4051 C CA . THR A 1 518 ? 26.989 -30.285 -4.543 1.00 83.38 518 THR A CA 1
ATOM 4052 C C . THR A 1 518 ? 27.593 -31.298 -5.523 1.00 83.38 518 THR A C 1
ATOM 4054 O O . THR A 1 518 ? 27.997 -30.973 -6.646 1.00 83.38 518 THR A O 1
ATOM 4057 N N . ARG A 1 519 ? 27.643 -32.583 -5.134 1.00 84.88 519 ARG A N 1
ATOM 4058 C CA . ARG A 1 519 ? 28.115 -33.663 -6.029 1.00 84.88 519 ARG A CA 1
ATOM 4059 C C . ARG A 1 519 ? 27.291 -33.759 -7.319 1.00 84.88 519 ARG A C 1
ATOM 4061 O O . ARG A 1 519 ? 27.832 -34.135 -8.358 1.00 84.88 519 ARG A O 1
ATOM 4068 N N . GLU A 1 520 ? 26.011 -33.405 -7.258 1.00 84.50 520 GLU A N 1
ATOM 4069 C CA . GLU A 1 520 ? 25.108 -33.394 -8.411 1.00 84.50 520 GLU A CA 1
ATOM 4070 C C . GLU A 1 520 ? 25.452 -32.263 -9.384 1.00 84.50 520 GLU A C 1
ATOM 4072 O O . GLU A 1 520 ? 25.589 -32.506 -10.585 1.00 84.50 520 GLU A O 1
ATOM 4077 N N . GLN A 1 521 ? 25.723 -31.062 -8.868 1.00 86.00 521 GLN A N 1
ATOM 4078 C CA . GLN A 1 521 ? 26.171 -29.923 -9.674 1.00 86.00 521 GLN A CA 1
ATOM 4079 C C . GLN A 1 521 ? 27.509 -30.207 -10.372 1.00 86.00 521 GLN A C 1
ATOM 4081 O O . GLN A 1 521 ? 27.699 -29.841 -11.535 1.00 86.00 521 GLN A O 1
ATOM 4086 N N . TYR A 1 522 ? 28.423 -30.927 -9.712 1.00 92.06 522 TYR A N 1
ATOM 4087 C CA . TYR A 1 522 ? 29.670 -31.381 -10.333 1.00 92.06 522 TYR A CA 1
ATOM 4088 C C . TYR A 1 522 ? 29.429 -32.371 -11.482 1.00 92.06 522 TYR A C 1
ATOM 4090 O O . TYR A 1 522 ? 30.052 -32.259 -12.542 1.00 92.06 522 TYR A O 1
ATOM 4098 N N . ALA A 1 523 ? 28.514 -33.329 -11.303 1.00 91.81 523 ALA A N 1
ATOM 4099 C CA . ALA A 1 523 ? 28.171 -34.295 -12.344 1.00 91.81 523 ALA A CA 1
ATOM 4100 C C . ALA A 1 523 ? 27.525 -33.613 -13.562 1.00 91.81 523 ALA A C 1
ATOM 4102 O O . ALA A 1 523 ? 27.873 -33.921 -14.707 1.00 91.81 523 ALA A O 1
ATOM 4103 N N . GLU A 1 524 ? 26.639 -32.644 -13.331 1.00 90.69 524 GLU A N 1
ATOM 4104 C CA . GLU A 1 524 ? 26.003 -31.878 -14.402 1.00 90.69 524 GLU A CA 1
ATOM 4105 C C . GLU A 1 524 ? 27.018 -31.002 -15.155 1.00 90.69 524 GLU A C 1
ATOM 4107 O O . GLU A 1 524 ? 27.037 -30.981 -16.391 1.00 90.69 524 GLU A O 1
ATOM 4112 N N . ALA A 1 525 ? 27.919 -30.332 -14.430 1.00 92.56 525 ALA A N 1
ATOM 4113 C CA . ALA A 1 525 ? 28.992 -29.540 -15.021 1.00 92.56 525 ALA A CA 1
ATOM 4114 C C . ALA A 1 525 ? 29.933 -30.408 -15.874 1.00 92.56 525 ALA A C 1
ATOM 4116 O O . ALA A 1 525 ? 30.267 -30.030 -17.000 1.00 92.56 525 ALA A O 1
ATOM 4117 N N . ALA A 1 526 ? 30.294 -31.606 -15.402 1.00 94.06 526 ALA A N 1
ATOM 4118 C CA . ALA A 1 526 ? 31.097 -32.559 -16.166 1.00 94.06 526 ALA A CA 1
ATOM 4119 C C . ALA A 1 526 ? 30.396 -33.018 -17.453 1.00 94.06 526 ALA A C 1
ATOM 4121 O O . ALA A 1 526 ? 31.025 -33.074 -18.513 1.00 94.06 526 ALA A O 1
ATOM 4122 N N . ALA A 1 527 ? 29.088 -33.287 -17.400 1.00 95.75 527 ALA A N 1
ATOM 4123 C CA . ALA A 1 527 ? 28.310 -33.656 -18.580 1.00 95.75 527 ALA A CA 1
ATOM 4124 C C . ALA A 1 527 ? 28.238 -32.514 -19.609 1.00 95.75 527 ALA A C 1
ATOM 4126 O O . ALA A 1 527 ? 28.387 -32.755 -20.810 1.00 95.75 527 ALA A O 1
ATOM 4127 N N . LYS A 1 528 ? 28.057 -31.265 -19.156 1.00 94.62 528 LYS A N 1
ATOM 4128 C CA . LYS A 1 528 ? 28.055 -30.080 -20.030 1.00 94.62 528 LYS A CA 1
ATOM 4129 C C . LYS A 1 528 ? 29.422 -29.842 -20.672 1.00 94.62 528 LYS A C 1
ATOM 4131 O O . LYS A 1 528 ? 29.490 -29.648 -21.883 1.00 94.62 528 LYS A O 1
ATOM 4136 N N . MET A 1 529 ? 30.511 -29.919 -19.906 1.00 96.19 529 MET A N 1
ATOM 4137 C CA . MET A 1 529 ? 31.858 -29.735 -20.461 1.00 96.19 529 MET A CA 1
ATOM 4138 C C . MET A 1 529 ? 32.234 -30.850 -21.440 1.00 96.19 529 MET A C 1
ATOM 4140 O O . MET A 1 529 ? 32.857 -30.572 -22.460 1.00 96.19 529 MET A O 1
ATOM 4144 N N . LYS A 1 530 ? 31.789 -32.090 -21.203 1.00 95.88 530 LYS A N 1
ATOM 4145 C CA . LYS A 1 530 ? 31.978 -33.183 -22.163 1.00 95.88 530 LYS A CA 1
ATOM 4146 C C . LYS A 1 530 ? 31.301 -32.888 -23.506 1.00 95.88 530 LYS A C 1
ATOM 4148 O O . LYS A 1 530 ? 31.929 -33.062 -24.545 1.00 95.88 530 LYS A O 1
ATOM 4153 N N . LYS A 1 531 ? 30.064 -32.376 -23.491 1.00 95.88 531 LYS A N 1
ATOM 4154 C CA . LYS A 1 531 ? 29.374 -31.941 -24.718 1.00 95.88 531 LYS A CA 1
ATOM 4155 C C . LYS A 1 531 ? 30.110 -30.794 -25.418 1.00 95.88 531 LYS A C 1
ATOM 4157 O O . LYS A 1 531 ? 30.204 -30.803 -26.638 1.00 95.88 531 LYS A O 1
ATOM 4162 N N . ALA A 1 532 ? 30.678 -29.850 -24.666 1.00 92.75 532 ALA A N 1
ATOM 4163 C CA . ALA A 1 532 ? 31.478 -28.756 -25.226 1.00 92.75 532 ALA A CA 1
ATOM 4164 C C . ALA A 1 532 ? 32.784 -29.254 -25.880 1.00 92.75 532 ALA A C 1
ATOM 4166 O O . ALA A 1 532 ? 33.196 -28.729 -26.912 1.00 92.75 532 ALA A O 1
ATOM 4167 N N . VAL A 1 533 ? 33.415 -30.298 -25.326 1.00 96.50 533 VAL A N 1
ATOM 4168 C CA . VAL A 1 533 ? 34.563 -30.975 -25.957 1.00 96.50 533 VAL A CA 1
ATOM 4169 C C . VAL A 1 533 ? 34.146 -31.672 -27.252 1.00 96.50 533 VAL A C 1
ATOM 4171 O O . VAL A 1 533 ? 34.829 -31.541 -28.264 1.00 96.50 533 VAL A O 1
ATOM 4174 N N . GLU A 1 534 ? 33.019 -32.387 -27.242 1.00 92.94 534 GLU A N 1
ATOM 4175 C CA . GLU A 1 534 ? 32.472 -33.055 -28.434 1.00 92.94 534 GLU A CA 1
ATOM 4176 C C 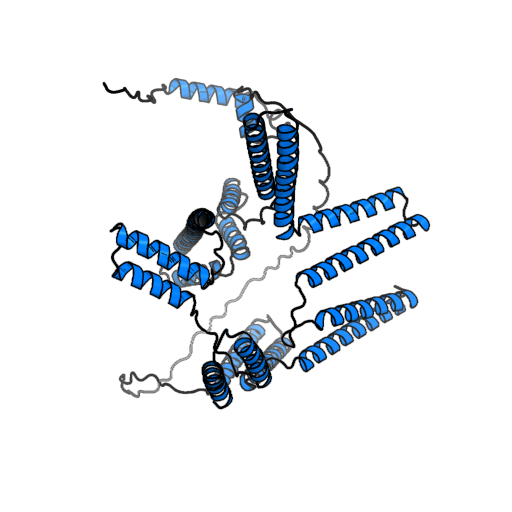. GLU A 1 534 ? 32.089 -32.051 -29.535 1.00 92.94 534 GLU A C 1
ATOM 4178 O O . GLU A 1 534 ? 32.289 -32.328 -30.716 1.00 92.94 534 GLU A O 1
ATOM 4183 N N . ALA A 1 535 ? 31.607 -30.866 -29.153 1.00 93.00 535 ALA A N 1
ATOM 4184 C CA . ALA A 1 535 ? 31.302 -29.764 -30.063 1.00 93.00 535 ALA A CA 1
ATOM 4185 C C . ALA A 1 535 ? 32.546 -28.985 -30.542 1.00 93.00 535 ALA A C 1
ATOM 4187 O O . ALA A 1 535 ? 32.430 -28.130 -31.418 1.00 93.00 535 ALA A O 1
ATOM 4188 N N . GLY A 1 536 ? 33.735 -29.262 -29.991 1.00 92.50 536 GLY A N 1
ATOM 4189 C CA . GLY A 1 536 ? 34.972 -28.541 -30.310 1.00 92.50 536 GLY A CA 1
ATOM 4190 C C . GLY A 1 536 ? 35.061 -27.130 -29.712 1.00 92.50 536 GLY A C 1
ATOM 4191 O O . GLY A 1 536 ? 35.948 -26.367 -30.086 1.00 92.50 536 GLY A O 1
ATOM 4192 N N . GLU A 1 537 ? 34.173 -26.778 -28.781 1.00 90.81 537 GLU A N 1
ATOM 4193 C CA . GLU A 1 537 ? 34.145 -25.477 -28.096 1.00 90.81 537 GLU A CA 1
ATOM 4194 C C . GLU A 1 537 ? 35.202 -25.373 -26.986 1.00 90.81 537 GLU A C 1
ATOM 4196 O O . GLU A 1 537 ? 35.575 -24.273 -26.575 1.00 90.81 537 GLU A O 1
ATOM 4201 N N . MET A 1 538 ? 35.706 -26.511 -26.498 1.00 92.25 538 MET A N 1
ATOM 4202 C CA . MET A 1 538 ? 36.856 -26.565 -25.594 1.00 92.25 538 MET A CA 1
ATOM 4203 C C . MET A 1 538 ? 37.711 -27.808 -25.822 1.00 92.25 538 MET A C 1
ATOM 4205 O O . MET A 1 538 ? 37.248 -28.826 -26.334 1.00 92.25 538 MET A O 1
ATOM 4209 N N . THR A 1 539 ? 38.969 -27.754 -25.394 1.00 96.31 539 THR A N 1
ATOM 4210 C CA . THR A 1 539 ? 39.857 -28.919 -25.442 1.00 96.31 539 THR A CA 1
ATOM 4211 C C . THR A 1 539 ? 39.637 -29.846 -24.243 1.00 96.31 539 THR A C 1
ATOM 4213 O O . THR A 1 539 ? 39.179 -29.432 -23.176 1.00 96.31 539 THR A O 1
ATOM 4216 N N . VAL A 1 540 ? 40.022 -31.117 -24.392 1.00 93.19 540 VAL A N 1
ATOM 4217 C CA . VAL A 1 540 ? 39.980 -32.110 -23.300 1.00 93.19 540 VAL A CA 1
ATOM 4218 C C . VAL A 1 540 ? 40.787 -31.640 -22.081 1.00 93.19 540 VAL A C 1
ATOM 4220 O O . VAL A 1 540 ? 40.388 -31.888 -20.945 1.00 93.19 540 VAL A O 1
ATOM 4223 N N . GLU A 1 541 ? 41.900 -30.939 -22.301 1.00 92.38 541 GLU A N 1
ATOM 4224 C CA . GLU A 1 541 ? 42.741 -30.414 -21.220 1.00 92.38 541 GLU A CA 1
ATOM 4225 C C . GLU A 1 541 ? 42.067 -29.248 -20.480 1.00 92.38 541 GLU A C 1
ATOM 4227 O O . GLU A 1 541 ? 42.057 -29.237 -19.251 1.00 92.38 541 GLU A O 1
ATOM 4232 N N . GLN A 1 542 ? 41.388 -28.342 -21.195 1.00 90.56 542 GLN A N 1
ATOM 4233 C CA . GLN A 1 542 ? 40.600 -27.267 -20.574 1.00 90.56 542 GLN A CA 1
ATOM 4234 C C . GLN A 1 542 ? 39.446 -27.811 -19.719 1.00 90.56 542 GLN A C 1
ATOM 4236 O O . GLN A 1 542 ? 39.163 -27.279 -18.644 1.00 90.56 542 GLN A O 1
ATOM 4241 N N . MET A 1 543 ? 38.793 -28.890 -20.164 1.00 96.06 543 MET A N 1
ATOM 4242 C CA . MET A 1 543 ? 37.779 -29.582 -19.363 1.00 96.06 543 MET 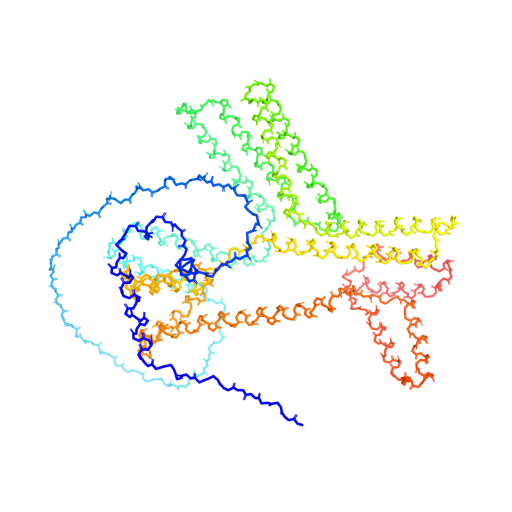A CA 1
ATOM 4243 C C . MET A 1 543 ? 38.381 -30.155 -18.074 1.00 96.06 543 MET A C 1
ATOM 4245 O O . MET A 1 543 ? 37.816 -29.966 -16.997 1.00 96.06 543 MET A O 1
ATOM 4249 N N . LYS A 1 544 ? 39.524 -30.851 -18.165 1.00 93.88 544 LYS A N 1
ATOM 4250 C CA . LYS A 1 544 ? 40.191 -31.446 -16.994 1.00 93.88 544 LYS A CA 1
ATOM 4251 C C . LYS A 1 544 ? 40.587 -30.390 -15.966 1.00 93.88 544 LYS A C 1
ATOM 4253 O O . LYS A 1 544 ? 40.365 -30.602 -14.778 1.00 93.88 544 LYS A O 1
ATOM 4258 N N . GLU A 1 545 ? 41.133 -29.263 -16.413 1.00 94.38 545 GLU A N 1
ATOM 4259 C CA . GLU A 1 545 ? 41.550 -28.167 -15.536 1.00 94.38 545 GLU A CA 1
ATOM 4260 C C . GLU A 1 545 ? 40.355 -27.551 -14.791 1.00 94.38 545 GLU A C 1
ATOM 4262 O O . GLU A 1 545 ? 40.394 -27.382 -13.570 1.00 94.38 545 GLU A O 1
ATOM 4267 N N . ARG A 1 546 ? 39.240 -27.312 -15.495 1.00 92.94 546 ARG A N 1
ATOM 4268 C CA . ARG A 1 546 ? 38.007 -26.783 -14.890 1.00 92.94 546 ARG A CA 1
ATOM 4269 C C . ARG A 1 546 ? 37.369 -27.754 -13.898 1.00 92.94 546 ARG A C 1
ATOM 4271 O O . ARG A 1 546 ? 36.943 -27.330 -12.825 1.00 92.94 546 ARG A O 1
ATOM 4278 N N . LEU A 1 547 ? 37.342 -29.050 -14.213 1.00 93.81 547 LEU A N 1
ATOM 4279 C CA . LEU A 1 547 ? 36.838 -30.069 -13.289 1.00 93.81 547 LEU A CA 1
ATOM 4280 C C . LEU A 1 547 ? 37.748 -30.246 -12.068 1.00 93.81 547 LEU A C 1
ATOM 4282 O O . LEU A 1 547 ? 37.251 -30.435 -10.962 1.00 93.81 547 LEU A O 1
ATOM 4286 N N . ALA A 1 548 ? 39.068 -30.127 -12.225 1.00 93.62 548 ALA A N 1
ATOM 4287 C CA . ALA A 1 548 ? 39.996 -30.148 -11.097 1.00 93.62 548 ALA A CA 1
ATOM 4288 C C . ALA A 1 548 ? 39.774 -28.957 -10.148 1.00 93.62 548 ALA A C 1
ATOM 4290 O O . ALA A 1 548 ? 39.765 -29.144 -8.931 1.00 93.62 548 ALA A O 1
ATOM 4291 N N . ALA A 1 549 ? 39.527 -27.759 -10.689 1.00 88.94 549 ALA A N 1
ATOM 4292 C CA . ALA A 1 549 ? 39.188 -26.580 -9.894 1.00 88.94 549 ALA A CA 1
ATOM 4293 C C . ALA A 1 549 ? 37.859 -26.757 -9.135 1.00 88.94 549 ALA A C 1
ATOM 4295 O O . ALA A 1 549 ? 37.805 -26.505 -7.934 1.00 88.94 549 ALA A O 1
ATOM 4296 N N . MET A 1 550 ? 36.819 -27.275 -9.800 1.00 90.31 550 MET A N 1
ATOM 4297 C CA . MET A 1 550 ? 35.530 -27.577 -9.157 1.00 90.31 550 MET A CA 1
ATOM 4298 C C . MET A 1 550 ? 35.652 -28.652 -8.074 1.00 90.31 550 MET A C 1
ATOM 4300 O O . MET A 1 550 ? 35.014 -28.555 -7.032 1.00 90.31 550 MET A O 1
ATOM 4304 N N . ARG A 1 551 ? 36.503 -29.663 -8.282 1.00 89.44 551 ARG A N 1
ATOM 4305 C CA . ARG A 1 551 ? 36.762 -30.704 -7.282 1.00 89.44 551 ARG A CA 1
ATOM 4306 C C . ARG A 1 551 ? 37.467 -30.157 -6.042 1.00 89.44 551 ARG A C 1
ATOM 4308 O O . ARG A 1 551 ? 37.243 -30.678 -4.959 1.00 89.44 551 ARG A O 1
ATOM 4315 N N . LYS A 1 552 ? 38.307 -29.130 -6.185 1.00 88.94 552 LYS A N 1
ATOM 4316 C CA . LYS A 1 552 ? 38.974 -28.490 -5.046 1.00 88.94 552 LYS A CA 1
ATOM 4317 C C . LYS A 1 552 ? 37.967 -27.784 -4.131 1.00 88.94 552 LYS A C 1
ATOM 4319 O O . LYS A 1 552 ? 38.069 -27.921 -2.925 1.00 88.94 552 LYS A O 1
ATOM 4324 N N . LEU A 1 553 ? 36.949 -27.152 -4.718 1.00 82.62 553 LEU A N 1
ATOM 4325 C CA . LEU A 1 553 ? 35.841 -26.504 -4.001 1.00 82.62 553 LEU A CA 1
ATOM 4326 C C . LEU A 1 553 ? 34.866 -27.485 -3.321 1.00 82.62 553 LEU A C 1
ATOM 4328 O O . LEU A 1 553 ? 34.025 -27.059 -2.547 1.00 82.62 553 LEU A O 1
ATOM 4332 N N . LEU A 1 554 ? 34.946 -28.779 -3.644 1.00 82.81 554 LEU A N 1
ATOM 4333 C CA . LEU A 1 554 ? 34.185 -29.857 -2.996 1.00 82.81 554 LEU A CA 1
ATOM 4334 C C . LEU A 1 554 ? 34.924 -30.472 -1.796 1.00 82.81 554 LEU A C 1
ATOM 4336 O O . LEU A 1 554 ? 34.339 -31.287 -1.083 1.00 82.81 554 LEU A O 1
ATOM 4340 N N . SER A 1 555 ? 36.222 -30.187 -1.658 1.00 72.50 555 SER A N 1
ATOM 4341 C CA . SER A 1 555 ? 37.105 -30.789 -0.652 1.00 72.50 555 SER A CA 1
ATOM 4342 C C . SER A 1 555 ? 37.479 -29.836 0.488 1.00 72.50 555 SER A C 1
ATOM 4344 O O . SER A 1 555 ? 38.003 -30.323 1.489 1.00 72.50 555 SER A O 1
ATOM 4346 N N . ASP A 1 556 ? 37.253 -28.534 0.306 1.00 53.72 556 ASP A N 1
ATOM 4347 C CA . ASP A 1 556 ? 37.345 -27.489 1.335 1.00 53.72 556 ASP A CA 1
ATOM 4348 C C . ASP A 1 556 ? 35.947 -27.260 1.928 1.00 53.72 556 ASP A C 1
ATOM 4350 O O . ASP A 1 556 ? 35.864 -27.051 3.160 1.00 53.72 556 ASP A O 1
#

pLDDT: mean 70.28, std 20.33, range [26.83, 97.19]

Sequence (556 aa):
MKSPTLPLDLSTPPRVFAEALLSIESIRVQTSESILSAQGGSLMQRIFRILGISQQFRSRFSANRVFSCFFFGLLVALLGTQSSGDAEAAAVSPTIVEFSVGQDADPDSNQRPVDDDDDVDDEVERRLQEASSKIEEAIAAGAITAEQGRERLEALRKRLAERKDRAESGDDDGEDPADVIRRRVEEANRRVEEASRKIEEAIAAGAMTAEQGRERLEALRKRLADRKDLGESGDDDDGAGEDPADVIRRRVEEANRRVEEASRRIQEAIDAGEVTEEQGRERLEALRKRLAGASERAASPDDAAKAVADTERQLREAGTTLREAIAAGEITAEQGRARFEELRKKLADEKARAADQKEQAKPQKKRSSDGAAIRARLEAAIEWGAMTWEQARDKYIELMEKDDRGRGALIRARLEQGVEARKITEDQAVEIYIEMMEESQKNSEEENSEEKKSEEKRTTDKKETPRRTFTPQQYAEAQARMEQMVEAGRITREQMEERLAAMRKSMDGPSEKIDSLTREQYAEAAAKMKKAVEAGEMTVEQMKERLAAMRKLLSD

Foldseek 3Di:
DDDDDDDDDPPDPVVVVVVVVVVVVVVVVPDPPPPVPPDDDDPVVVVCVVVVPDDPDDDDDDDDDDDDDDDDDDDDDDDDDDDDDDDDDDDDDDDDDDDDDDDDDDDDDPDDDPDDDPCLVVVLVVVLVVLLVVLVVCCVVVVDPPVVSVVVSVVSNVVSVVVVCVVVVPPPDDDPVVVVLVVLVVVLVVVLVVLLVVLVVCCVVVVDPPVVSVVVSVVSVVVSVVVSVVVVPPDDDDDDDDDVVVVVVVVVVVVVVVLVVQLVVLVVCCVVVVAPPVRSVVSNVVSVVVVVVVVVVCPDPVVVVVLVVVLVVVLVVLLVVLVVCCVVVVDPPVRSVVVSVVSVVVSVVVVVVVVVVVVVPPPDDPPQPPLVVLVVVLVVCVVVVVDPPVVSLVVSLVSVVVRDDCPLVVLVVVLVVCCVVVVDPPVRSSVVSVVVVVVVVVVVVVVVVVVVVVVVVVVVVDPPPPLPLQDPVNLVVLLVVVVVCCVVVVDPPVVSVVVSVVSVDSNVDPPDPPPADDPVNLVVLLVVVVVCCVVVVDPPVVSVVVSVVSVVSNVD

Nearest PDB structures (foldseek):
  8c5v-assembly1_I  TM=1.057E-01  e=5.376E+00  Escherichia coli

Solvent-accessible surface area (backbone atoms only — not comparable to full-atom values): 33906 Å² total; per-residue (Å²): 138,86,84,86,87,83,85,90,80,89,81,72,61,69,64,60,57,52,51,51,52,52,52,53,49,51,54,60,72,70,56,67,85,73,75,81,77,76,65,93,72,57,71,66,63,52,53,46,58,73,68,66,67,77,76,90,75,89,81,80,89,79,89,87,82,90,88,87,90,78,91,90,87,88,89,88,88,89,85,89,78,89,83,89,85,83,88,83,90,82,90,80,86,90,82,84,89,85,91,82,85,88,80,93,77,83,97,81,74,98,65,84,84,90,79,70,100,72,58,70,62,61,54,53,51,51,53,49,51,55,50,48,55,55,38,50,50,34,36,75,70,64,77,42,52,72,67,59,39,49,53,51,52,51,54,48,51,52,54,52,47,57,50,46,56,59,61,73,61,68,66,89,59,78,79,55,66,68,58,56,51,49,54,52,52,51,52,51,49,51,54,50,52,55,49,49,51,55,39,50,52,32,35,75,69,65,78,42,51,72,64,59,39,50,52,54,52,49,54,49,52,50,54,53,48,61,51,48,67,68,57,75,78,69,90,80,82,84,93,73,85,74,54,69,66,55,59,50,48,52,53,51,52,50,52,49,50,55,48,52,52,52,50,48,53,42,48,52,32,34,77,70,63,78,33,52,68,68,60,34,52,51,51,52,49,53,50,50,50,53,48,51,53,49,51,64,71,54,71,46,78,60,57,60,52,47,56,50,50,52,55,52,47,54,52,50,54,52,52,50,54,41,50,50,35,35,75,72,64,78,40,53,71,67,56,38,51,53,54,52,52,53,51,54,50,52,56,51,53,51,52,50,53,53,51,54,52,54,62,70,64,52,76,75,69,83,69,71,77,55,68,68,63,53,46,58,53,39,52,49,31,38,77,70,66,76,40,52,72,68,57,38,50,54,51,50,49,59,57,49,59,74,71,45,91,60,59,63,59,56,54,48,56,55,37,49,53,31,36,76,68,66,76,40,52,72,69,54,39,51,53,53,52,51,50,55,52,51,51,51,49,50,50,52,51,49,49,52,49,50,48,49,53,50,45,57,56,39,64,76,65,56,67,81,69,67,88,74,69,62,46,74,67,56,50,55,54,51,49,57,54,41,52,53,32,33,74,69,66,76,41,54,68,68,61,42,50,54,52,51,51,53,53,49,54,56,54,63,48,84,72,71,81,73,76,68,66,48,75,64,58,52,53,53,50,51,56,52,44,51,50,34,36,75,70,65,78,40,52,70,65,60,44,51,54,53,51,52,56,55,52,51,58,62,73,112